Protein AF-A0A6S7J712-F1 (afdb_monomer_lite)

pLDDT: mean 73.3, std 22.44, range [24.69, 96.25]

Foldseek 3Di:
DDDDDDDDDDDDDDPDDDPPPPPPPPDLVNVLVVLLVVLVQCLLLVVVVVNVVSLVVQCVVQVVDPVCLLVVLSSLLSVLVSCVSVVVLVVSLLSLLVSLVVLVCLDDVSLVVHDPSSLVSNLSSLLVQLVSCLVVVVLVSSVLSLVLSCVSCVPPPDLLSQLSSLLSQLVSLLSVCLVPNDPVSLVSSLVSLVSSLVSLVVCCVPPVLSSLVSLLSSLLSNLSNLLSNCLPPNDDPVSLVSNVVSLCCCVPPNVVVRHLLSLLSSLCSQLSVCLSVLNLVSSLVSLVVSLVSCVVSVVVVSNVVSVVVNVCCVPPSNRRDSPRPPVVVVVVVVPPDDDDDDDDDDDDDDDDDDDPPVCVSVVSVVVSSCVSVVPDPDDDPDDPD

Secondary structure (DSSP, 8-state):
------PPPPPPPP-------------HHHHHHHHHHHHHHHHHTT-HHHHHHHHHHHHHHHTT-GGGHHHHHHHHHHHHHHHHHHT-HHHHHHHHHHHHHHHT--SHHHHHHS-HHHHHHHHHHHHHHHHHHHHTT-HHHHHHHHHHHHHHHSS---HHHHHHHHHHHHHHHHHHHHHS--HHHHHHHHHHHHHHHHHHHTTTTT-HHHHHHHHHHHHHHHHHHHHHHHHHH---HHHHHHHHHHHHHHHHTSGGG--HHHHHHHHHHHHHHHHHTT-HHHHHHHHHHHHHHHHHTT-HHHHHHHHHHHHHHHH-TTS---TTTHHHHHHHHGGGS---------------------THHHHHHHHHHHTTTTTS-S-------

Radius of gyration: 27.11 Å; chains: 1; bounding box: 58×60×121 Å

Structure (mmCIF, N/CA/C/O backbone):
data_AF-A0A6S7J712-F1
#
_entry.id   AF-A0A6S7J712-F1
#
loop_
_atom_site.group_PDB
_atom_site.id
_atom_site.type_symbol
_atom_site.label_atom_id
_atom_site.label_alt_id
_atom_site.label_comp_id
_atom_site.label_asym_id
_atom_site.label_entity_id
_atom_site.label_seq_id
_atom_site.pdbx_PDB_ins_code
_atom_site.Cartn_x
_atom_site.Cartn_y
_atom_site.Cartn_z
_atom_site.occupancy
_atom_site.B_iso_or_equiv
_atom_site.auth_seq_id
_atom_site.auth_comp_id
_atom_site.auth_asym_id
_atom_site.auth_atom_id
_atom_site.pdbx_PDB_model_num
ATOM 1 N N . MET A 1 1 ? -11.063 -8.667 87.651 1.00 34.22 1 MET A N 1
ATOM 2 C CA . MET A 1 1 ? -9.614 -8.871 87.443 1.00 34.22 1 MET A CA 1
ATOM 3 C C . MET A 1 1 ? -9.386 -10.100 86.567 1.00 34.22 1 MET A C 1
ATOM 5 O O . MET A 1 1 ? -9.846 -11.173 86.916 1.00 34.22 1 MET A O 1
ATOM 9 N N . VAL A 1 2 ? -8.767 -9.871 85.404 1.00 29.80 2 VAL A N 1
ATOM 10 C CA . VAL A 1 2 ? -7.814 -10.718 84.650 1.00 29.80 2 VAL A CA 1
ATOM 11 C C . VAL A 1 2 ? -8.021 -12.252 84.616 1.00 29.80 2 VAL A C 1
ATOM 13 O O . VAL A 1 2 ? -7.543 -12.990 85.463 1.00 29.80 2 VAL A O 1
ATOM 16 N N . ASN A 1 3 ? -8.731 -12.706 83.577 1.00 28.73 3 ASN A N 1
ATOM 17 C CA . ASN A 1 3 ? -8.283 -13.561 82.457 1.00 28.73 3 ASN A CA 1
ATOM 18 C C . ASN A 1 3 ? -7.037 -14.482 82.632 1.00 28.73 3 ASN A C 1
ATOM 20 O O . ASN A 1 3 ? -5.966 -13.992 82.962 1.00 28.73 3 ASN A O 1
ATOM 24 N N . ILE A 1 4 ? -7.126 -15.762 82.215 1.00 35.88 4 ILE A N 1
ATOM 25 C CA . ILE A 1 4 ? -6.391 -16.347 81.054 1.00 35.88 4 ILE A CA 1
ATOM 26 C C . ILE A 1 4 ? -6.499 -17.895 81.000 1.00 35.88 4 ILE A C 1
ATOM 28 O O . ILE A 1 4 ? -5.977 -18.628 81.829 1.00 35.88 4 ILE A O 1
ATOM 32 N N . ASN A 1 5 ? -7.141 -18.343 79.913 1.00 31.81 5 ASN A N 1
ATOM 33 C CA . ASN A 1 5 ? -6.877 -19.492 79.028 1.00 31.81 5 ASN A CA 1
ATOM 34 C C . ASN A 1 5 ? -6.569 -20.907 79.557 1.00 31.81 5 ASN A C 1
ATOM 36 O O . ASN A 1 5 ? -5.494 -21.185 80.076 1.00 31.81 5 ASN A O 1
ATOM 40 N N . LYS A 1 6 ? -7.356 -21.864 79.035 1.00 36.78 6 LYS A N 1
ATOM 41 C CA . LYS A 1 6 ? -6.877 -22.835 78.019 1.00 36.78 6 LYS A CA 1
ATOM 42 C C . LYS A 1 6 ? -8.057 -23.458 77.250 1.00 36.78 6 LYS A C 1
ATOM 44 O O . LYS A 1 6 ? -8.750 -24.346 77.735 1.00 36.78 6 LYS A O 1
ATOM 49 N N . ARG A 1 7 ? -8.276 -22.984 76.015 1.00 38.19 7 ARG A N 1
ATOM 50 C CA . ARG A 1 7 ? -9.220 -23.552 75.031 1.00 38.19 7 ARG A CA 1
ATOM 51 C C . ARG A 1 7 ? -8.666 -24.863 74.455 1.00 38.19 7 ARG A C 1
ATOM 53 O O . ARG A 1 7 ? -7.558 -24.885 73.921 1.00 38.19 7 ARG A O 1
ATOM 60 N N . LYS A 1 8 ? -9.456 -25.942 74.517 1.00 41.56 8 LYS A N 1
ATOM 61 C CA . LYS A 1 8 ? -9.192 -27.216 73.825 1.00 41.56 8 LYS A CA 1
ATOM 62 C C . LYS A 1 8 ? -9.562 -27.115 72.336 1.00 41.56 8 LYS A C 1
ATOM 64 O O . LYS A 1 8 ? -10.563 -26.515 71.955 1.00 41.56 8 LYS A O 1
ATOM 69 N N . ARG A 1 9 ? -8.689 -27.701 71.515 1.00 34.31 9 ARG A N 1
ATOM 70 C CA . ARG A 1 9 ? -8.597 -27.657 70.047 1.00 34.31 9 ARG A CA 1
ATOM 71 C C . ARG A 1 9 ? -9.879 -28.134 69.337 1.00 34.31 9 ARG A C 1
ATOM 73 O O . ARG A 1 9 ? -10.271 -29.285 69.495 1.00 34.31 9 ARG A O 1
ATOM 80 N N . ARG A 1 10 ? -10.463 -27.292 68.473 1.00 39.19 10 ARG A N 1
ATOM 81 C CA . ARG A 1 10 ? -11.390 -27.712 67.402 1.00 39.19 10 ARG A CA 1
ATOM 82 C C . ARG A 1 10 ? -10.594 -27.988 66.121 1.00 39.19 10 ARG A C 1
ATOM 84 O O . ARG A 1 10 ? -9.686 -27.237 65.775 1.00 39.19 10 ARG A O 1
ATOM 91 N N . ARG A 1 11 ? -10.921 -29.101 65.461 1.00 39.03 11 ARG A N 1
ATOM 92 C CA . ARG A 1 11 ? -10.296 -29.618 64.233 1.00 39.03 11 ARG A CA 1
ATOM 93 C C . ARG A 1 11 ? -10.296 -28.564 63.113 1.00 39.03 11 ARG A C 1
ATOM 95 O O . ARG A 1 11 ? -11.352 -28.051 62.755 1.00 39.03 11 ARG A O 1
ATOM 102 N N . LYS A 1 12 ? -9.113 -28.296 62.544 1.00 34.84 12 LYS A N 1
ATOM 103 C CA . LYS A 1 12 ? -8.935 -27.587 61.268 1.00 34.84 12 LYS A CA 1
ATOM 104 C C . LYS A 1 12 ? -9.632 -28.389 60.162 1.00 34.84 12 LYS A C 1
ATOM 106 O O . LYS A 1 12 ? -9.236 -29.523 59.901 1.00 34.84 12 LYS A O 1
ATOM 111 N N . ARG A 1 13 ? -10.638 -27.806 59.504 1.00 37.31 13 ARG A N 1
ATOM 112 C CA . ARG A 1 13 ? -10.981 -28.194 58.130 1.00 37.31 13 ARG A CA 1
ATOM 113 C C . ARG A 1 13 ? -9.813 -27.741 57.255 1.00 37.31 13 ARG A C 1
ATOM 115 O O . ARG A 1 13 ? -9.400 -26.588 57.350 1.00 37.31 13 ARG A O 1
ATOM 122 N N . LYS A 1 14 ? -9.231 -28.667 56.491 1.00 36.16 14 LYS A N 1
ATOM 123 C CA . LYS A 1 14 ? -8.259 -28.341 55.447 1.00 36.16 14 LYS A CA 1
ATOM 124 C C . LYS A 1 14 ? -8.968 -27.425 54.446 1.00 36.16 14 LYS A C 1
ATOM 126 O O . LYS A 1 14 ? -9.975 -27.836 53.876 1.00 36.16 14 LYS A O 1
ATOM 131 N N . CYS A 1 15 ? -8.470 -26.201 54.277 1.00 30.98 15 CYS A N 1
ATOM 132 C CA . CYS A 1 15 ? -8.665 -25.466 53.036 1.00 30.98 15 CYS A CA 1
ATOM 133 C C . CYS A 1 15 ? -8.028 -26.329 51.949 1.00 30.98 15 CYS A C 1
ATOM 135 O O . CYS A 1 15 ? -6.809 -26.505 51.950 1.00 30.98 15 CYS A O 1
ATOM 137 N N . GLY A 1 16 ? -8.879 -26.963 51.142 1.00 31.94 16 GLY A N 1
ATOM 138 C CA . GLY A 1 16 ? -8.470 -27.582 49.893 1.00 31.94 16 GLY A CA 1
ATOM 139 C C . GLY A 1 16 ? -7.905 -26.506 48.982 1.00 31.94 16 GLY A C 1
ATOM 140 O O . GLY A 1 16 ? -8.314 -25.346 49.054 1.00 31.94 16 GLY A O 1
ATOM 141 N N . GLU A 1 17 ? -6.890 -26.913 48.242 1.00 30.25 17 GLU A N 1
ATOM 142 C CA . GLU A 1 17 ? -6.007 -26.078 47.456 1.00 30.25 17 GLU A CA 1
ATOM 143 C C . GLU A 1 17 ? -6.752 -25.166 46.488 1.00 30.25 17 GLU A C 1
ATOM 145 O O . GLU A 1 17 ? -7.854 -25.449 46.019 1.00 30.25 17 GLU A O 1
ATOM 150 N N . MET A 1 18 ? -6.102 -24.038 46.221 1.00 36.94 18 MET A N 1
ATOM 151 C CA . MET A 1 18 ? -6.426 -23.172 45.110 1.00 36.94 18 MET A CA 1
ATOM 152 C C . MET A 1 18 ? -6.460 -24.004 43.827 1.00 36.94 18 MET A C 1
ATOM 154 O O . MET A 1 18 ? -5.414 -24.310 43.259 1.00 36.94 18 MET A O 1
ATOM 158 N N . ASP A 1 19 ? -7.655 -24.263 43.310 1.00 30.31 19 ASP A N 1
ATOM 159 C CA . ASP A 1 19 ? -7.831 -24.343 41.869 1.00 30.31 19 ASP A CA 1
ATOM 160 C C . ASP A 1 19 ? -7.631 -22.924 41.334 1.00 30.31 19 ASP A C 1
ATOM 162 O O . ASP A 1 19 ? -8.571 -22.170 41.065 1.00 30.31 19 ASP A O 1
ATOM 166 N N . THR A 1 20 ? -6.364 -22.523 41.213 1.00 33.66 20 THR A N 1
ATOM 167 C CA . THR A 1 20 ? -5.970 -21.487 40.271 1.00 33.66 20 THR A CA 1
ATOM 168 C C . THR A 1 20 ? -6.361 -22.004 38.893 1.00 33.66 20 THR A C 1
ATOM 170 O O . THR A 1 20 ? -5.563 -22.636 38.201 1.00 33.66 20 THR A O 1
ATOM 173 N N . LYS A 1 21 ? -7.602 -21.728 38.470 1.00 32.19 21 LYS A N 1
ATOM 174 C CA . LYS A 1 21 ? -7.883 -21.572 37.044 1.00 32.19 21 LYS A CA 1
ATOM 175 C C . LYS A 1 21 ? -6.780 -20.654 36.514 1.00 32.19 21 LYS A C 1
ATOM 177 O O . LYS A 1 21 ? -6.566 -19.602 37.124 1.00 32.19 21 LYS A O 1
ATOM 182 N N . PRO A 1 22 ? -6.050 -21.024 35.453 1.00 33.34 22 PRO A N 1
ATOM 183 C CA . PRO A 1 22 ? -5.031 -20.144 34.920 1.00 33.34 22 PRO A CA 1
ATOM 184 C C . PRO A 1 22 ? -5.721 -18.840 34.518 1.00 33.34 22 PRO A C 1
ATOM 186 O O . PRO A 1 22 ? -6.530 -18.802 33.591 1.00 33.34 22 PRO A O 1
ATOM 189 N N . SER A 1 23 ? -5.427 -17.771 35.255 1.00 41.16 23 SER A N 1
ATOM 190 C CA . SER A 1 23 ? -5.775 -16.407 34.900 1.00 41.16 23 SER A CA 1
ATOM 191 C C . SER A 1 23 ? -4.980 -16.038 33.651 1.00 41.16 23 SER A C 1
ATOM 193 O O . SER A 1 23 ? -3.895 -15.470 33.699 1.00 41.16 23 SER A O 1
ATOM 195 N N . LYS A 1 24 ? -5.516 -16.395 32.487 1.00 43.09 24 LYS A N 1
ATOM 196 C CA . LYS A 1 24 ? -5.064 -15.859 31.205 1.00 43.09 24 LYS A CA 1
ATOM 197 C C . LYS A 1 24 ? -6.227 -15.163 30.524 1.00 43.09 24 LYS A C 1
ATOM 199 O O . LYS A 1 24 ? -6.610 -15.493 29.408 1.00 43.09 24 LYS A O 1
ATOM 204 N N . VAL A 1 25 ? -6.763 -14.138 31.186 1.00 37.91 25 VAL A N 1
ATOM 205 C CA . VAL A 1 25 ? -7.379 -13.040 30.442 1.00 37.91 25 VAL A CA 1
ATOM 206 C C . VAL A 1 25 ? -6.216 -12.328 29.751 1.00 37.91 25 VAL A C 1
ATOM 208 O O . VAL A 1 25 ? -5.606 -11.416 30.296 1.00 37.91 25 VAL A O 1
ATOM 211 N N . SER A 1 26 ? -5.852 -12.809 28.559 1.00 50.38 26 SER A N 1
ATOM 212 C CA . SER A 1 26 ? -5.181 -11.970 27.566 1.00 50.38 26 SER A CA 1
ATOM 213 C C . SER A 1 26 ? -6.006 -10.684 27.476 1.00 50.38 26 SER A C 1
ATOM 215 O O . SER A 1 26 ? -7.226 -10.782 27.296 1.00 50.38 26 SER A O 1
ATOM 217 N N . SER A 1 27 ? -5.400 -9.519 27.726 1.00 72.38 27 SER A N 1
ATOM 218 C CA . SER A 1 27 ? -6.099 -8.235 27.622 1.00 72.38 27 SER A CA 1
ATOM 219 C C . SER A 1 27 ? -6.748 -8.132 26.240 1.00 72.38 27 SER A C 1
ATOM 221 O O . SER A 1 27 ? -6.186 -8.623 25.262 1.00 72.38 27 SER A O 1
ATOM 223 N N . VAL A 1 28 ? -7.937 -7.531 26.146 1.00 74.31 28 VAL A N 1
ATOM 224 C CA . VAL A 1 28 ? -8.699 -7.411 24.885 1.00 74.31 28 VAL A CA 1
ATOM 225 C C . VAL A 1 28 ? -7.812 -6.890 23.742 1.00 74.31 28 VAL A C 1
ATOM 227 O O . VAL A 1 28 ? -7.813 -7.463 22.656 1.00 74.31 28 VAL A O 1
ATOM 230 N N . GLY A 1 29 ? -6.930 -5.924 24.025 1.00 72.75 29 GLY A N 1
ATOM 231 C CA . GLY A 1 29 ? -5.947 -5.414 23.062 1.00 72.75 29 GLY A CA 1
ATOM 232 C C . GLY A 1 29 ? -4.940 -6.450 22.535 1.00 72.75 29 GLY A C 1
ATOM 233 O O . GLY A 1 29 ? -4.629 -6.440 21.348 1.00 72.75 29 GLY A O 1
ATOM 234 N N . LYS A 1 30 ? -4.459 -7.395 23.359 1.00 77.88 30 LYS A N 1
ATOM 235 C CA . LYS A 1 30 ? -3.575 -8.475 22.874 1.00 77.88 30 LYS A CA 1
ATOM 236 C C . LYS A 1 30 ? -4.306 -9.401 21.904 1.00 77.88 30 LYS A C 1
ATOM 238 O O . LYS A 1 30 ? -3.746 -9.749 20.871 1.00 77.88 30 LYS A O 1
ATOM 243 N N . ARG A 1 31 ? -5.566 -9.738 22.201 1.00 82.06 31 ARG A N 1
ATOM 244 C CA . ARG A 1 31 ? -6.399 -10.574 21.319 1.00 82.06 31 ARG A CA 1
ATOM 245 C C . ARG A 1 31 ? -6.680 -9.882 19.989 1.00 82.06 31 ARG A C 1
ATOM 247 O O . ARG A 1 31 ? -6.582 -10.516 18.949 1.00 82.06 31 ARG A O 1
ATOM 254 N N . ILE A 1 32 ? -6.987 -8.586 20.015 1.00 83.31 32 ILE A N 1
ATOM 255 C CA . ILE A 1 32 ? -7.199 -7.779 18.803 1.00 83.31 32 ILE A CA 1
ATOM 256 C C . ILE A 1 32 ? -5.946 -7.782 17.932 1.00 83.31 32 ILE A C 1
ATOM 258 O O . ILE A 1 32 ? -6.050 -8.033 16.737 1.00 83.31 32 ILE A O 1
ATOM 262 N N . ASN A 1 33 ? -4.766 -7.579 18.519 1.00 80.50 33 ASN A N 1
ATOM 263 C CA . ASN A 1 33 ? -3.516 -7.608 17.761 1.00 80.50 33 ASN A CA 1
ATOM 264 C C . ASN A 1 33 ? -3.231 -8.991 17.151 1.00 80.50 33 ASN A C 1
ATOM 266 O O . ASN A 1 33 ? -2.757 -9.075 16.019 1.00 80.50 33 ASN A O 1
ATOM 270 N N . GLU A 1 34 ? -3.532 -10.074 17.872 1.00 85.50 34 GLU A N 1
ATOM 271 C CA . GLU A 1 34 ? -3.408 -11.444 17.357 1.00 85.50 34 GLU A CA 1
ATOM 272 C C . GLU A 1 34 ? -4.373 -11.698 16.184 1.00 85.50 34 GLU A C 1
ATOM 274 O O . GLU A 1 34 ? -3.944 -12.207 15.147 1.00 85.50 34 GLU A O 1
ATOM 279 N N . ILE A 1 35 ? -5.635 -11.269 16.304 1.00 88.31 35 ILE A N 1
ATOM 280 C CA . ILE A 1 35 ? -6.651 -11.374 15.244 1.00 88.31 35 ILE A CA 1
ATOM 281 C C . ILE A 1 35 ? -6.254 -10.543 14.013 1.00 88.31 35 ILE A C 1
ATOM 283 O O . ILE A 1 35 ? -6.253 -11.066 12.900 1.00 88.31 35 ILE A O 1
ATOM 287 N N . ASP A 1 36 ? -5.874 -9.272 14.197 1.00 84.81 36 ASP A N 1
ATOM 288 C CA . ASP A 1 36 ? -5.440 -8.363 13.118 1.00 84.81 36 ASP A CA 1
ATOM 289 C C . ASP A 1 36 ? -4.247 -8.954 12.357 1.00 84.81 36 ASP A C 1
ATOM 291 O O . ASP A 1 36 ? -4.196 -8.911 11.125 1.00 84.81 36 ASP A O 1
ATOM 295 N N . LYS A 1 37 ? -3.299 -9.561 13.084 1.00 83.81 37 LYS A N 1
ATOM 296 C CA . LYS A 1 37 ? -2.121 -10.219 12.511 1.00 83.81 37 LYS A CA 1
ATOM 297 C C . LYS A 1 37 ? -2.489 -11.459 11.699 1.00 83.81 37 LYS A C 1
ATOM 299 O O . LYS A 1 37 ? -1.992 -11.607 10.581 1.00 83.81 37 LYS A O 1
ATOM 304 N N . GLU A 1 38 ? -3.329 -12.341 12.238 1.00 87.19 38 GLU A N 1
ATOM 305 C CA . GLU A 1 38 ? -3.736 -13.571 11.551 1.00 87.19 38 GLU A CA 1
ATOM 306 C C . GLU A 1 38 ? -4.532 -13.260 10.274 1.00 87.19 38 GLU A C 1
ATOM 308 O O . GLU A 1 38 ? -4.184 -13.740 9.193 1.00 87.19 38 GLU A O 1
ATOM 313 N N . LEU A 1 39 ? -5.544 -12.392 10.366 1.00 89.44 39 LEU A N 1
ATOM 314 C CA . LEU A 1 39 ? -6.387 -12.030 9.224 1.00 89.44 39 LEU A CA 1
ATOM 315 C C . LEU A 1 39 ? -5.599 -11.275 8.146 1.00 89.44 39 LEU A C 1
ATOM 317 O O . LEU A 1 39 ? -5.669 -11.627 6.964 1.00 89.44 39 LEU A O 1
ATOM 321 N N . SER A 1 40 ? -4.728 -10.342 8.547 1.00 83.00 40 SER A N 1
ATOM 322 C CA . SER A 1 40 ? -3.829 -9.655 7.613 1.00 83.00 40 SER A CA 1
ATOM 323 C C . SER A 1 40 ? -2.927 -10.619 6.840 1.00 83.00 40 SER A C 1
ATOM 325 O O . SER A 1 40 ? -2.591 -10.338 5.687 1.00 83.00 40 SER A O 1
ATOM 327 N N . LYS A 1 41 ? -2.525 -11.743 7.449 1.00 84.50 41 LYS A N 1
ATOM 328 C CA . LYS A 1 41 ? -1.699 -12.761 6.792 1.00 84.50 41 LYS A CA 1
ATOM 329 C C . LYS A 1 41 ? -2.483 -13.492 5.704 1.00 84.50 41 LYS A C 1
ATOM 331 O O . LYS A 1 41 ? -2.003 -13.544 4.572 1.00 84.50 41 LYS A O 1
ATOM 336 N N . TYR A 1 42 ? -3.686 -13.989 6.010 1.00 86.25 42 TYR A N 1
ATOM 337 C CA . TYR A 1 42 ? -4.534 -14.644 5.005 1.00 86.25 42 TYR A CA 1
ATOM 338 C C . TYR A 1 42 ? -4.835 -13.701 3.837 1.00 86.25 42 TYR A C 1
ATOM 340 O O . TYR A 1 42 ? -4.659 -14.075 2.677 1.00 86.25 42 TYR A O 1
ATOM 348 N N . ARG A 1 43 ? -5.203 -12.446 4.135 1.00 84.75 43 ARG A N 1
ATOM 349 C CA . ARG A 1 43 ? -5.441 -11.412 3.119 1.00 84.75 43 ARG A CA 1
ATOM 350 C C . ARG A 1 43 ? -4.201 -11.169 2.257 1.00 84.75 43 ARG A C 1
ATOM 352 O O . ARG A 1 43 ? -4.283 -11.240 1.035 1.00 84.75 43 ARG A O 1
ATOM 359 N N . GLY A 1 44 ? -3.041 -10.952 2.880 1.00 71.94 44 GLY A N 1
ATOM 360 C CA . GLY A 1 44 ? -1.788 -10.685 2.170 1.00 71.94 44 GLY A CA 1
ATOM 361 C C . GLY A 1 44 ? -1.321 -11.830 1.263 1.00 71.94 44 GLY A C 1
ATOM 362 O O . GLY A 1 44 ? -0.613 -11.577 0.283 1.00 71.94 44 GLY A O 1
ATOM 363 N N . ASN A 1 45 ? -1.725 -13.065 1.568 1.00 80.31 45 ASN A N 1
ATOM 364 C CA . ASN A 1 45 ? -1.481 -14.258 0.755 1.00 80.31 45 ASN A CA 1
ATOM 365 C C . ASN A 1 45 ? -2.605 -14.556 -0.252 1.00 80.31 45 ASN A C 1
ATOM 367 O O . ASN A 1 45 ? -2.499 -15.518 -1.004 1.00 80.31 45 ASN A O 1
ATOM 371 N N . GLY A 1 46 ? -3.682 -13.766 -0.268 1.00 75.62 46 GLY A N 1
ATOM 372 C CA . GLY A 1 46 ? -4.871 -14.017 -1.082 1.00 75.62 46 GLY A CA 1
ATOM 373 C C . GLY A 1 46 ? -5.612 -15.312 -0.730 1.00 75.62 46 GLY A C 1
ATOM 374 O O . GLY A 1 46 ? -6.350 -15.850 -1.553 1.00 75.62 46 GLY A O 1
ATOM 375 N N . GLU A 1 47 ? -5.455 -15.804 0.500 1.00 86.38 47 GLU A N 1
ATOM 376 C CA . GLU A 1 47 ? -6.147 -16.977 1.041 1.00 86.38 47 GLU A CA 1
ATOM 377 C C . GLU A 1 47 ? -7.581 -16.594 1.454 1.00 86.38 47 GLU A C 1
ATOM 379 O O . GLU A 1 47 ? -7.961 -16.630 2.623 1.00 86.38 47 GLU A O 1
ATOM 384 N N . TRP A 1 48 ? -8.396 -16.170 0.482 1.00 86.00 48 TRP A N 1
ATOM 385 C CA . TRP A 1 48 ? -9.699 -15.537 0.729 1.00 86.00 48 TRP A CA 1
ATOM 386 C C . TRP A 1 48 ? -10.714 -16.424 1.439 1.00 86.00 48 TRP A C 1
ATOM 388 O O . TRP A 1 48 ? -11.527 -15.910 2.203 1.00 86.00 48 TRP A O 1
ATOM 398 N N . ILE A 1 49 ? -10.682 -17.729 1.163 1.00 86.69 49 ILE A N 1
ATOM 399 C CA . ILE A 1 49 ? -11.573 -18.705 1.798 1.00 86.69 49 ILE A CA 1
ATOM 400 C C . ILE A 1 49 ? -11.211 -18.805 3.280 1.00 86.69 49 ILE A C 1
ATOM 402 O O . ILE A 1 49 ? -12.047 -18.516 4.125 1.00 86.69 49 ILE A O 1
ATOM 406 N N . ALA A 1 50 ? -9.936 -19.069 3.590 1.00 88.12 50 ALA A N 1
ATOM 407 C CA . ALA A 1 50 ? -9.449 -19.134 4.967 1.00 88.12 50 ALA A CA 1
ATOM 408 C C . ALA A 1 50 ? -9.691 -17.822 5.734 1.00 88.12 50 ALA A C 1
ATOM 410 O O . ALA A 1 50 ? -10.102 -17.850 6.891 1.00 88.12 50 ALA A O 1
ATOM 411 N N . HIS A 1 51 ? -9.501 -16.675 5.075 1.00 92.56 51 HIS A N 1
ATOM 412 C CA . HIS A 1 51 ? -9.809 -15.364 5.639 1.00 92.56 51 HIS A CA 1
ATOM 413 C C . HIS A 1 51 ? -11.297 -15.217 5.997 1.00 92.56 51 HIS A C 1
ATOM 415 O O . HIS A 1 51 ? -11.628 -14.809 7.109 1.00 92.56 51 HIS A O 1
ATOM 421 N N . ASN A 1 52 ? -12.200 -15.544 5.068 1.00 89.38 52 ASN A N 1
ATOM 422 C CA . ASN A 1 52 ? -13.642 -15.435 5.287 1.00 89.38 52 ASN A CA 1
ATOM 423 C C . ASN A 1 52 ? -14.125 -16.412 6.367 1.00 89.38 52 ASN A C 1
ATOM 425 O O . ASN A 1 52 ? -14.834 -15.993 7.278 1.00 89.38 52 ASN A O 1
ATOM 429 N N . ASP A 1 53 ? -13.669 -17.665 6.324 1.00 91.19 53 ASP A N 1
ATOM 430 C CA . ASP A 1 53 ? -13.986 -18.679 7.330 1.00 91.19 53 ASP A CA 1
ATOM 431 C C . ASP A 1 53 ? -13.505 -18.238 8.720 1.00 91.19 53 ASP A C 1
ATOM 433 O O . ASP A 1 53 ? -14.220 -18.371 9.716 1.00 91.19 53 ASP A O 1
ATOM 437 N N . ALA A 1 54 ? -12.296 -17.670 8.811 1.00 92.06 54 ALA A N 1
ATOM 438 C CA . ALA A 1 54 ? -11.773 -17.129 10.060 1.00 92.06 54 ALA A CA 1
ATOM 439 C C . ALA A 1 54 ? -12.645 -15.979 10.582 1.00 92.06 54 ALA A C 1
ATOM 441 O O . ALA A 1 54 ? -13.014 -15.994 11.757 1.00 92.06 54 ALA A O 1
ATOM 442 N N . ILE A 1 55 ? -13.030 -15.034 9.718 1.00 91.56 55 ILE A N 1
ATOM 443 C CA . ILE A 1 55 ? -13.934 -13.935 10.072 1.00 91.56 55 ILE A CA 1
ATOM 444 C C . ILE A 1 55 ? -15.276 -14.468 10.583 1.00 91.56 55 ILE A C 1
ATOM 446 O O . ILE A 1 55 ? -15.708 -14.056 11.655 1.00 91.56 55 ILE A O 1
ATOM 450 N N . GLU A 1 56 ? -15.927 -15.394 9.880 1.00 90.50 56 GLU A N 1
ATOM 451 C CA . GLU A 1 56 ? -17.238 -15.929 10.274 1.00 90.50 56 GLU A CA 1
ATOM 452 C C . GLU A 1 56 ? -17.188 -16.676 11.613 1.00 90.50 56 GLU A C 1
ATOM 454 O O . GLU A 1 56 ? -18.028 -16.457 12.496 1.00 90.50 56 GLU A O 1
ATOM 459 N N . ARG A 1 57 ? -16.160 -17.506 11.819 1.00 91.06 57 ARG A N 1
ATOM 460 C CA . ARG A 1 57 ? -15.922 -18.166 13.110 1.00 91.06 57 ARG A CA 1
ATOM 461 C C . ARG A 1 57 ? -15.708 -17.151 14.230 1.00 91.06 57 ARG A C 1
ATOM 463 O O . ARG A 1 57 ? -16.302 -17.287 15.292 1.00 91.06 57 ARG A O 1
ATOM 470 N N . LEU A 1 58 ? -14.888 -16.123 14.015 1.00 90.00 58 LEU A N 1
ATOM 471 C CA . LEU A 1 58 ? -14.634 -15.110 15.042 1.00 90.00 58 LEU A CA 1
ATOM 472 C C . LEU A 1 58 ? -15.897 -14.279 15.320 1.00 90.00 58 LEU A C 1
ATOM 474 O O . LEU A 1 58 ? -16.247 -14.073 16.480 1.00 90.00 58 LEU A O 1
ATOM 478 N N . PHE A 1 59 ? -16.653 -13.893 14.290 1.00 88.12 59 PHE A N 1
ATOM 479 C CA . PHE A 1 59 ? -17.932 -13.199 14.454 1.00 88.12 59 PHE A CA 1
ATOM 480 C C . PHE A 1 59 ? -18.920 -14.014 15.291 1.00 88.12 59 PHE A C 1
ATOM 482 O O . PHE A 1 59 ? -19.532 -13.476 16.209 1.00 88.12 59 PHE A O 1
ATOM 489 N N . THR A 1 60 ? -19.081 -15.309 15.009 1.00 86.19 60 THR A N 1
ATOM 490 C CA . THR A 1 60 ? -20.010 -16.178 15.756 1.00 86.19 60 THR A CA 1
ATOM 491 C C . THR A 1 60 ? -19.612 -16.360 17.221 1.00 86.19 60 THR A C 1
ATOM 493 O O . THR A 1 60 ? -20.495 -16.456 18.078 1.00 86.19 60 THR A O 1
ATOM 496 N N . VAL A 1 61 ? -18.308 -16.365 17.514 1.00 85.88 61 VAL A N 1
ATOM 497 C CA . VAL A 1 61 ? -17.769 -16.437 18.879 1.00 85.88 61 VAL A CA 1
ATOM 498 C C . VAL A 1 61 ? -18.010 -15.134 19.642 1.00 85.88 61 VAL A C 1
ATOM 500 O O . VAL A 1 61 ? -18.523 -15.175 20.759 1.00 85.88 61 VAL A O 1
ATOM 503 N N . TYR A 1 62 ? -17.684 -13.985 19.046 1.00 84.75 62 TYR A N 1
ATOM 504 C CA . TYR A 1 62 ? -17.639 -12.703 19.758 1.00 84.75 62 TYR A CA 1
ATOM 505 C C . TYR A 1 62 ? -18.942 -11.898 19.721 1.00 84.75 62 TYR A C 1
ATOM 507 O O . TYR A 1 62 ? -19.146 -11.044 20.574 1.00 84.75 62 TYR A O 1
ATOM 515 N N . LYS A 1 63 ? -19.872 -12.191 18.802 1.00 81.31 63 LYS A N 1
ATOM 516 C CA . LYS A 1 63 ? -21.149 -11.457 18.681 1.00 81.31 63 LYS A CA 1
ATOM 517 C C . LYS A 1 63 ? -22.076 -11.610 19.897 1.00 81.31 63 LYS A C 1
ATOM 519 O O . LYS A 1 63 ? -23.038 -10.865 20.027 1.00 81.31 63 LYS A O 1
ATOM 524 N N . ARG A 1 64 ? -21.834 -12.599 20.760 1.00 72.75 64 ARG A N 1
ATOM 525 C CA . ARG A 1 64 ? -22.723 -12.936 21.885 1.00 72.75 64 ARG A CA 1
ATOM 526 C C . ARG A 1 64 ? -22.589 -12.008 23.090 1.00 72.75 64 ARG A C 1
ATOM 528 O O . ARG A 1 64 ? -23.399 -12.120 24.001 1.00 72.75 64 ARG A O 1
ATOM 535 N N . ASP A 1 65 ? -21.571 -11.161 23.110 1.00 73.81 65 ASP A N 1
ATOM 536 C CA . ASP A 1 65 ? -21.175 -10.407 24.291 1.00 73.81 65 ASP A CA 1
ATOM 537 C C . ASP A 1 65 ? -20.815 -8.972 23.884 1.00 73.81 65 ASP A C 1
ATOM 539 O O . ASP A 1 65 ? -19.962 -8.761 23.015 1.00 73.81 65 ASP A O 1
ATOM 543 N N . GLU A 1 66 ? -21.531 -8.007 24.471 1.00 65.62 66 GLU A N 1
ATOM 544 C CA . GLU A 1 66 ? -21.452 -6.572 24.158 1.00 65.62 66 GLU A CA 1
ATOM 545 C C . GLU A 1 66 ? -20.055 -5.996 24.436 1.00 65.62 66 GLU A C 1
ATOM 547 O O . GLU A 1 66 ? -19.623 -5.071 23.745 1.00 65.62 66 GLU A O 1
ATOM 552 N N . ASP A 1 67 ? -19.295 -6.622 25.341 1.00 71.44 67 ASP A N 1
ATOM 553 C CA . ASP A 1 67 ? -17.917 -6.245 25.678 1.00 71.44 67 ASP A CA 1
ATOM 554 C C . ASP A 1 67 ? -16.918 -6.485 24.525 1.00 71.44 67 ASP A C 1
ATOM 556 O O . ASP A 1 67 ? -15.763 -6.061 24.593 1.00 71.44 67 ASP A O 1
ATOM 560 N N . ASN A 1 68 ? -17.335 -7.150 23.438 1.00 84.06 68 ASN A N 1
ATOM 561 C CA . ASN A 1 68 ? -16.489 -7.428 22.272 1.00 84.06 68 ASN A CA 1
ATOM 562 C C . ASN A 1 68 ? -16.737 -6.487 21.084 1.00 84.06 68 ASN A C 1
ATOM 564 O O . ASN A 1 68 ? -16.304 -6.793 19.969 1.00 84.06 68 ASN A O 1
ATOM 568 N N . SER A 1 69 ? -17.407 -5.353 21.298 1.00 85.31 69 SER A N 1
ATOM 569 C CA . SER A 1 69 ? -17.694 -4.354 20.256 1.00 85.31 69 SER A CA 1
ATOM 570 C C . SER A 1 69 ? -16.453 -3.964 19.436 1.00 85.31 69 SER A C 1
ATOM 572 O O . SER A 1 69 ? -16.501 -3.973 18.208 1.00 85.31 69 SER A O 1
ATOM 574 N N . ASP A 1 70 ? -15.309 -3.752 20.086 1.00 86.75 70 ASP A N 1
ATOM 575 C CA . ASP A 1 70 ? -14.031 -3.430 19.437 1.00 86.75 70 ASP A CA 1
ATOM 576 C C . ASP A 1 70 ? -13.501 -4.560 18.531 1.00 86.75 70 ASP A C 1
ATOM 578 O O . ASP A 1 70 ? -12.973 -4.309 17.444 1.00 86.75 70 ASP A O 1
ATOM 582 N N . ILE A 1 71 ? -13.675 -5.822 18.941 1.00 88.94 71 ILE A N 1
ATOM 583 C CA . ILE A 1 71 ? -13.304 -6.986 18.121 1.00 88.94 71 ILE A CA 1
ATOM 584 C C . ILE A 1 71 ? -14.230 -7.072 16.909 1.00 88.94 71 ILE A C 1
ATOM 586 O O . ILE A 1 71 ? -13.769 -7.296 15.793 1.00 88.94 71 ILE A O 1
ATOM 590 N N . ILE A 1 72 ? -15.531 -6.859 17.102 1.00 89.69 72 ILE A N 1
ATOM 591 C CA . ILE A 1 72 ? -16.505 -6.849 16.009 1.00 89.69 72 ILE A CA 1
ATOM 592 C C . ILE A 1 72 ? -16.172 -5.751 14.989 1.00 89.69 72 ILE A C 1
ATOM 594 O O . ILE A 1 72 ? -16.163 -6.020 13.785 1.00 89.69 72 ILE A O 1
ATOM 598 N N . SER A 1 73 ? -15.823 -4.553 15.456 1.00 90.31 73 SER A N 1
ATOM 599 C CA . SER A 1 73 ? -15.362 -3.440 14.620 1.00 90.31 73 SER A CA 1
ATOM 600 C C . SER A 1 73 ? -14.095 -3.789 13.833 1.00 90.31 73 SER A C 1
ATOM 602 O O . SER A 1 73 ? -14.029 -3.541 12.627 1.00 90.31 73 SER A O 1
ATOM 604 N N . LEU A 1 74 ? -13.116 -4.449 14.465 1.00 91.88 74 LEU A N 1
ATOM 605 C CA . LEU A 1 74 ? -11.925 -4.961 13.778 1.00 91.88 74 LEU A CA 1
ATOM 606 C C . LEU A 1 74 ? -12.284 -5.968 12.675 1.00 91.88 74 LEU A C 1
ATOM 608 O O . LEU A 1 74 ? -11.756 -5.877 11.569 1.00 91.88 74 LEU A O 1
ATOM 612 N N . LEU A 1 75 ? -13.186 -6.916 12.940 1.00 92.19 75 LEU A N 1
ATOM 613 C CA . LEU A 1 75 ? -13.588 -7.916 11.946 1.00 92.19 75 LEU A CA 1
ATOM 614 C C . LEU A 1 75 ? -14.325 -7.279 10.754 1.00 92.19 75 LEU A C 1
ATOM 616 O O . LEU A 1 75 ? -14.124 -7.701 9.611 1.00 92.19 75 LEU A O 1
ATOM 620 N N . LYS A 1 76 ? -15.145 -6.244 10.990 1.00 92.25 76 LYS A N 1
ATOM 621 C CA . LYS A 1 76 ? -15.759 -5.438 9.917 1.00 92.25 76 LYS A CA 1
ATOM 622 C C . LYS A 1 76 ? -14.694 -4.723 9.085 1.00 92.25 76 LYS A C 1
ATOM 624 O O . LYS A 1 76 ? -14.748 -4.787 7.856 1.00 92.25 76 LYS A O 1
ATOM 629 N N . TYR A 1 77 ? -13.704 -4.108 9.733 1.00 93.31 77 TYR A N 1
ATOM 630 C CA . TYR A 1 77 ? -12.576 -3.481 9.044 1.00 93.31 77 TYR A CA 1
ATOM 631 C C . TYR A 1 77 ? -11.805 -4.492 8.182 1.00 93.31 77 TYR A C 1
ATOM 633 O O . TYR A 1 77 ? -11.564 -4.237 7.003 1.00 93.31 77 TYR A O 1
ATOM 641 N N . GLU A 1 78 ? -11.464 -5.662 8.727 1.00 93.19 78 GLU A N 1
ATOM 642 C CA . GLU A 1 78 ? -10.720 -6.699 8.002 1.00 93.19 78 GLU A CA 1
ATOM 643 C C . GLU A 1 78 ? -11.504 -7.221 6.789 1.00 93.19 78 GLU A C 1
ATOM 645 O O . GLU A 1 78 ? -10.933 -7.405 5.707 1.00 93.19 78 GLU A O 1
ATOM 650 N N . LYS A 1 79 ? -12.831 -7.362 6.918 1.00 93.00 79 LYS A N 1
ATOM 651 C CA . LYS A 1 79 ? -13.722 -7.667 5.792 1.00 93.00 79 LYS A CA 1
ATOM 652 C C . LYS A 1 79 ? -13.681 -6.569 4.726 1.00 93.00 79 LYS A C 1
ATOM 654 O O . LYS A 1 79 ? -13.542 -6.888 3.547 1.00 93.00 79 LYS A O 1
ATOM 659 N N . ALA A 1 80 ? -13.754 -5.295 5.112 1.00 92.31 80 ALA A N 1
ATOM 660 C CA . ALA A 1 80 ? -13.663 -4.186 4.164 1.00 92.31 80 ALA A CA 1
ATOM 661 C C . ALA A 1 80 ? -12.309 -4.156 3.443 1.00 92.31 80 ALA A C 1
ATOM 663 O O . ALA A 1 80 ? -12.250 -4.070 2.220 1.00 92.31 80 ALA A O 1
ATOM 664 N N . ALA A 1 81 ? -11.210 -4.305 4.178 1.00 90.12 81 ALA A N 1
ATOM 665 C CA . ALA A 1 81 ? -9.874 -4.349 3.600 1.00 90.12 81 ALA A CA 1
ATOM 666 C C . ALA A 1 81 ? -9.710 -5.518 2.609 1.00 90.12 81 ALA A C 1
ATOM 668 O O . ALA A 1 81 ? -9.110 -5.342 1.547 1.00 90.12 81 ALA A O 1
ATOM 669 N N . ALA A 1 82 ? -10.290 -6.687 2.898 1.00 89.25 82 ALA A N 1
ATOM 670 C CA . ALA A 1 82 ? -10.312 -7.806 1.957 1.00 89.25 82 ALA A CA 1
ATOM 671 C C . ALA A 1 82 ? -11.140 -7.507 0.695 1.00 89.25 82 ALA A C 1
ATOM 673 O O . ALA A 1 82 ? -10.698 -7.833 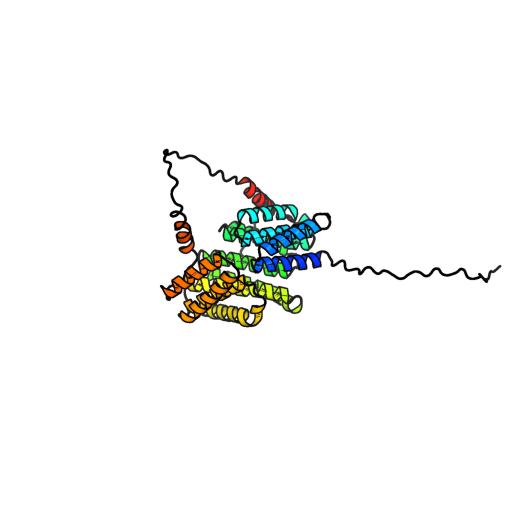-0.406 1.00 89.25 82 ALA A O 1
ATOM 674 N N . LEU A 1 83 ? -12.299 -6.853 0.823 1.00 89.62 83 LEU A N 1
ATOM 675 C CA . LEU A 1 83 ? -13.107 -6.408 -0.322 1.00 89.62 83 LEU A CA 1
ATOM 676 C C . LEU A 1 83 ? -12.338 -5.410 -1.202 1.00 89.62 83 LEU A C 1
ATOM 678 O O . LEU A 1 83 ? -12.311 -5.560 -2.424 1.00 89.62 83 LEU A O 1
ATOM 682 N N . CYS A 1 84 ? -11.634 -4.449 -0.594 1.00 85.94 84 CYS A N 1
ATOM 683 C CA . CYS A 1 84 ? -10.748 -3.530 -1.310 1.00 85.94 84 CYS A CA 1
ATOM 684 C C . CYS A 1 84 ? -9.694 -4.287 -2.133 1.00 85.94 84 CYS A C 1
ATOM 686 O O . CYS A 1 84 ? -9.513 -3.999 -3.315 1.00 85.94 84 CYS A O 1
ATOM 688 N N . GLU A 1 85 ? -9.032 -5.292 -1.551 1.00 82.44 85 GLU A N 1
ATOM 689 C CA . GLU A 1 85 ? -8.024 -6.094 -2.258 1.00 82.44 85 GLU A CA 1
ATOM 690 C C . GLU A 1 85 ? -8.604 -7.010 -3.348 1.00 82.44 85 GLU A C 1
ATOM 692 O O . GLU A 1 85 ? -7.916 -7.316 -4.325 1.00 82.44 85 GLU A O 1
ATOM 697 N N . LYS A 1 86 ? -9.873 -7.413 -3.226 1.00 82.19 86 LYS A N 1
ATOM 698 C CA . LYS A 1 86 ? -10.621 -8.110 -4.285 1.00 82.19 86 LYS A CA 1
ATOM 699 C C . LYS A 1 86 ? -11.105 -7.172 -5.395 1.00 82.19 86 LYS A C 1
ATOM 701 O O . LYS A 1 86 ? -11.515 -7.651 -6.452 1.00 82.19 86 LYS A O 1
ATOM 706 N N . ASN A 1 87 ? -10.947 -5.857 -5.217 1.00 79.25 87 ASN A N 1
ATOM 707 C CA . ASN A 1 87 ? -11.463 -4.797 -6.087 1.00 79.25 87 ASN A CA 1
ATOM 708 C C . ASN A 1 87 ? -12.995 -4.658 -6.053 1.00 79.25 87 ASN A C 1
ATOM 710 O O . ASN A 1 87 ? -13.597 -4.168 -7.004 1.00 79.25 87 ASN A O 1
ATOM 714 N N . GLU A 1 88 ? -13.623 -5.058 -4.950 1.00 87.81 88 GLU A N 1
ATOM 715 C CA . GLU A 1 88 ? -15.037 -4.809 -4.650 1.00 87.81 88 GLU A CA 1
ATOM 716 C C . GLU A 1 88 ? -15.167 -3.438 -3.962 1.00 87.81 88 GLU A C 1
ATOM 718 O O . GLU A 1 88 ? -15.488 -3.319 -2.778 1.00 87.81 88 GLU A O 1
ATOM 723 N N . ILE A 1 89 ? -14.812 -2.383 -4.704 1.00 86.62 89 ILE A N 1
ATOM 724 C CA . ILE A 1 89 ? -14.549 -1.039 -4.163 1.00 86.62 89 ILE A CA 1
ATOM 725 C C . ILE A 1 89 ? -15.791 -0.417 -3.515 1.00 86.62 89 ILE A C 1
ATOM 727 O O . ILE A 1 89 ? -15.682 0.217 -2.468 1.00 86.62 89 ILE A O 1
ATOM 731 N N . GLU A 1 90 ? -16.969 -0.596 -4.111 1.00 88.50 90 GLU A N 1
ATOM 732 C CA . GLU A 1 90 ? -18.218 -0.009 -3.609 1.00 88.50 90 GLU A CA 1
ATOM 733 C C . GLU A 1 90 ? -18.651 -0.647 -2.294 1.00 88.50 90 GLU A C 1
ATOM 735 O O . GLU A 1 90 ? -18.824 0.057 -1.302 1.00 88.50 90 GLU A O 1
ATOM 740 N N . THR A 1 91 ? -18.715 -1.978 -2.249 1.00 91.56 91 THR A N 1
ATOM 741 C CA . THR A 1 91 ? -19.029 -2.735 -1.032 1.00 91.56 91 THR A CA 1
ATOM 742 C C . THR A 1 91 ? -18.027 -2.442 0.084 1.00 91.56 91 THR A C 1
ATOM 744 O O . THR A 1 91 ? -18.414 -2.251 1.236 1.00 91.56 91 THR A O 1
ATOM 747 N N . SER A 1 92 ? -16.733 -2.357 -0.251 1.00 90.38 92 SER A N 1
ATOM 748 C CA . SER A 1 92 ? -15.691 -1.977 0.705 1.00 90.38 92 SER A CA 1
ATOM 749 C C . SER A 1 92 ? -15.911 -0.576 1.273 1.00 90.38 92 SER A C 1
ATOM 751 O O . SER A 1 92 ? -15.684 -0.372 2.464 1.00 90.38 92 SER A O 1
ATOM 753 N N . MET A 1 93 ? -16.302 0.388 0.435 1.00 86.75 93 MET A N 1
ATOM 754 C CA . MET A 1 93 ? -16.531 1.763 0.871 1.00 86.75 93 MET A CA 1
ATOM 755 C C . MET A 1 93 ? -17.748 1.850 1.791 1.00 86.75 93 MET A C 1
ATOM 757 O O . MET A 1 93 ? -17.628 2.425 2.869 1.00 86.75 93 MET A O 1
ATOM 761 N N . LYS A 1 94 ? -18.872 1.215 1.423 1.00 89.62 94 LYS A N 1
ATOM 762 C CA . LYS A 1 94 ? -20.084 1.173 2.260 1.00 89.62 94 LYS A CA 1
ATOM 763 C C . LYS A 1 94 ? -19.769 0.671 3.669 1.00 89.62 94 LYS A C 1
ATOM 765 O O . LYS A 1 94 ? -20.087 1.338 4.649 1.00 89.62 94 LYS A O 1
ATOM 770 N N . LEU A 1 95 ? -19.041 -0.443 3.762 1.00 91.06 95 LEU A N 1
ATOM 771 C CA . LEU A 1 95 ? -18.677 -1.041 5.045 1.00 91.06 95 LEU A CA 1
ATOM 772 C C . LEU A 1 95 ? -17.759 -0.137 5.887 1.00 91.06 95 LEU A C 1
ATOM 774 O O . LEU A 1 95 ? -17.897 -0.093 7.106 1.00 91.06 95 LEU A O 1
ATOM 778 N N . ILE A 1 96 ? -16.838 0.605 5.261 1.00 90.56 96 ILE A N 1
ATOM 779 C CA . ILE A 1 96 ? -15.971 1.560 5.973 1.00 90.56 96 ILE A CA 1
ATOM 780 C C . ILE A 1 96 ? -16.739 2.799 6.425 1.00 90.56 96 ILE A C 1
ATOM 782 O O . ILE A 1 96 ? -16.492 3.297 7.521 1.00 90.56 96 ILE A O 1
ATOM 786 N N . THR A 1 97 ? -17.687 3.281 5.625 1.00 85.38 97 THR A N 1
ATOM 787 C CA . THR A 1 97 ? -18.578 4.380 6.006 1.00 85.38 97 THR A CA 1
ATOM 788 C C . THR A 1 97 ? -19.457 3.998 7.195 1.00 85.38 97 THR A C 1
ATOM 790 O O . THR A 1 97 ? -19.558 4.773 8.144 1.00 85.38 97 THR A O 1
ATOM 793 N N . GLU A 1 98 ? -20.060 2.808 7.177 1.00 87.69 98 GLU A N 1
ATOM 794 C CA . GLU A 1 98 ? -20.835 2.274 8.303 1.00 87.69 98 GLU A CA 1
ATOM 795 C C . GLU A 1 98 ? -19.969 2.131 9.555 1.00 87.69 98 GLU A C 1
ATOM 797 O O . GLU A 1 98 ? -20.327 2.635 10.617 1.00 87.69 98 GLU A O 1
ATOM 802 N N . LEU A 1 99 ? -18.787 1.527 9.421 1.00 88.56 99 LEU A N 1
ATOM 803 C CA . LEU A 1 99 ? -17.869 1.345 10.539 1.00 88.56 99 LEU A CA 1
ATOM 804 C C . LEU A 1 99 ? -17.389 2.682 11.125 1.00 88.56 99 LEU A C 1
ATOM 806 O O . LEU A 1 99 ? -17.298 2.827 12.341 1.00 88.56 99 LEU A O 1
ATOM 810 N N . GLY A 1 100 ? -17.119 3.679 10.279 1.00 83.44 100 GLY A N 1
ATOM 811 C CA . GLY A 1 100 ? -16.763 5.026 10.721 1.00 83.44 100 GLY A CA 1
ATOM 812 C C . GLY A 1 100 ? -17.864 5.683 11.560 1.00 83.44 100 GLY A C 1
ATOM 813 O O . GLY A 1 100 ? -17.555 6.320 12.566 1.00 83.44 100 GLY A O 1
ATOM 814 N N . LYS A 1 101 ? -19.137 5.477 11.191 1.00 82.56 101 LYS A N 1
ATOM 815 C CA . LYS A 1 101 ? -20.301 5.944 11.967 1.00 82.56 101 LYS A CA 1
ATOM 816 C C . LYS A 1 101 ? -20.436 5.207 13.298 1.00 82.56 101 LYS A C 1
ATOM 818 O O . LYS A 1 101 ? -20.704 5.838 14.311 1.00 82.56 101 LYS A O 1
ATOM 823 N N . GLU A 1 102 ? -20.235 3.890 13.301 1.00 83.94 102 GLU A N 1
ATOM 824 C CA . GLU A 1 102 ? -20.333 3.059 14.510 1.00 83.94 102 GLU A CA 1
ATOM 825 C C . GLU A 1 102 ? -19.249 3.380 15.542 1.00 83.94 102 GLU A C 1
ATOM 827 O O . GLU A 1 102 ? -19.534 3.421 16.736 1.00 83.94 102 GLU A O 1
ATOM 832 N N . ILE A 1 103 ? -18.013 3.620 15.091 1.00 80.31 103 ILE A N 1
ATOM 833 C CA . ILE A 1 103 ? -16.901 3.992 15.973 1.00 80.31 103 ILE A CA 1
ATOM 834 C C . ILE A 1 103 ? -17.159 5.383 16.592 1.00 80.31 103 ILE A C 1
ATOM 836 O O . ILE A 1 103 ? -16.759 5.620 17.727 1.00 80.31 103 ILE A O 1
ATOM 840 N N . ASN A 1 104 ? -17.908 6.259 15.905 1.00 70.81 104 ASN A N 1
ATOM 841 C CA . ASN A 1 104 ? -18.394 7.554 16.403 1.00 70.81 104 ASN A CA 1
ATOM 842 C C . ASN A 1 104 ? -17.288 8.492 16.940 1.00 70.81 104 ASN A C 1
ATOM 844 O O . ASN A 1 104 ? -17.504 9.272 17.865 1.00 70.81 104 ASN A O 1
ATOM 848 N N . VAL A 1 105 ? -16.086 8.435 16.357 1.00 62.00 105 VAL A N 1
ATOM 849 C CA . VAL A 1 105 ? -14.928 9.261 16.763 1.00 62.00 105 VAL A CA 1
ATOM 850 C C . VAL A 1 105 ? -14.736 10.442 15.804 1.00 62.00 105 VAL A C 1
ATOM 852 O O . VAL A 1 105 ? -13.636 10.738 15.341 1.00 62.00 105 VAL A O 1
ATOM 855 N N . THR A 1 106 ? -15.843 11.087 15.441 1.00 57.47 106 THR A N 1
ATOM 856 C CA . THR A 1 106 ? -15.881 12.112 14.392 1.00 57.47 106 THR A CA 1
ATOM 857 C C . THR A 1 106 ? -15.367 13.477 14.867 1.00 57.47 106 THR A C 1
ATOM 859 O O . THR A 1 106 ? -14.744 14.180 14.080 1.00 57.47 106 THR A O 1
ATOM 862 N N . GLU A 1 107 ? -15.517 13.836 16.148 1.00 59.66 107 GLU A N 1
ATOM 863 C CA . GLU A 1 107 ? -15.218 15.185 16.670 1.00 59.66 107 GLU A CA 1
ATOM 864 C C . GLU A 1 107 ? -14.364 15.175 17.950 1.00 59.66 107 GLU A C 1
ATOM 866 O O . GLU A 1 107 ? -14.284 14.162 18.647 1.00 59.66 107 GLU A O 1
ATOM 871 N N . LYS A 1 108 ? -13.737 16.316 18.289 1.00 54.28 108 LYS A N 1
ATOM 872 C CA . LYS A 1 108 ? -12.819 16.445 19.436 1.00 54.28 108 LYS A CA 1
ATOM 873 C C . LYS A 1 108 ? -13.400 16.076 20.818 1.00 54.28 108 LYS A C 1
ATOM 875 O O . LYS A 1 108 ? -12.619 15.520 21.582 1.00 54.28 108 LYS A O 1
ATOM 880 N N . PRO A 1 109 ? -14.699 16.211 21.170 1.00 59.88 109 PRO A N 1
ATOM 881 C CA . PRO A 1 109 ? -15.155 15.604 22.422 1.00 59.88 109 PRO A CA 1
ATOM 882 C C . PRO A 1 109 ? -15.173 14.066 22.346 1.00 59.88 109 PRO A C 1
ATOM 884 O O . PRO A 1 109 ? -14.820 13.402 23.316 1.00 59.88 109 PRO A O 1
ATOM 887 N N . ASN A 1 110 ? -15.501 13.475 21.194 1.00 75.75 110 ASN A N 1
ATOM 888 C CA . ASN A 1 110 ? -15.569 12.017 21.042 1.00 75.75 110 ASN A CA 1
ATOM 889 C C . ASN A 1 110 ? -14.185 11.376 20.866 1.00 75.75 110 ASN A C 1
ATOM 891 O O . ASN A 1 110 ? -13.966 10.266 21.342 1.00 75.75 110 ASN A O 1
ATOM 895 N N . TRP A 1 111 ? -13.234 12.069 20.229 1.00 82.44 111 TRP A N 1
ATOM 896 C CA . TRP A 1 111 ? -11.841 11.622 20.130 1.00 82.44 111 TRP A CA 1
ATOM 897 C C . TRP A 1 111 ? -11.184 11.514 21.499 1.00 82.44 111 TRP A C 1
ATOM 899 O O . TRP A 1 111 ? -10.559 10.497 21.792 1.00 82.44 111 TRP A O 1
ATOM 909 N N . ASP A 1 112 ? -11.365 12.494 22.376 1.00 82.62 112 ASP A N 1
ATOM 910 C CA . ASP A 1 112 ? -10.745 12.447 23.701 1.00 82.62 112 ASP A CA 1
ATOM 911 C C . ASP A 1 112 ? -11.350 11.348 24.588 1.00 82.62 112 ASP A C 1
ATOM 913 O O . ASP A 1 112 ? -10.628 10.714 25.360 1.00 82.62 112 ASP A O 1
ATOM 917 N N . LEU A 1 113 ? -12.642 11.052 24.409 1.00 84.19 113 LEU A N 1
ATOM 918 C CA . LEU A 1 113 ? -13.355 9.978 25.108 1.00 84.19 113 LEU A CA 1
ATOM 919 C C . LEU A 1 113 ? -13.100 8.579 24.523 1.00 84.19 113 LEU A C 1
ATOM 921 O O . LEU A 1 113 ? -13.324 7.581 25.212 1.00 84.19 113 LEU A O 1
ATOM 925 N N . ALA A 1 114 ? -12.634 8.486 23.276 1.00 85.25 114 ALA A N 1
ATOM 926 C CA . ALA A 1 114 ? -12.393 7.213 22.611 1.00 85.25 114 ALA A CA 1
ATOM 927 C C . ALA A 1 114 ? -11.190 6.466 23.199 1.00 85.25 114 ALA A C 1
ATOM 929 O O . ALA A 1 114 ? -10.131 7.040 23.494 1.00 85.25 114 ALA A O 1
ATOM 930 N N . ASN A 1 115 ? -11.339 5.146 23.304 1.00 88.06 115 ASN A N 1
ATOM 931 C CA . ASN A 1 115 ? -10.254 4.267 23.716 1.00 88.06 115 ASN A CA 1
ATOM 932 C C . ASN A 1 115 ? -9.195 4.122 22.596 1.00 88.06 115 ASN A C 1
ATOM 934 O O . ASN A 1 115 ? -9.430 4.467 21.435 1.00 88.06 115 ASN A O 1
ATOM 938 N N . ASP A 1 116 ? -8.012 3.601 22.932 1.00 87.06 116 ASP A N 1
ATOM 939 C CA . ASP A 1 116 ? -6.906 3.461 21.970 1.00 87.06 116 ASP A CA 1
ATOM 940 C C . ASP A 1 116 ? -7.260 2.599 20.750 1.00 87.06 116 ASP A C 1
ATOM 942 O O . ASP A 1 116 ? -6.838 2.892 19.633 1.00 87.06 116 ASP A O 1
ATOM 946 N N . ILE A 1 117 ? -8.052 1.543 20.939 1.00 87.31 117 ILE A N 1
ATOM 947 C CA . ILE A 1 117 ? -8.447 0.640 19.855 1.00 87.31 117 ILE A CA 1
ATOM 948 C C . ILE A 1 117 ? -9.374 1.360 18.876 1.00 87.31 117 ILE A C 1
ATOM 950 O O . ILE A 1 117 ? -9.166 1.277 17.667 1.00 87.31 117 ILE A O 1
ATOM 954 N N . GLN A 1 118 ? -10.360 2.097 19.385 1.00 87.88 118 GLN A N 1
ATOM 955 C CA . GLN A 1 118 ? -11.285 2.894 18.582 1.00 87.88 118 GLN A CA 1
ATOM 956 C C . GLN A 1 118 ? -10.530 3.949 17.769 1.00 87.88 118 GLN A C 1
ATOM 958 O O . GLN A 1 118 ? -10.746 4.059 16.562 1.00 87.88 118 GLN A O 1
ATOM 963 N N . LYS A 1 119 ? -9.570 4.648 18.392 1.00 90.19 119 LYS A N 1
ATOM 964 C CA . LYS A 1 119 ? -8.675 5.602 17.714 1.00 90.19 119 LYS A CA 1
ATOM 965 C C . LYS A 1 119 ? -7.888 4.939 16.582 1.00 90.19 119 LYS A C 1
ATOM 967 O O . LYS A 1 119 ? -7.881 5.435 15.455 1.00 90.19 119 LYS A O 1
ATOM 972 N N . ILE A 1 120 ? -7.273 3.785 16.854 1.00 89.94 120 ILE A N 1
ATOM 973 C CA . ILE A 1 120 ? -6.519 3.008 15.858 1.00 89.94 120 ILE A CA 1
ATOM 974 C C . ILE A 1 120 ? -7.420 2.574 14.697 1.00 89.94 120 ILE A C 1
ATOM 976 O O . ILE A 1 120 ? -7.055 2.769 13.536 1.00 89.94 120 ILE A O 1
ATOM 980 N N . LEU A 1 121 ? -8.583 1.988 14.986 1.00 89.94 121 LEU A N 1
ATOM 981 C CA . LEU A 1 121 ? -9.516 1.503 13.969 1.00 89.94 121 LEU A CA 1
ATOM 982 C C . LEU A 1 121 ? -10.059 2.645 13.112 1.00 89.94 121 LEU A C 1
ATOM 984 O O . LEU A 1 121 ? -10.123 2.506 11.891 1.00 89.94 121 LEU A O 1
ATOM 988 N N . PHE A 1 122 ? -10.381 3.786 13.718 1.00 91.38 122 PHE A N 1
ATOM 989 C CA . PHE A 1 122 ? -10.855 4.953 12.987 1.00 91.38 122 PHE A CA 1
ATOM 990 C C . PHE A 1 122 ? -9.785 5.500 12.032 1.00 91.38 122 PHE A C 1
ATOM 992 O O . PHE A 1 122 ? -10.054 5.694 10.845 1.00 91.38 122 PHE A O 1
ATOM 999 N N . CYS A 1 123 ? -8.535 5.644 12.488 1.00 91.50 123 CYS A N 1
ATOM 1000 C CA . CYS A 1 123 ? -7.428 6.029 11.608 1.00 91.50 123 CYS A CA 1
ATOM 1001 C C . CYS A 1 123 ? -7.196 5.008 10.483 1.00 91.50 123 CYS A C 1
ATOM 1003 O O . CYS A 1 123 ? -7.038 5.400 9.326 1.00 91.50 123 CYS A O 1
ATOM 1005 N N . LYS A 1 124 ? -7.241 3.701 10.782 1.00 91.62 124 LYS A N 1
ATOM 1006 C CA . LYS A 1 124 ? -7.164 2.640 9.762 1.00 91.62 124 LYS A CA 1
ATOM 1007 C C . LYS A 1 124 ? -8.282 2.778 8.715 1.00 91.62 124 LYS A C 1
ATOM 1009 O O . LYS A 1 124 ? -8.017 2.619 7.522 1.00 91.62 124 LYS A O 1
ATOM 1014 N N . CYS A 1 125 ? -9.502 3.128 9.131 1.00 92.19 125 CYS A N 1
ATOM 1015 C CA . CYS A 1 125 ? -10.620 3.403 8.225 1.00 92.19 125 CYS A CA 1
ATOM 1016 C C . CYS A 1 125 ? -10.344 4.608 7.317 1.00 92.19 125 CYS A C 1
ATOM 1018 O O . CYS A 1 125 ? -10.551 4.509 6.109 1.00 92.19 125 CYS A O 1
ATOM 1020 N N . LEU A 1 126 ? -9.812 5.709 7.859 1.00 91.38 126 LEU A N 1
ATOM 1021 C CA . LEU A 1 126 ? -9.429 6.890 7.072 1.00 91.38 126 LEU A CA 1
ATOM 1022 C C . LEU A 1 126 ? -8.335 6.567 6.041 1.00 91.38 126 LEU A C 1
ATOM 1024 O O . LEU A 1 126 ? -8.424 6.999 4.889 1.00 91.38 126 LEU A O 1
ATOM 1028 N N . PHE A 1 127 ? -7.333 5.765 6.416 1.00 93.88 127 PHE A N 1
ATOM 1029 C CA . PHE A 1 127 ? -6.280 5.325 5.495 1.00 93.88 127 PHE A CA 1
ATOM 1030 C C . PHE A 1 127 ? -6.840 4.449 4.368 1.00 93.88 127 PHE A C 1
ATOM 1032 O O . PHE A 1 127 ? -6.501 4.645 3.197 1.00 93.88 127 PHE A O 1
ATOM 1039 N N . LEU A 1 128 ? -7.729 3.505 4.693 1.00 92.31 128 LEU A N 1
ATOM 1040 C CA . LEU A 1 128 ? -8.362 2.647 3.693 1.00 92.31 128 LEU A CA 1
ATOM 1041 C C . LEU A 1 128 ? -9.304 3.438 2.775 1.00 92.31 128 LEU A C 1
ATOM 1043 O O . LEU A 1 128 ? -9.270 3.235 1.562 1.00 92.31 128 LEU A O 1
ATOM 1047 N N . ALA A 1 129 ? -10.080 4.378 3.318 1.00 90.62 129 ALA A N 1
ATOM 1048 C CA . ALA A 1 129 ? -10.919 5.282 2.534 1.00 90.62 129 ALA A CA 1
ATOM 1049 C C . ALA A 1 129 ? -10.077 6.104 1.548 1.00 90.62 129 ALA A C 1
ATOM 1051 O O . ALA A 1 129 ? -10.378 6.133 0.355 1.00 90.62 129 ALA A O 1
ATOM 1052 N N . SER A 1 130 ? -8.965 6.690 2.008 1.00 91.19 130 SER A N 1
ATOM 1053 C CA . SER A 1 130 ? -8.035 7.422 1.142 1.00 91.19 130 SER A CA 1
ATOM 1054 C C . SER A 1 130 ? -7.505 6.553 -0.006 1.00 91.19 130 SER A C 1
ATOM 1056 O O . SER A 1 130 ? -7.515 6.968 -1.169 1.00 91.19 130 SER A O 1
ATOM 1058 N N . LYS A 1 131 ? -7.129 5.301 0.287 1.00 90.44 131 LYS A N 1
ATOM 1059 C CA . LYS A 1 131 ? -6.701 4.332 -0.730 1.00 90.44 131 LYS A CA 1
ATOM 1060 C C . LYS A 1 131 ? -7.806 4.035 -1.749 1.00 90.44 131 LYS A C 1
ATOM 1062 O O . LYS A 1 131 ? -7.533 4.041 -2.949 1.00 90.44 131 LYS A O 1
ATOM 1067 N N . LEU A 1 132 ? -9.035 3.789 -1.297 1.00 88.38 132 LEU A N 1
ATOM 1068 C CA . LEU A 1 132 ? -10.187 3.537 -2.170 1.00 88.38 132 LEU A CA 1
ATOM 1069 C C . LEU A 1 132 ? -10.481 4.744 -3.077 1.00 88.38 132 LEU A C 1
ATOM 1071 O O . LEU A 1 132 ? -10.738 4.568 -4.267 1.00 88.38 132 LEU A O 1
ATOM 1075 N N . TYR A 1 133 ? -10.373 5.967 -2.551 1.00 88.81 133 TYR A N 1
ATOM 1076 C CA . TYR A 1 133 ? -10.509 7.191 -3.342 1.00 88.81 133 TYR A CA 1
ATOM 1077 C C . TYR A 1 133 ? -9.398 7.357 -4.380 1.00 88.81 133 TYR A C 1
ATOM 1079 O O . TYR A 1 133 ? -9.676 7.796 -5.493 1.00 88.81 133 TYR A O 1
ATOM 1087 N N . CYS A 1 134 ? -8.160 6.967 -4.064 1.00 86.44 134 CYS A N 1
ATOM 1088 C CA . CYS A 1 134 ? -7.082 6.944 -5.054 1.00 86.44 134 CYS A CA 1
ATOM 1089 C C . CYS A 1 134 ? -7.377 5.943 -6.184 1.00 86.44 134 CYS A C 1
ATOM 1091 O O . CYS A 1 134 ? -7.194 6.278 -7.350 1.00 86.44 134 CYS A O 1
ATOM 1093 N N . ILE A 1 135 ? -7.902 4.751 -5.864 1.00 84.62 135 ILE A N 1
ATOM 1094 C CA . ILE A 1 135 ? -8.312 3.752 -6.871 1.00 84.62 135 ILE A CA 1
ATOM 1095 C C . ILE A 1 135 ? -9.417 4.312 -7.780 1.00 84.62 135 ILE A C 1
ATOM 1097 O O . ILE A 1 135 ? -9.360 4.140 -8.994 1.00 84.62 135 ILE A O 1
ATOM 1101 N N . LYS A 1 136 ? -10.390 5.036 -7.210 1.00 85.19 136 LYS A N 1
ATOM 1102 C CA . LYS A 1 136 ? -11.453 5.727 -7.962 1.00 85.19 136 LYS A CA 1
ATOM 1103 C C . LYS A 1 136 ? -11.004 7.032 -8.639 1.00 85.19 136 LYS A C 1
ATOM 1105 O O . LYS A 1 136 ? -11.830 7.692 -9.260 1.00 85.19 136 LYS A O 1
ATOM 1110 N N . ARG A 1 137 ? -9.727 7.423 -8.526 1.00 86.69 137 ARG A N 1
ATOM 1111 C CA . ARG A 1 137 ? -9.166 8.692 -9.034 1.00 86.69 137 ARG A CA 1
ATOM 1112 C C . ARG A 1 137 ? -9.858 9.958 -8.503 1.00 86.69 137 ARG A C 1
ATOM 1114 O O . ARG A 1 137 ? -9.778 11.023 -9.105 1.00 86.69 137 ARG A O 1
ATOM 1121 N N . THR A 1 138 ? -10.492 9.889 -7.335 1.00 87.69 138 THR A N 1
ATOM 1122 C CA . THR A 1 138 ? -11.089 11.048 -6.654 1.00 87.69 138 THR A CA 1
ATOM 1123 C C . THR A 1 138 ? -10.099 11.633 -5.644 1.00 87.69 138 THR A C 1
ATOM 1125 O O . THR A 1 138 ? -10.307 11.567 -4.429 1.00 87.69 138 THR A O 1
ATOM 1128 N N . PHE A 1 139 ? -8.983 12.173 -6.140 1.00 87.38 139 PHE A N 1
ATOM 1129 C CA . PHE A 1 139 ? -7.824 12.554 -5.322 1.00 87.38 139 PHE A CA 1
ATOM 1130 C C . PHE A 1 139 ? -8.122 13.607 -4.247 1.00 87.38 139 PHE A C 1
ATOM 1132 O O . PHE A 1 139 ? -7.627 13.479 -3.131 1.00 87.38 139 PHE A O 1
ATOM 1139 N N . GLY A 1 140 ? -9.004 14.575 -4.519 1.00 86.88 140 GLY A N 1
ATOM 1140 C CA . GLY A 1 140 ? -9.420 15.558 -3.510 1.00 86.88 140 GLY A CA 1
ATOM 1141 C C . GLY A 1 140 ? -10.084 14.915 -2.284 1.00 86.88 140 GLY A C 1
ATOM 1142 O O . GLY A 1 140 ? -9.823 15.317 -1.153 1.00 86.88 140 GLY A O 1
ATOM 1143 N N . LYS A 1 141 ? -10.882 13.851 -2.472 1.00 86.69 141 LYS A N 1
ATOM 1144 C CA . LYS A 1 141 ? -11.481 13.092 -1.356 1.00 86.69 141 LYS A CA 1
ATOM 1145 C C . LYS A 1 141 ? -10.426 12.292 -0.591 1.00 86.69 141 LYS A C 1
ATOM 1147 O O . LYS A 1 141 ? -10.456 12.259 0.637 1.00 86.69 141 LYS A O 1
ATOM 1152 N N . ALA A 1 142 ? -9.460 11.711 -1.305 1.00 86.81 142 ALA A N 1
ATOM 1153 C CA . ALA A 1 142 ? -8.339 11.011 -0.686 1.00 86.81 142 ALA A CA 1
ATOM 1154 C C . ALA A 1 142 ? -7.518 11.936 0.226 1.00 86.81 142 ALA A C 1
ATOM 1156 O O . ALA A 1 142 ? -7.191 11.548 1.349 1.00 86.81 142 ALA A O 1
ATOM 1157 N N . GLN A 1 143 ? -7.238 13.160 -0.235 1.00 90.69 143 GLN A N 1
ATOM 1158 C CA . GLN A 1 143 ? -6.519 14.178 0.527 1.00 90.69 143 GLN A CA 1
ATOM 1159 C C . GLN A 1 143 ? -7.305 14.620 1.767 1.00 90.69 143 GLN A C 1
ATOM 1161 O O . GLN A 1 143 ? -6.731 14.690 2.852 1.00 90.69 143 GLN A O 1
ATOM 1166 N N . LYS A 1 144 ? -8.624 14.837 1.646 1.00 88.88 144 LYS A N 1
ATOM 1167 C CA . LYS A 1 144 ? -9.489 15.174 2.791 1.00 88.88 144 LYS A CA 1
ATOM 1168 C C . LYS A 1 144 ? -9.429 14.114 3.893 1.00 88.88 144 LYS A C 1
ATOM 1170 O O . LYS A 1 144 ? -9.223 14.459 5.052 1.00 88.88 144 LYS A O 1
ATOM 1175 N N . SER A 1 145 ? -9.529 12.824 3.554 1.00 88.06 145 SER A N 1
ATOM 1176 C CA . SER A 1 145 ? -9.417 11.746 4.552 1.00 88.06 145 SER A CA 1
ATOM 1177 C C . SER A 1 145 ? -8.068 11.752 5.287 1.00 88.06 145 SER A C 1
ATOM 1179 O O . SER A 1 145 ? -8.022 11.502 6.491 1.00 88.06 145 SER A O 1
ATOM 1181 N N . LEU A 1 146 ? -6.974 12.066 4.586 1.00 89.88 146 LEU A N 1
ATOM 1182 C CA . LEU A 1 146 ? -5.637 12.148 5.184 1.00 89.88 146 LEU A CA 1
ATOM 1183 C C . LEU A 1 146 ? -5.462 13.397 6.053 1.00 89.88 146 LEU A C 1
ATOM 1185 O O . LEU A 1 146 ? -4.836 13.307 7.106 1.00 89.88 146 LEU A O 1
ATOM 1189 N N . ALA A 1 147 ? -6.052 14.529 5.664 1.00 87.94 147 ALA A N 1
ATOM 1190 C CA . ALA A 1 147 ? -6.054 15.748 6.468 1.00 87.94 147 ALA A CA 1
ATOM 1191 C C . ALA A 1 147 ? -6.761 15.530 7.816 1.00 87.94 147 ALA A C 1
ATOM 1193 O O . ALA A 1 147 ? -6.214 15.876 8.864 1.00 87.94 147 ALA A O 1
ATOM 1194 N N . VAL A 1 148 ? -7.921 14.862 7.806 1.00 87.62 148 VAL A N 1
ATOM 1195 C CA . VAL A 1 148 ? -8.639 14.488 9.037 1.00 87.62 148 VAL A CA 1
ATOM 1196 C C . VAL A 1 148 ? -7.776 13.584 9.917 1.00 87.62 148 VAL A C 1
ATOM 1198 O O . VAL A 1 148 ? -7.606 13.867 11.102 1.00 87.62 148 VAL A O 1
ATOM 1201 N N . ALA A 1 149 ? -7.172 12.538 9.345 1.00 89.62 149 ALA A N 1
ATOM 1202 C CA . ALA A 1 149 ? -6.289 11.647 10.097 1.00 89.62 149 ALA A CA 1
ATOM 1203 C C . ALA A 1 149 ? -5.088 12.397 10.697 1.00 89.62 149 ALA A C 1
ATOM 1205 O O . ALA A 1 149 ? -4.738 12.170 11.851 1.00 89.62 149 ALA A O 1
ATOM 1206 N N . SER A 1 150 ? -4.487 13.322 9.944 1.00 89.94 150 SER A N 1
ATOM 1207 C CA . SER A 1 150 ? -3.381 14.156 10.418 1.00 89.94 150 SER A CA 1
ATOM 1208 C C . SER A 1 150 ? -3.777 15.014 11.615 1.00 89.94 150 SER A C 1
ATOM 1210 O O . SER A 1 150 ? -3.034 15.072 12.592 1.00 89.94 150 SER A O 1
ATOM 1212 N N . ARG A 1 151 ? -4.955 15.647 11.563 1.00 88.69 151 ARG A N 1
ATOM 1213 C CA . ARG A 1 151 ? -5.468 16.485 12.652 1.00 88.69 151 ARG A CA 1
ATOM 1214 C C . ARG A 1 151 ? -5.742 15.676 13.919 1.00 88.69 151 ARG A C 1
ATOM 1216 O O . ARG A 1 151 ? -5.408 16.126 15.004 1.00 88.69 151 ARG A O 1
ATOM 1223 N N . LEU A 1 152 ? -6.316 14.479 13.794 1.00 86.44 152 LEU A N 1
ATOM 1224 C CA . LEU A 1 152 ? -6.592 13.610 14.949 1.00 86.44 152 LEU A CA 1
ATOM 1225 C C . LEU A 1 152 ? -5.307 13.049 15.578 1.00 86.44 152 LEU A C 1
ATOM 1227 O O . LEU A 1 152 ? -5.234 12.833 16.787 1.00 86.44 152 LEU A O 1
ATOM 1231 N N . LEU A 1 153 ? -4.274 12.829 14.762 1.00 88.69 153 LEU A N 1
ATOM 1232 C CA . LEU A 1 153 ? -2.995 12.275 15.201 1.00 88.69 153 LEU A CA 1
ATOM 1233 C C . LEU A 1 153 ? -1.984 13.323 15.689 1.00 88.69 153 LEU A C 1
ATOM 1235 O O . LEU A 1 153 ? -0.906 12.923 16.141 1.00 88.69 153 LEU A O 1
ATOM 1239 N N . SER A 1 154 ? -2.289 14.627 15.626 1.00 85.38 154 SER A N 1
ATOM 1240 C CA . SER A 1 154 ? -1.363 15.677 16.086 1.00 85.38 154 SER A CA 1
ATOM 1241 C C . SER A 1 154 ? -0.994 15.473 17.556 1.00 85.38 154 SER A C 1
ATOM 1243 O O . SER A 1 154 ? 0.189 15.429 17.905 1.00 85.38 154 SER A O 1
ATOM 1245 N N . ASP A 1 155 ? -2.013 15.206 18.374 1.00 81.31 155 ASP A N 1
ATOM 1246 C CA . ASP A 1 155 ? -1.906 15.146 19.832 1.00 81.31 155 ASP A CA 1
ATOM 1247 C C . ASP A 1 155 ? -1.865 13.690 20.341 1.00 81.31 155 ASP A C 1
ATOM 1249 O O . ASP A 1 155 ? -1.579 13.427 21.510 1.00 81.31 155 ASP A O 1
ATOM 1253 N N . TYR A 1 156 ? -2.093 12.712 19.452 1.00 85.56 156 TYR A N 1
ATOM 1254 C CA . TYR A 1 156 ? -2.067 11.287 19.782 1.00 85.56 156 TYR A CA 1
ATOM 1255 C C . TYR A 1 156 ? -0.693 10.665 19.509 1.00 85.56 156 TYR A C 1
ATOM 1257 O O . TYR A 1 156 ? -0.291 10.442 18.366 1.00 85.56 156 TYR A O 1
ATOM 1265 N N . ASN A 1 157 ? 0.047 10.345 20.572 1.00 83.81 157 ASN A N 1
ATOM 1266 C CA . ASN A 1 157 ? 1.417 9.825 20.495 1.00 83.81 157 ASN A CA 1
ATOM 1267 C C . ASN A 1 157 ? 1.499 8.323 20.181 1.00 83.81 157 ASN A C 1
ATOM 1269 O O . ASN A 1 157 ? 2.120 7.552 20.907 1.00 83.81 157 ASN A O 1
ATOM 1273 N N . ASN A 1 158 ? 0.920 7.918 19.050 1.00 90.12 158 ASN A N 1
ATOM 1274 C CA . ASN A 1 158 ? 1.080 6.576 18.501 1.00 90.12 158 ASN A CA 1
ATOM 1275 C C . ASN A 1 158 ? 2.039 6.596 17.298 1.00 90.12 158 ASN A C 1
ATOM 1277 O O . ASN A 1 158 ? 1.692 7.051 16.206 1.00 90.12 158 ASN A O 1
ATOM 1281 N N . VAL A 1 159 ? 3.261 6.102 17.511 1.00 88.94 1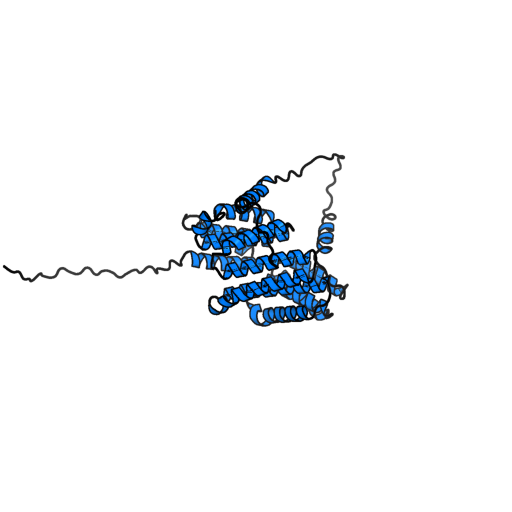59 VAL A N 1
ATOM 1282 C CA . VAL A 1 159 ? 4.340 6.103 16.508 1.00 88.94 159 VAL A CA 1
ATOM 1283 C C . VAL A 1 159 ? 3.968 5.291 15.264 1.00 88.94 159 VAL A C 1
ATOM 1285 O O . VAL A 1 159 ? 4.250 5.721 14.145 1.00 88.94 159 VAL A O 1
ATOM 1288 N N . GLU A 1 160 ? 3.297 4.147 15.434 1.00 89.44 160 GLU A N 1
ATOM 1289 C CA . GLU A 1 160 ? 2.870 3.305 14.313 1.00 89.44 160 GLU A CA 1
ATOM 1290 C C . GLU A 1 160 ? 1.872 4.045 13.413 1.00 89.44 160 GLU A C 1
ATOM 1292 O O . GLU A 1 160 ? 2.064 4.088 12.196 1.00 89.44 160 GLU A O 1
ATOM 1297 N N . LEU A 1 161 ? 0.840 4.670 13.988 1.00 91.00 161 LEU A N 1
ATOM 1298 C CA . LEU A 1 161 ? -0.152 5.421 13.212 1.00 91.00 161 LEU A CA 1
ATOM 1299 C C . LEU A 1 161 ? 0.453 6.652 12.534 1.00 91.00 161 LEU A C 1
ATOM 1301 O O . LEU A 1 161 ? 0.130 6.920 11.378 1.00 91.00 161 LEU A O 1
ATOM 1305 N N . LYS A 1 162 ? 1.365 7.367 13.206 1.00 92.44 162 LYS A N 1
ATOM 1306 C CA . LYS A 1 162 ? 2.090 8.499 12.607 1.00 92.44 162 LYS A CA 1
ATOM 1307 C C . LYS A 1 162 ? 2.909 8.050 11.391 1.00 92.44 162 LYS A C 1
ATOM 1309 O O . LYS A 1 162 ? 2.813 8.656 10.326 1.00 92.44 162 LYS A O 1
ATOM 1314 N N . ALA A 1 163 ? 3.640 6.938 11.494 1.00 92.31 163 ALA A N 1
ATOM 1315 C CA . ALA A 1 163 ? 4.359 6.371 10.352 1.00 92.31 163 ALA A CA 1
ATOM 1316 C C . ALA A 1 163 ? 3.407 5.922 9.223 1.00 92.31 163 ALA A C 1
ATOM 1318 O O . ALA A 1 163 ? 3.676 6.161 8.043 1.00 92.31 163 ALA A O 1
ATOM 1319 N N . GLN A 1 164 ? 2.266 5.311 9.562 1.00 92.38 164 GLN A N 1
ATOM 1320 C CA . GLN A 1 164 ? 1.255 4.890 8.584 1.00 92.38 164 GLN A CA 1
ATOM 1321 C C . GLN A 1 164 ? 0.560 6.064 7.878 1.00 92.38 164 GLN A C 1
ATOM 1323 O O . GLN A 1 164 ? 0.246 5.946 6.691 1.00 92.38 164 GLN A O 1
ATOM 1328 N N . LEU A 1 165 ? 0.365 7.199 8.553 1.00 94.31 165 LEU A N 1
ATOM 1329 C CA . LEU A 1 165 ? -0.143 8.427 7.942 1.00 94.31 165 LEU A CA 1
ATOM 1330 C C . LEU A 1 165 ? 0.796 8.906 6.830 1.00 94.31 165 LEU A C 1
ATOM 1332 O O . LEU A 1 165 ? 0.355 9.143 5.706 1.00 94.31 165 LEU A O 1
ATOM 1336 N N . HIS A 1 166 ? 2.100 8.989 7.108 1.00 94.56 166 HIS A N 1
ATOM 1337 C CA . HIS A 1 166 ? 3.088 9.379 6.099 1.00 94.56 166 HIS A CA 1
ATOM 1338 C C . HIS A 1 166 ? 3.179 8.372 4.950 1.00 94.56 166 HIS A C 1
ATOM 1340 O O . HIS A 1 166 ? 3.244 8.780 3.794 1.00 94.56 166 HIS A O 1
ATOM 1346 N N . LEU A 1 167 ? 3.083 7.069 5.230 1.00 92.81 167 LEU A N 1
ATOM 1347 C CA . LEU A 1 167 ? 2.969 6.052 4.181 1.00 92.81 167 LEU A CA 1
ATOM 1348 C C . LEU A 1 167 ? 1.714 6.221 3.314 1.00 92.81 167 LEU A C 1
ATOM 1350 O O . LEU A 1 167 ? 1.762 5.981 2.109 1.00 92.81 167 LEU A O 1
ATOM 1354 N N . SER A 1 168 ? 0.595 6.629 3.910 1.00 92.94 168 SER A N 1
ATOM 1355 C CA . SER A 1 168 ? -0.655 6.859 3.179 1.00 92.94 168 SER A CA 1
ATOM 1356 C C . SER A 1 168 ? -0.573 8.122 2.314 1.00 92.94 168 SER A C 1
ATOM 1358 O O . SER A 1 168 ? -1.013 8.098 1.167 1.00 92.94 168 SER A O 1
ATOM 1360 N N . ASN A 1 169 ? 0.083 9.181 2.803 1.00 94.06 169 ASN A N 1
ATOM 1361 C CA . ASN A 1 169 ? 0.432 10.359 2.000 1.00 94.06 169 ASN A CA 1
ATOM 1362 C C . ASN A 1 169 ? 1.377 10.000 0.841 1.00 94.06 169 ASN A C 1
ATOM 1364 O O . ASN A 1 169 ? 1.131 10.403 -0.293 1.00 94.06 169 ASN A O 1
ATOM 1368 N N . ALA A 1 170 ? 2.407 9.184 1.087 1.00 92.19 170 ALA A N 1
ATOM 1369 C CA . ALA A 1 170 ? 3.302 8.699 0.037 1.00 92.19 170 ALA A CA 1
ATOM 1370 C C . ALA A 1 170 ? 2.545 7.901 -1.035 1.00 92.19 170 ALA A C 1
ATOM 1372 O O . ALA A 1 170 ? 2.769 8.089 -2.226 1.00 92.19 170 ALA A O 1
ATOM 1373 N N . TYR A 1 171 ? 1.612 7.035 -0.627 1.00 91.50 171 TYR A N 1
ATOM 1374 C CA . TYR A 1 171 ? 0.768 6.290 -1.560 1.00 91.50 171 TYR A CA 1
ATOM 1375 C C . TYR A 1 171 ? -0.138 7.212 -2.389 1.00 91.50 171 TYR A C 1
ATOM 1377 O O . TYR A 1 171 ? -0.269 7.015 -3.594 1.00 91.50 171 TYR A O 1
ATOM 1385 N N . HIS A 1 172 ? -0.731 8.235 -1.772 1.00 91.44 172 HIS A N 1
ATOM 1386 C CA . HIS A 1 172 ? -1.524 9.236 -2.484 1.00 91.44 172 HIS A CA 1
ATOM 1387 C C . HIS A 1 172 ? -0.700 9.955 -3.564 1.00 91.44 172 HIS A C 1
ATOM 1389 O O . HIS A 1 172 ? -1.127 10.019 -4.717 1.00 91.44 172 HIS A O 1
ATOM 1395 N N . GLN A 1 173 ? 0.509 10.410 -3.217 1.00 91.19 173 GLN A N 1
ATOM 1396 C CA . GLN A 1 173 ? 1.436 11.036 -4.166 1.00 91.19 173 GLN A CA 1
ATOM 1397 C C . GLN A 1 173 ? 1.873 10.065 -5.269 1.00 91.19 173 GLN A C 1
ATOM 1399 O O . GLN A 1 173 ? 1.928 10.445 -6.434 1.00 91.19 173 GLN A O 1
ATOM 1404 N N . LEU A 1 174 ? 2.095 8.787 -4.940 1.00 87.19 174 LEU A N 1
ATOM 1405 C CA . LEU A 1 174 ? 2.388 7.751 -5.931 1.00 87.19 174 LEU A CA 1
ATOM 1406 C C . LEU A 1 174 ? 1.243 7.605 -6.945 1.00 87.19 174 LEU A C 1
ATOM 1408 O O . LEU A 1 174 ? 1.501 7.470 -8.137 1.00 87.19 174 LEU A O 1
ATOM 1412 N N . CYS A 1 175 ? -0.017 7.646 -6.507 1.00 84.69 175 CY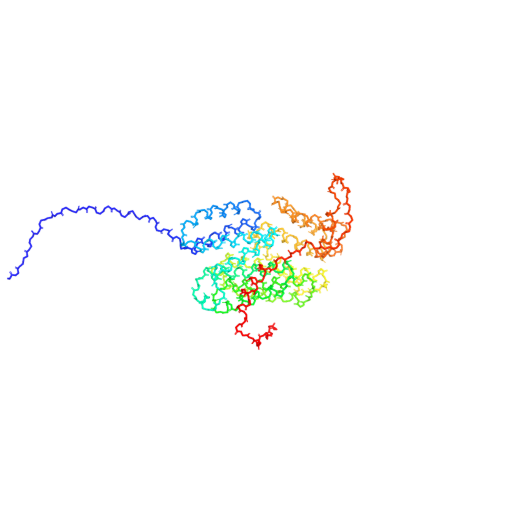S A N 1
ATOM 1413 C CA . CYS A 1 175 ? -1.156 7.560 -7.423 1.00 84.69 175 CYS A CA 1
ATOM 1414 C C . CYS A 1 175 ? -1.294 8.797 -8.327 1.00 84.69 175 CYS A C 1
ATOM 1416 O O . CYS A 1 175 ? -1.680 8.656 -9.489 1.00 84.69 175 CYS A O 1
ATOM 1418 N N . LEU A 1 176 ? -0.950 9.990 -7.830 1.00 81.81 176 LEU A N 1
ATOM 1419 C CA . LEU A 1 176 ? -0.836 11.188 -8.670 1.00 81.81 176 LEU A CA 1
ATOM 1420 C C . LEU A 1 176 ? 0.289 11.019 -9.701 1.00 81.81 176 LEU A C 1
ATOM 1422 O O . LEU A 1 176 ? 0.068 11.249 -10.888 1.00 81.81 176 LEU A O 1
ATOM 1426 N N . ASN A 1 177 ? 1.444 10.510 -9.262 1.00 76.75 177 ASN A N 1
ATOM 1427 C CA . ASN A 1 177 ? 2.611 10.253 -10.105 1.00 76.75 177 ASN A CA 1
ATOM 1428 C C . ASN A 1 177 ? 2.323 9.257 -11.241 1.00 76.75 177 ASN A C 1
ATOM 1430 O O . ASN A 1 177 ? 2.843 9.406 -12.335 1.00 76.75 177 ASN A O 1
ATOM 1434 N N . GLN A 1 178 ? 1.463 8.259 -11.014 1.00 73.06 178 GLN A N 1
ATOM 1435 C CA . GLN A 1 178 ? 1.027 7.321 -12.063 1.00 73.06 178 GLN A CA 1
ATOM 1436 C C . GLN A 1 178 ? 0.158 7.965 -13.150 1.00 73.06 178 GLN A C 1
ATOM 1438 O O . GLN A 1 178 ? 0.027 7.404 -14.235 1.00 73.06 178 GLN A O 1
ATOM 1443 N N . SER A 1 179 ? -0.499 9.085 -12.840 1.00 69.00 179 SER A N 1
ATOM 1444 C CA . SER A 1 179 ? -1.375 9.792 -13.782 1.00 69.00 179 SER A CA 1
ATOM 1445 C C . SER A 1 179 ? -0.607 10.872 -14.545 1.00 69.00 179 SER A C 1
ATOM 1447 O O . SER A 1 179 ? -0.842 11.071 -15.733 1.00 69.00 179 SER A O 1
ATOM 1449 N N . HIS A 1 180 ? 0.326 11.542 -13.865 1.00 70.56 180 HIS A N 1
ATOM 1450 C CA . HIS A 1 180 ? 1.233 12.534 -14.426 1.00 70.56 180 HIS A CA 1
ATOM 1451 C C . HIS A 1 180 ? 2.590 12.367 -13.758 1.00 70.56 180 HIS A C 1
ATOM 1453 O O . HIS A 1 180 ? 2.767 12.792 -12.619 1.00 70.56 180 HIS A O 1
ATOM 1459 N N . CYS A 1 181 ? 3.535 11.724 -14.435 1.00 77.25 181 CYS A N 1
ATOM 1460 C CA . CYS A 1 181 ? 4.810 11.443 -13.805 1.00 77.25 181 CYS A CA 1
ATOM 1461 C C . CYS A 1 181 ? 5.744 12.646 -13.898 1.00 77.25 181 CYS A C 1
ATOM 1463 O O . CYS A 1 181 ? 6.042 13.127 -14.989 1.00 77.25 181 CYS A O 1
ATOM 1465 N N . THR A 1 182 ? 6.173 13.156 -12.743 1.00 84.94 182 THR A N 1
ATOM 1466 C CA . THR A 1 182 ? 7.085 14.299 -12.650 1.00 84.94 182 THR A CA 1
ATOM 1467 C C . THR A 1 182 ? 8.136 14.058 -11.576 1.00 84.94 182 THR A C 1
ATOM 1469 O O . THR A 1 182 ? 7.917 13.321 -10.611 1.00 84.94 182 THR A O 1
ATOM 1472 N N . LEU A 1 183 ? 9.282 14.729 -11.715 1.00 86.69 183 LEU A N 1
ATOM 1473 C CA . LEU A 1 183 ? 10.348 14.692 -10.713 1.00 86.69 183 LEU A CA 1
ATOM 1474 C C . LEU A 1 183 ? 9.849 15.168 -9.339 1.00 86.69 183 LEU A C 1
ATOM 1476 O O . LEU A 1 183 ? 10.186 14.584 -8.313 1.00 86.69 183 LEU A O 1
ATOM 1480 N N . GLU A 1 184 ? 9.008 16.204 -9.322 1.00 90.19 184 GLU A N 1
ATOM 1481 C CA . GLU A 1 184 ? 8.417 16.756 -8.102 1.00 90.19 184 GLU A CA 1
ATOM 1482 C C . GLU A 1 184 ? 7.553 15.722 -7.366 1.00 90.19 184 GLU A C 1
ATOM 1484 O O . GLU A 1 184 ? 7.718 15.521 -6.164 1.00 90.19 184 GLU A O 1
ATOM 1489 N N . LEU A 1 185 ? 6.681 15.004 -8.081 1.00 87.81 185 LEU A N 1
ATOM 1490 C CA . LEU A 1 185 ? 5.818 13.988 -7.476 1.00 87.81 185 LEU A CA 1
ATOM 1491 C C . LEU A 1 185 ? 6.618 12.785 -6.968 1.00 87.81 185 LEU A C 1
ATOM 1493 O O . LEU A 1 185 ? 6.343 12.288 -5.874 1.00 87.81 185 LEU A O 1
ATOM 1497 N N . ALA A 1 186 ? 7.640 12.346 -7.706 1.00 87.88 186 ALA A N 1
ATOM 1498 C CA . ALA A 1 186 ? 8.550 11.305 -7.237 1.00 87.88 186 ALA A CA 1
ATOM 1499 C C . ALA A 1 186 ? 9.299 11.735 -5.958 1.00 87.88 186 ALA A C 1
ATOM 1501 O O . ALA A 1 186 ? 9.346 10.975 -4.986 1.00 87.88 186 ALA A O 1
ATOM 1502 N N . ASN A 1 187 ? 9.784 12.980 -5.903 1.00 91.81 187 ASN A N 1
ATOM 1503 C CA . ASN A 1 187 ? 10.413 13.552 -4.711 1.00 91.81 187 ASN A CA 1
ATOM 1504 C C . ASN A 1 187 ? 9.446 13.661 -3.527 1.00 91.81 187 ASN A C 1
ATOM 1506 O O . ASN A 1 187 ? 9.833 13.360 -2.398 1.00 91.81 187 ASN A O 1
ATOM 1510 N N . HIS A 1 188 ? 8.177 14.014 -3.753 1.00 93.69 188 HIS A N 1
ATOM 1511 C CA . HIS A 1 188 ? 7.167 13.999 -2.694 1.00 93.69 188 HIS A CA 1
ATOM 1512 C C . HIS A 1 188 ? 6.964 12.596 -2.116 1.00 93.69 188 HIS A C 1
ATOM 1514 O O . HIS A 1 188 ? 6.898 12.445 -0.892 1.00 93.69 188 HIS A O 1
ATOM 1520 N N . VAL A 1 189 ? 6.903 11.557 -2.960 1.00 90.81 189 VAL A N 1
ATOM 1521 C CA . VAL A 1 189 ? 6.817 10.169 -2.476 1.00 90.81 189 VAL A CA 1
ATOM 1522 C C . VAL A 1 189 ? 8.020 9.840 -1.594 1.00 90.81 189 VAL A C 1
ATOM 1524 O O . VAL A 1 189 ? 7.829 9.366 -0.472 1.00 90.81 189 VAL A O 1
ATOM 1527 N N . ILE A 1 190 ? 9.237 10.135 -2.065 1.00 92.38 190 ILE A N 1
ATOM 1528 C CA . ILE A 1 190 ? 10.475 9.890 -1.315 1.00 92.38 190 ILE A CA 1
ATOM 1529 C C . ILE A 1 190 ? 10.438 10.634 0.026 1.00 92.38 190 ILE A C 1
ATOM 1531 O O . ILE A 1 190 ? 10.524 9.992 1.074 1.00 92.38 190 ILE A O 1
ATOM 1535 N N . GLY A 1 191 ? 10.159 11.937 0.028 1.00 94.81 191 GLY A N 1
ATOM 1536 C CA . GLY A 1 191 ? 10.110 12.747 1.247 1.00 94.81 191 GLY A CA 1
ATOM 1537 C C . GLY A 1 191 ? 9.095 12.250 2.284 1.00 94.81 191 GLY A C 1
ATOM 1538 O O . GLY A 1 191 ? 9.388 12.219 3.482 1.00 94.81 191 GLY A O 1
ATOM 1539 N N . TYR A 1 192 ? 7.908 11.794 1.866 1.00 95.06 192 TYR A N 1
ATOM 1540 C CA . TYR A 1 192 ? 6.949 11.188 2.799 1.00 95.06 192 TYR A CA 1
ATOM 1541 C C . TYR A 1 192 ? 7.423 9.837 3.333 1.00 95.06 192 TYR A C 1
ATOM 1543 O O . TYR A 1 192 ? 7.239 9.543 4.517 1.00 95.06 192 TYR A O 1
ATOM 1551 N N . THR A 1 193 ? 8.044 9.014 2.492 1.00 93.81 193 THR A N 1
ATOM 1552 C CA . THR A 1 193 ? 8.608 7.740 2.943 1.00 93.81 193 THR A CA 1
ATOM 1553 C C . THR A 1 193 ? 9.801 7.920 3.889 1.00 93.81 193 THR A C 1
ATOM 1555 O O . THR A 1 193 ? 9.907 7.160 4.848 1.00 93.81 193 THR A O 1
ATOM 1558 N N . ASP A 1 194 ? 10.625 8.957 3.708 1.00 94.62 194 ASP A N 1
ATOM 1559 C CA . ASP A 1 194 ? 11.722 9.323 4.619 1.00 94.62 194 ASP A CA 1
ATOM 1560 C C . ASP A 1 194 ? 11.194 9.750 5.986 1.00 94.62 194 ASP A C 1
ATOM 1562 O O . ASP A 1 194 ? 11.684 9.292 7.016 1.00 94.62 194 ASP A O 1
ATOM 1566 N N . LYS A 1 195 ? 10.133 10.564 6.018 1.00 94.06 195 LYS A N 1
ATOM 1567 C CA . LYS A 1 195 ? 9.460 10.925 7.275 1.00 94.06 195 LYS A CA 1
ATOM 1568 C C . LYS A 1 195 ? 8.904 9.688 7.986 1.00 94.06 195 LYS A C 1
ATOM 1570 O O . LYS A 1 195 ? 9.089 9.538 9.193 1.00 94.06 195 LYS A O 1
ATOM 1575 N N . ALA A 1 196 ? 8.259 8.778 7.249 1.00 91.88 196 ALA A N 1
ATOM 1576 C CA . ALA A 1 196 ? 7.763 7.520 7.811 1.00 91.88 196 ALA A CA 1
ATOM 1577 C C . ALA A 1 196 ? 8.902 6.663 8.387 1.00 91.88 196 ALA A C 1
ATOM 1579 O O . ALA A 1 196 ? 8.758 6.096 9.472 1.00 91.88 196 ALA A O 1
ATOM 1580 N N . GLU A 1 197 ? 10.033 6.596 7.683 1.00 92.81 197 GLU A N 1
ATOM 1581 C CA . GLU A 1 197 ? 11.245 5.915 8.129 1.00 92.81 197 GLU A CA 1
ATOM 1582 C C . GLU A 1 197 ? 11.764 6.504 9.437 1.00 92.81 197 GLU A C 1
ATOM 1584 O O . GLU A 1 197 ? 11.858 5.778 10.422 1.00 92.81 197 GLU A O 1
ATOM 1589 N N . GLN A 1 198 ? 12.019 7.814 9.472 1.00 91.88 198 GLN A N 1
ATOM 1590 C CA . GLN A 1 198 ? 12.531 8.517 10.649 1.00 91.88 198 GLN A CA 1
ATOM 1591 C C . GLN A 1 198 ? 11.655 8.263 11.877 1.00 91.88 198 GLN A C 1
ATOM 1593 O O . GLN A 1 198 ? 12.162 7.852 12.918 1.00 91.88 198 GLN A O 1
ATOM 1598 N N . ILE A 1 199 ? 10.335 8.409 11.740 1.00 88.94 199 ILE A N 1
ATOM 1599 C CA . ILE A 1 199 ? 9.386 8.163 12.832 1.00 88.94 199 ILE A CA 1
ATOM 1600 C C . ILE A 1 199 ? 9.448 6.706 13.297 1.00 88.94 199 ILE A C 1
ATOM 1602 O O . ILE A 1 199 ? 9.546 6.441 14.497 1.00 88.94 199 ILE A O 1
ATOM 1606 N N . CYS A 1 200 ? 9.417 5.750 12.364 1.00 87.44 200 CYS A N 1
ATOM 1607 C CA . CYS A 1 200 ? 9.368 4.335 12.718 1.00 87.44 200 CYS A CA 1
ATOM 1608 C C . CYS A 1 200 ? 10.717 3.759 13.166 1.00 87.44 200 CYS A C 1
ATOM 1610 O O . CYS A 1 200 ? 10.710 2.702 13.786 1.00 87.44 200 CYS A O 1
ATOM 1612 N N . THR A 1 201 ? 11.858 4.419 12.926 1.00 86.12 201 THR A N 1
ATOM 1613 C CA . THR A 1 201 ? 13.164 3.946 13.431 1.00 86.12 201 THR A CA 1
ATOM 1614 C C 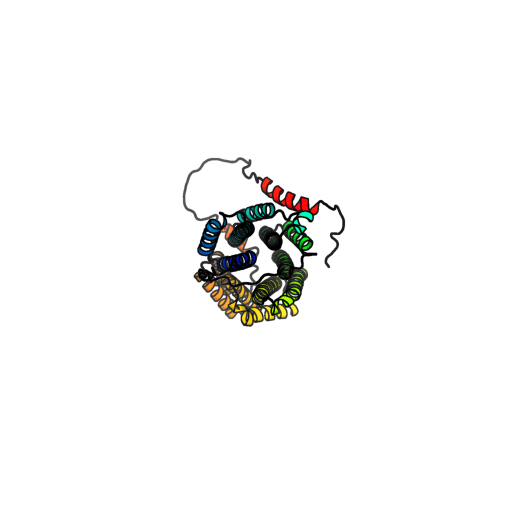. THR A 1 201 ? 13.173 3.765 14.948 1.00 86.12 201 THR A C 1
ATOM 1616 O O . THR A 1 201 ? 13.788 2.827 15.448 1.00 86.12 201 THR A O 1
ATOM 1619 N N . THR A 1 202 ? 12.398 4.575 15.673 1.00 80.00 202 THR A N 1
ATOM 1620 C CA . THR A 1 202 ? 12.204 4.442 17.126 1.00 80.00 202 THR A CA 1
ATOM 1621 C C . THR A 1 202 ? 11.519 3.130 17.535 1.00 80.00 202 THR A C 1
ATOM 1623 O O . THR A 1 202 ? 11.687 2.673 18.664 1.00 80.00 202 THR A O 1
ATOM 1626 N N . LEU A 1 203 ? 10.790 2.479 16.617 1.00 76.50 203 LEU A N 1
ATOM 1627 C CA . LEU A 1 203 ? 10.149 1.179 16.834 1.00 76.50 203 LEU A CA 1
ATOM 1628 C C . LEU A 1 203 ? 11.111 0.003 16.665 1.00 76.50 203 LEU A C 1
ATOM 1630 O O . LEU A 1 203 ? 10.764 -1.099 17.086 1.00 76.50 203 LEU A O 1
ATOM 1634 N N . LYS A 1 204 ? 12.288 0.200 16.057 1.00 79.12 204 LYS A N 1
ATOM 1635 C CA . LYS A 1 204 ? 13.215 -0.891 15.718 1.00 79.12 204 LYS A CA 1
ATOM 1636 C C . LYS A 1 204 ? 13.583 -1.732 16.942 1.00 79.12 204 LYS A C 1
ATOM 1638 O O . LYS A 1 204 ? 13.522 -2.956 16.878 1.00 79.12 204 LYS A O 1
ATOM 1643 N N . ASP A 1 205 ? 13.858 -1.065 18.058 1.00 74.94 205 ASP A N 1
ATOM 1644 C CA . ASP A 1 205 ? 14.280 -1.714 19.302 1.00 74.94 205 ASP A CA 1
ATOM 1645 C C . ASP A 1 205 ? 13.096 -2.127 20.197 1.00 74.94 205 ASP A C 1
ATOM 1647 O O . ASP A 1 205 ? 13.269 -2.878 21.154 1.00 74.94 205 ASP A O 1
ATOM 1651 N N . GLN A 1 206 ? 11.881 -1.652 19.896 1.00 75.62 206 GLN A N 1
ATOM 1652 C CA . GLN A 1 206 ? 10.688 -1.874 20.722 1.00 75.62 206 GLN A CA 1
ATOM 1653 C C . GLN A 1 206 ? 9.774 -2.965 20.154 1.00 75.62 206 GLN A C 1
ATOM 1655 O O . GLN A 1 206 ? 9.273 -3.810 20.895 1.00 75.62 206 GLN A O 1
ATOM 1660 N N . ILE A 1 207 ? 9.525 -2.935 18.841 1.00 81.25 207 ILE A N 1
ATOM 1661 C CA . ILE A 1 207 ? 8.603 -3.827 18.131 1.00 81.25 207 ILE A CA 1
ATOM 1662 C C . ILE A 1 207 ? 9.161 -4.094 16.724 1.00 81.25 207 ILE A C 1
ATOM 1664 O O . ILE A 1 207 ? 8.643 -3.597 15.719 1.00 81.25 207 ILE A O 1
ATOM 1668 N N . GLN A 1 208 ? 10.227 -4.900 16.656 1.00 83.38 208 GLN A N 1
ATOM 1669 C CA . GLN A 1 208 ? 10.957 -5.206 15.418 1.00 83.38 208 GLN A CA 1
ATOM 1670 C C . GLN A 1 208 ? 10.030 -5.640 14.270 1.00 83.38 208 GLN A C 1
ATOM 1672 O O . GLN A 1 208 ? 10.157 -5.145 13.155 1.00 83.38 208 GLN A O 1
ATOM 1677 N N . GLU A 1 209 ? 9.047 -6.505 14.534 1.00 82.94 209 GLU A N 1
ATOM 1678 C CA . GLU A 1 209 ? 8.117 -6.988 13.504 1.00 82.94 209 GLU A CA 1
ATOM 1679 C C . GLU A 1 209 ? 7.294 -5.851 12.863 1.00 82.94 209 GLU A C 1
ATOM 1681 O O . GLU A 1 209 ? 7.103 -5.823 11.641 1.00 82.94 209 GLU A O 1
ATOM 1686 N N . THR A 1 210 ? 6.826 -4.892 13.668 1.00 83.00 210 THR A N 1
ATOM 1687 C CA . THR A 1 210 ? 6.074 -3.724 13.184 1.00 83.00 210 THR A CA 1
ATOM 1688 C C . THR A 1 210 ? 6.979 -2.787 12.397 1.00 83.00 210 THR A C 1
ATOM 1690 O O . THR A 1 210 ? 6.590 -2.334 11.317 1.00 83.00 210 THR A O 1
ATOM 1693 N N . TRP A 1 211 ? 8.198 -2.546 12.888 1.00 88.19 211 TRP A N 1
ATOM 1694 C CA . TRP A 1 211 ? 9.203 -1.772 12.162 1.00 88.19 211 TRP A CA 1
ATOM 1695 C C . TRP A 1 211 ? 9.485 -2.385 10.787 1.00 88.19 211 TRP A C 1
ATOM 1697 O O . TRP A 1 211 ? 9.337 -1.704 9.774 1.00 88.19 211 TRP A O 1
ATOM 1707 N N . GLU A 1 212 ? 9.779 -3.684 10.717 1.00 89.12 212 GLU A N 1
ATOM 1708 C CA . GLU A 1 212 ? 10.052 -4.360 9.449 1.00 89.12 212 GLU A CA 1
ATOM 1709 C C . GLU A 1 212 ? 8.845 -4.317 8.497 1.00 89.12 212 GLU A C 1
ATOM 1711 O O . GLU A 1 212 ? 9.002 -4.153 7.286 1.00 89.12 212 GLU A O 1
ATOM 1716 N N . LYS A 1 213 ? 7.615 -4.435 9.019 1.00 84.69 213 LYS A N 1
ATOM 1717 C CA . LYS A 1 213 ? 6.381 -4.328 8.219 1.00 84.69 213 LYS A CA 1
ATOM 1718 C C . LYS A 1 213 ? 6.240 -2.944 7.586 1.00 84.69 213 LYS A C 1
ATOM 1720 O O . LYS A 1 213 ? 5.864 -2.850 6.416 1.00 84.69 213 LYS A O 1
ATOM 1725 N N . ILE A 1 214 ? 6.523 -1.886 8.342 1.00 86.69 214 ILE A N 1
ATOM 1726 C CA . ILE A 1 214 ? 6.521 -0.506 7.843 1.00 86.69 214 ILE A CA 1
ATOM 1727 C C . ILE A 1 214 ? 7.660 -0.325 6.834 1.00 86.69 214 ILE A C 1
ATOM 1729 O O . ILE A 1 214 ? 7.414 0.163 5.731 1.00 86.69 214 ILE A O 1
ATOM 1733 N N . ARG A 1 215 ? 8.866 -0.810 7.149 1.00 90.50 215 ARG A N 1
ATOM 1734 C CA . ARG A 1 215 ? 10.043 -0.727 6.279 1.00 90.50 215 ARG A CA 1
ATOM 1735 C C . ARG A 1 215 ? 9.807 -1.383 4.921 1.00 90.50 215 ARG A C 1
ATOM 1737 O O . ARG A 1 215 ? 10.039 -0.757 3.893 1.00 90.50 215 ARG A O 1
ATOM 1744 N N . ARG A 1 216 ? 9.219 -2.583 4.889 1.00 87.75 216 ARG A N 1
ATOM 1745 C CA . ARG A 1 216 ? 8.823 -3.251 3.635 1.00 87.75 216 ARG A CA 1
ATOM 1746 C C . ARG A 1 216 ? 7.906 -2.376 2.773 1.00 87.75 216 ARG A C 1
ATOM 1748 O O . ARG A 1 216 ? 8.080 -2.316 1.559 1.00 87.75 216 ARG A O 1
ATOM 1755 N N . LYS A 1 217 ? 6.933 -1.684 3.378 1.00 88.56 217 LYS A N 1
ATOM 1756 C CA . LYS A 1 217 ? 6.022 -0.781 2.649 1.00 88.56 217 LYS A CA 1
ATOM 1757 C C . LYS A 1 217 ? 6.740 0.458 2.112 1.00 88.56 217 LYS A C 1
ATOM 1759 O O . LYS A 1 217 ? 6.490 0.821 0.967 1.00 88.56 217 LYS A O 1
ATOM 1764 N N . ILE A 1 218 ? 7.612 1.067 2.920 1.00 89.62 218 ILE A N 1
ATOM 1765 C CA . ILE A 1 218 ? 8.460 2.208 2.535 1.00 89.62 218 ILE A CA 1
ATOM 1766 C C . ILE A 1 218 ? 9.219 1.870 1.252 1.00 89.62 218 ILE A C 1
ATOM 1768 O O . ILE A 1 218 ? 9.048 2.544 0.238 1.00 89.62 218 ILE A O 1
ATOM 1772 N N . LEU A 1 219 ? 9.985 0.777 1.280 1.00 88.19 219 LEU A N 1
ATOM 1773 C CA . LEU A 1 219 ? 10.849 0.383 0.171 1.00 88.19 219 LEU A CA 1
ATOM 1774 C C . LEU A 1 219 ? 10.039 0.058 -1.092 1.00 88.19 219 LEU A C 1
ATOM 1776 O O . LEU A 1 219 ? 10.362 0.540 -2.172 1.00 88.19 219 LEU A O 1
ATOM 1780 N N . LEU A 1 220 ? 8.922 -0.671 -0.962 1.00 85.06 220 LEU A N 1
ATOM 1781 C CA . LEU A 1 220 ? 8.055 -0.988 -2.104 1.00 85.06 220 LEU A CA 1
ATOM 1782 C C . LEU A 1 220 ? 7.426 0.258 -2.749 1.00 85.06 220 LEU A C 1
ATOM 1784 O O . LEU A 1 220 ? 7.291 0.297 -3.971 1.00 85.06 220 LEU A O 1
ATOM 1788 N N . ILE A 1 221 ? 7.006 1.252 -1.959 1.00 87.50 221 ILE A N 1
ATOM 1789 C CA . ILE A 1 221 ? 6.424 2.500 -2.482 1.00 87.50 221 ILE A CA 1
ATOM 1790 C C . ILE A 1 221 ? 7.498 3.345 -3.174 1.00 87.50 221 ILE A C 1
ATOM 1792 O O . ILE A 1 221 ? 7.256 3.806 -4.289 1.00 87.50 221 ILE A O 1
ATOM 1796 N N . ARG A 1 222 ? 8.685 3.488 -2.566 1.00 87.31 222 ARG A N 1
ATOM 1797 C CA . ARG A 1 222 ? 9.828 4.194 -3.172 1.00 87.31 222 ARG A CA 1
ATOM 1798 C C . ARG A 1 222 ? 10.211 3.585 -4.513 1.00 87.31 222 ARG A C 1
ATOM 1800 O O . ARG A 1 222 ? 10.211 4.285 -5.521 1.00 87.31 222 ARG A O 1
ATOM 1807 N N . SER A 1 223 ? 10.457 2.273 -4.545 1.00 85.62 223 SER A N 1
ATOM 1808 C CA . SER A 1 223 ? 10.844 1.579 -5.776 1.00 85.62 223 SER A CA 1
ATOM 1809 C C . SER A 1 223 ? 9.793 1.734 -6.875 1.00 85.62 223 SER A C 1
ATOM 1811 O O . SER A 1 223 ? 10.149 1.951 -8.028 1.00 85.62 223 SER A O 1
ATOM 1813 N N . LYS A 1 224 ? 8.498 1.680 -6.530 1.00 86.00 224 LYS A N 1
ATOM 1814 C CA . LYS A 1 224 ? 7.402 1.915 -7.484 1.00 86.00 224 LYS A CA 1
ATOM 1815 C C . LYS A 1 224 ? 7.409 3.327 -8.059 1.00 86.00 224 LYS A C 1
ATOM 1817 O O . LYS A 1 224 ? 7.256 3.471 -9.265 1.00 86.00 224 LYS A O 1
ATOM 1822 N N . ALA A 1 225 ? 7.565 4.348 -7.217 1.00 85.31 225 ALA A N 1
ATOM 1823 C CA . ALA A 1 225 ? 7.569 5.739 -7.668 1.00 85.31 225 ALA A CA 1
ATOM 1824 C C . ALA A 1 225 ? 8.747 6.030 -8.597 1.00 85.31 225 ALA A C 1
ATOM 1826 O O . ALA A 1 225 ? 8.560 6.631 -9.651 1.00 85.31 225 ALA A O 1
ATOM 1827 N N . VAL A 1 226 ? 9.934 5.551 -8.225 1.00 85.88 226 VAL A N 1
ATOM 1828 C CA . VAL A 1 226 ? 11.152 5.748 -9.009 1.00 85.88 226 VAL A CA 1
ATOM 1829 C C . VAL A 1 226 ? 11.093 4.996 -10.340 1.00 85.88 226 VAL A C 1
ATOM 1831 O O . VAL A 1 226 ? 11.412 5.568 -11.375 1.00 85.88 226 VAL A O 1
ATOM 1834 N N . ILE A 1 227 ? 10.635 3.739 -10.348 1.00 82.38 227 ILE A N 1
ATOM 1835 C CA . ILE A 1 227 ? 10.449 2.996 -11.603 1.00 82.38 227 ILE A CA 1
ATOM 1836 C C . ILE A 1 227 ? 9.447 3.714 -12.510 1.00 82.38 227 ILE A C 1
ATOM 1838 O O . ILE A 1 227 ? 9.729 3.863 -13.691 1.00 82.38 227 ILE A O 1
ATOM 1842 N N . GLN A 1 228 ? 8.322 4.201 -11.974 1.00 82.00 228 GLN A N 1
ATOM 1843 C CA . GLN A 1 228 ? 7.361 4.966 -12.775 1.00 82.00 228 GLN A CA 1
ATOM 1844 C C . GLN A 1 228 ? 8.005 6.219 -13.389 1.00 82.00 228 GLN A C 1
ATOM 1846 O O . GLN A 1 228 ? 7.798 6.489 -14.566 1.00 82.00 228 GLN A O 1
ATOM 1851 N N . PHE A 1 229 ? 8.838 6.931 -12.624 1.00 83.81 229 PHE A N 1
ATOM 1852 C CA . PHE A 1 229 ? 9.591 8.081 -13.124 1.00 83.81 229 PHE A CA 1
ATOM 1853 C C . PHE A 1 229 ? 10.505 7.732 -14.295 1.00 83.81 229 PHE A C 1
ATOM 1855 O O . PHE A 1 229 ? 10.449 8.405 -15.322 1.00 83.81 229 PHE A O 1
ATOM 1862 N N . TYR A 1 230 ? 11.284 6.658 -14.187 1.00 81.00 230 TYR A N 1
ATOM 1863 C CA . TYR A 1 230 ? 12.164 6.236 -15.276 1.00 81.00 230 TYR A CA 1
ATOM 1864 C C . TYR A 1 230 ? 11.421 5.853 -16.548 1.00 81.00 230 TYR A C 1
ATOM 1866 O O . TYR A 1 230 ? 11.892 6.159 -17.641 1.00 81.00 230 TYR A O 1
ATOM 1874 N N . LEU A 1 231 ? 10.276 5.181 -16.410 1.00 73.75 231 LEU A N 1
ATOM 1875 C CA . LEU A 1 231 ? 9.475 4.765 -17.559 1.00 73.75 231 LEU A CA 1
ATOM 1876 C C . LEU A 1 231 ? 8.894 5.971 -18.322 1.00 73.75 231 LEU A C 1
ATOM 1878 O O . LEU A 1 231 ? 8.693 5.863 -19.528 1.00 73.75 231 LEU A O 1
ATOM 1882 N N . ASP A 1 232 ? 8.669 7.105 -17.646 1.00 72.00 232 ASP A N 1
ATOM 1883 C CA . ASP A 1 232 ? 7.936 8.247 -18.209 1.00 72.00 232 ASP A CA 1
ATOM 1884 C C . ASP A 1 232 ? 8.796 9.480 -18.526 1.00 72.00 232 ASP A C 1
ATOM 1886 O O . ASP A 1 232 ? 8.534 10.178 -19.503 1.00 72.00 232 ASP A O 1
ATOM 1890 N N . SER A 1 233 ? 9.775 9.803 -17.678 1.00 69.62 233 SER A N 1
ATOM 1891 C CA . SER A 1 233 ? 10.460 11.109 -17.667 1.00 69.62 233 SER A CA 1
ATOM 1892 C C . SER A 1 233 ? 11.970 11.037 -17.911 1.00 69.62 233 SER A C 1
ATOM 1894 O O . SER A 1 233 ? 12.600 12.080 -18.086 1.00 69.62 233 SER A O 1
ATOM 1896 N N . GLY A 1 234 ? 12.550 9.836 -17.969 1.00 68.12 234 GLY A N 1
ATOM 1897 C CA . GLY A 1 234 ? 13.972 9.630 -18.253 1.00 68.12 234 GLY A CA 1
ATOM 1898 C C . GLY A 1 234 ? 14.851 9.479 -17.008 1.00 68.12 234 GLY A C 1
ATOM 1899 O O . GLY A 1 234 ? 14.375 9.149 -15.925 1.00 68.12 234 GLY A O 1
ATOM 1900 N N . ASP A 1 235 ? 16.162 9.644 -17.196 1.00 74.19 235 ASP A N 1
ATOM 1901 C CA . ASP A 1 235 ? 17.185 9.222 -16.233 1.00 74.19 235 ASP A CA 1
ATOM 1902 C C . ASP A 1 235 ? 17.460 10.253 -15.115 1.00 74.19 235 ASP A C 1
ATOM 1904 O O . ASP A 1 235 ? 17.344 11.464 -15.305 1.00 74.19 235 ASP A O 1
ATOM 1908 N N . ASN A 1 236 ? 17.840 9.762 -13.935 1.00 82.50 236 ASN A N 1
ATOM 1909 C CA . ASN A 1 236 ? 18.223 10.535 -12.757 1.00 82.50 236 ASN A CA 1
ATOM 1910 C C . ASN A 1 236 ? 19.127 9.668 -11.859 1.00 82.50 236 ASN A C 1
ATOM 1912 O O . ASN A 1 236 ? 18.690 8.648 -11.331 1.00 82.50 236 ASN A O 1
ATOM 1916 N N . GLU A 1 237 ? 20.384 10.066 -11.658 1.00 83.19 237 GLU A N 1
ATOM 1917 C CA . GLU A 1 237 ? 21.371 9.253 -10.924 1.00 83.19 237 GLU A CA 1
ATOM 1918 C C . GLU A 1 237 ? 21.032 9.061 -9.432 1.00 83.19 237 GLU A C 1
ATOM 1920 O O . GLU A 1 237 ? 21.281 7.994 -8.855 1.00 83.19 237 GLU A O 1
ATOM 1925 N N . GLU A 1 238 ? 20.424 10.063 -8.790 1.00 85.50 238 GLU A N 1
ATOM 1926 C CA . GLU A 1 238 ? 20.023 9.976 -7.379 1.00 85.50 238 GLU A CA 1
ATOM 1927 C C . GLU A 1 238 ? 18.941 8.908 -7.198 1.00 85.50 238 GLU A C 1
ATOM 1929 O O . GLU A 1 238 ? 19.008 8.064 -6.299 1.00 85.50 238 GLU A O 1
ATOM 1934 N N . PHE A 1 239 ? 17.977 8.878 -8.116 1.00 87.69 239 PHE A N 1
ATOM 1935 C CA . PHE A 1 239 ? 16.918 7.878 -8.135 1.00 87.69 239 PHE A CA 1
ATOM 1936 C C . PHE A 1 239 ? 17.454 6.468 -8.396 1.00 87.69 239 PHE A C 1
ATOM 1938 O O . PHE A 1 239 ? 16.918 5.509 -7.835 1.00 87.69 239 PHE A O 1
ATOM 1945 N N . ALA A 1 240 ? 18.554 6.324 -9.136 1.00 84.12 240 ALA A N 1
ATOM 1946 C CA . ALA A 1 240 ? 19.139 5.016 -9.430 1.00 84.12 240 ALA A CA 1
ATOM 1947 C C . ALA A 1 240 ? 19.698 4.413 -8.141 1.00 84.12 240 ALA A C 1
ATOM 1949 O O . ALA A 1 240 ? 19.476 3.240 -7.829 1.00 84.12 240 ALA A O 1
ATOM 1950 N N . THR A 1 241 ? 20.342 5.263 -7.339 1.00 87.62 241 THR A N 1
ATOM 1951 C CA . THR A 1 241 ? 20.872 4.913 -6.020 1.00 87.62 241 THR A CA 1
ATOM 1952 C C . THR A 1 241 ? 19.749 4.548 -5.045 1.00 87.62 241 THR A C 1
ATOM 1954 O O . THR A 1 241 ? 19.818 3.510 -4.375 1.00 87.62 241 THR A O 1
ATOM 1957 N N . VAL A 1 242 ? 18.675 5.346 -4.990 1.00 87.19 242 VAL A N 1
ATOM 1958 C CA . VAL A 1 242 ? 17.497 5.069 -4.143 1.00 87.19 242 VAL A CA 1
ATOM 1959 C C . VAL A 1 242 ? 16.824 3.755 -4.542 1.00 87.19 242 VAL A C 1
ATOM 1961 O O . VAL A 1 242 ? 16.468 2.949 -3.679 1.00 87.19 242 VAL A O 1
ATOM 1964 N N . LEU A 1 243 ? 16.661 3.509 -5.843 1.00 87.31 243 LEU A N 1
ATOM 1965 C CA . LEU A 1 243 ? 16.036 2.295 -6.353 1.00 87.31 243 LEU A CA 1
ATOM 1966 C C . LEU A 1 243 ? 16.885 1.059 -6.052 1.00 87.31 243 LEU A C 1
ATOM 1968 O O . LEU A 1 243 ? 16.354 0.088 -5.511 1.00 87.31 243 LEU A O 1
ATOM 1972 N N . SER A 1 244 ? 18.185 1.106 -6.356 1.00 87.81 244 SER A N 1
ATOM 1973 C CA . SER A 1 244 ? 19.105 -0.013 -6.132 1.00 87.81 244 SER A CA 1
ATOM 1974 C C . SER A 1 244 ? 19.170 -0.394 -4.655 1.00 87.81 244 SER A C 1
ATOM 1976 O O . SER A 1 244 ? 18.941 -1.553 -4.314 1.00 87.81 244 SER A O 1
ATOM 1978 N N . SER A 1 245 ? 19.393 0.583 -3.769 1.00 90.81 245 SER A N 1
ATOM 1979 C CA . SER A 1 245 ? 19.449 0.348 -2.318 1.00 90.81 245 SER A CA 1
ATOM 1980 C C . SER A 1 245 ? 18.134 -0.210 -1.767 1.00 90.81 245 SER A C 1
ATOM 1982 O O . SER A 1 245 ? 18.142 -1.151 -0.974 1.00 90.81 245 SER A O 1
ATOM 1984 N N . SER A 1 246 ? 16.992 0.308 -2.234 1.00 88.56 246 SER A N 1
ATOM 1985 C CA . SER A 1 246 ? 15.677 -0.163 -1.787 1.00 88.56 246 SER A CA 1
ATOM 1986 C C . SER A 1 246 ? 15.394 -1.606 -2.205 1.00 88.56 246 SER A C 1
ATOM 1988 O O . SER A 1 246 ? 14.845 -2.383 -1.420 1.00 88.56 246 SER A O 1
ATOM 1990 N N . LEU A 1 247 ? 15.754 -1.977 -3.439 1.00 89.31 247 LEU A N 1
ATOM 1991 C CA . LEU A 1 247 ? 15.577 -3.340 -3.939 1.00 89.31 247 LEU A CA 1
ATOM 1992 C C . LEU A 1 247 ? 16.531 -4.323 -3.249 1.00 89.31 247 LEU A C 1
ATOM 1994 O O . LEU A 1 247 ? 16.102 -5.419 -2.884 1.00 89.31 247 LEU A O 1
ATOM 1998 N N . GLU A 1 248 ? 17.786 -3.927 -3.034 1.00 92.12 248 GLU A N 1
ATOM 1999 C CA . GLU A 1 248 ? 18.793 -4.745 -2.354 1.00 92.12 248 GLU A CA 1
ATOM 2000 C C . GLU A 1 248 ? 18.411 -5.021 -0.896 1.00 92.12 248 GLU A C 1
ATOM 2002 O O . GLU A 1 248 ? 18.472 -6.168 -0.451 1.00 92.12 248 GLU A O 1
ATOM 2007 N N . GLU A 1 249 ? 17.956 -4.013 -0.149 1.00 91.00 249 GLU A N 1
ATOM 2008 C CA . GLU A 1 249 ? 17.517 -4.203 1.237 1.00 91.00 249 GLU A CA 1
ATOM 2009 C C . GLU A 1 249 ? 16.284 -5.122 1.322 1.00 91.00 249 GLU A C 1
ATOM 2011 O O . GLU A 1 249 ? 16.227 -6.023 2.167 1.00 91.00 249 GLU A O 1
ATOM 2016 N N . LEU A 1 250 ? 15.308 -4.948 0.420 1.00 87.12 250 LEU A N 1
ATOM 2017 C CA . LEU A 1 250 ? 14.132 -5.821 0.354 1.00 87.12 250 LEU A CA 1
ATOM 2018 C C . LEU A 1 250 ? 14.504 -7.287 0.103 1.00 87.12 250 LEU A C 1
ATOM 2020 O O . LEU A 1 250 ? 13.908 -8.172 0.718 1.00 87.12 250 LEU A O 1
ATOM 2024 N N . GLU A 1 251 ? 15.464 -7.545 -0.784 1.00 90.94 251 GLU A N 1
ATOM 2025 C CA . GLU A 1 251 ? 15.900 -8.898 -1.145 1.00 90.94 251 GLU A CA 1
ATOM 2026 C C . GLU A 1 251 ? 16.791 -9.541 -0.079 1.00 90.94 251 GLU A C 1
ATOM 2028 O O . GLU A 1 251 ? 16.634 -10.720 0.228 1.00 90.94 251 GLU A O 1
ATOM 2033 N N . SER A 1 252 ? 17.716 -8.777 0.499 1.00 90.88 252 SER A N 1
ATOM 2034 C CA . SER A 1 252 ? 18.733 -9.311 1.409 1.00 90.88 252 SER A CA 1
ATOM 2035 C C . SER A 1 252 ? 18.256 -9.421 2.857 1.00 90.88 252 SER A C 1
ATOM 2037 O O . SER A 1 252 ? 18.605 -10.380 3.542 1.00 90.88 252 SER A O 1
ATOM 2039 N N . GLN A 1 253 ? 17.455 -8.462 3.335 1.00 86.69 253 GLN A N 1
ATOM 2040 C CA . GLN A 1 253 ? 17.132 -8.338 4.762 1.00 86.69 253 GLN A CA 1
ATOM 2041 C C . GLN A 1 253 ? 15.661 -8.613 5.068 1.00 86.69 253 GLN A C 1
ATOM 2043 O O . GLN A 1 253 ? 15.339 -9.172 6.114 1.00 86.69 253 GLN A O 1
ATOM 2048 N N . LEU A 1 254 ? 14.749 -8.239 4.166 1.00 85.88 254 LEU A N 1
ATOM 2049 C CA . LEU A 1 254 ? 13.310 -8.231 4.462 1.00 85.88 254 LEU A CA 1
ATOM 2050 C C . LEU A 1 254 ? 12.502 -9.269 3.676 1.00 85.88 254 LEU A C 1
ATOM 2052 O O . LEU A 1 254 ? 11.282 -9.363 3.852 1.00 85.88 254 LEU A O 1
ATOM 2056 N N . TRP A 1 255 ? 13.176 -10.086 2.866 1.00 87.88 255 TRP A N 1
ATOM 2057 C CA . TRP A 1 255 ? 12.567 -11.048 1.949 1.00 87.88 255 TRP A CA 1
ATOM 2058 C C . TRP A 1 255 ? 11.631 -12.045 2.632 1.00 87.88 255 TRP A C 1
ATOM 2060 O O . TRP A 1 255 ? 10.520 -12.308 2.159 1.00 87.88 255 TRP A O 1
ATOM 2070 N N . HIS A 1 256 ? 12.057 -12.590 3.775 1.00 84.25 256 HIS A N 1
ATOM 2071 C CA . HIS A 1 256 ? 11.290 -13.594 4.513 1.00 84.25 256 HIS A CA 1
ATOM 2072 C C . HIS A 1 256 ? 9.960 -13.056 5.057 1.00 84.25 256 HIS A C 1
ATOM 2074 O O . HIS A 1 256 ? 9.031 -13.835 5.259 1.00 84.25 256 HIS A O 1
ATOM 2080 N N . GLY A 1 257 ? 9.844 -11.738 5.245 1.00 77.06 257 GLY A N 1
ATOM 2081 C CA . GLY A 1 257 ? 8.632 -11.091 5.743 1.00 77.06 257 GLY A CA 1
ATOM 2082 C C . GLY A 1 257 ? 7.664 -10.607 4.660 1.00 77.06 257 GLY A C 1
ATOM 2083 O O . GLY A 1 257 ? 6.632 -10.029 5.003 1.00 77.06 257 GLY A O 1
ATOM 2084 N N . LEU A 1 258 ? 7.976 -10.795 3.372 1.00 78.56 258 LEU A N 1
ATOM 2085 C CA . LEU A 1 258 ? 7.077 -10.437 2.272 1.00 78.56 258 LEU A CA 1
ATOM 2086 C C . LEU A 1 258 ? 6.012 -11.517 2.054 1.00 78.56 258 LEU A C 1
ATOM 2088 O O . LEU A 1 258 ? 6.329 -12.706 1.952 1.00 78.56 258 LEU A O 1
ATOM 2092 N N . SER A 1 259 ? 4.753 -11.096 1.906 1.00 81.00 259 SER A N 1
ATOM 2093 C CA . SER A 1 259 ? 3.685 -11.990 1.450 1.00 81.00 259 SER A CA 1
ATOM 2094 C C . SER A 1 259 ? 3.927 -12.448 0.009 1.00 81.00 259 SER A C 1
ATOM 2096 O O . SER A 1 259 ? 4.652 -11.798 -0.748 1.00 81.00 259 SER A O 1
ATOM 2098 N N . LEU A 1 260 ? 3.291 -13.545 -0.408 1.00 82.56 260 LEU A N 1
ATOM 2099 C CA . LEU A 1 260 ? 3.452 -14.066 -1.774 1.00 82.56 260 LEU A CA 1
ATOM 2100 C C . LEU A 1 260 ? 3.071 -13.020 -2.830 1.00 82.56 260 LEU A C 1
ATOM 2102 O O . LEU A 1 260 ? 3.806 -12.811 -3.791 1.00 82.56 260 LEU A O 1
ATOM 2106 N N . ARG A 1 261 ? 1.996 -12.262 -2.596 1.00 80.94 261 ARG A N 1
ATOM 2107 C CA . ARG A 1 261 ? 1.590 -11.155 -3.472 1.00 80.94 261 ARG A CA 1
ATOM 2108 C C . ARG A 1 261 ? 2.614 -10.014 -3.493 1.00 80.94 261 ARG A C 1
ATOM 2110 O O . ARG A 1 261 ? 2.871 -9.436 -4.547 1.00 80.94 261 ARG A O 1
ATOM 2117 N N . GLN A 1 262 ? 3.235 -9.695 -2.356 1.00 80.06 262 GLN A N 1
ATOM 2118 C CA . GLN A 1 262 ? 4.316 -8.706 -2.317 1.00 80.06 262 GLN A CA 1
ATOM 2119 C C . GLN A 1 262 ? 5.559 -9.187 -3.072 1.00 80.06 262 GLN A C 1
ATOM 2121 O O . GLN A 1 262 ? 6.205 -8.373 -3.725 1.00 80.06 262 GLN A O 1
ATOM 2126 N N . LYS A 1 263 ? 5.864 -10.490 -3.041 1.00 84.06 263 LYS A N 1
ATOM 2127 C CA . LYS A 1 263 ? 6.962 -11.086 -3.817 1.00 84.06 263 LYS A CA 1
ATOM 2128 C C . LYS A 1 263 ? 6.711 -11.020 -5.322 1.00 84.06 263 LYS A C 1
ATOM 2130 O O . LYS A 1 263 ? 7.628 -10.675 -6.058 1.00 84.06 263 LYS A O 1
ATOM 2135 N N . VAL A 1 264 ? 5.473 -11.253 -5.772 1.00 81.44 264 VAL A N 1
ATOM 2136 C CA . VAL A 1 264 ? 5.077 -11.016 -7.175 1.00 81.44 264 VAL A CA 1
ATOM 2137 C C . VAL A 1 264 ? 5.350 -9.561 -7.561 1.00 81.44 264 VAL A C 1
ATOM 2139 O O . VAL A 1 264 ? 6.046 -9.299 -8.539 1.00 81.44 264 VAL A O 1
ATOM 2142 N N . GLY A 1 265 ? 4.871 -8.608 -6.753 1.00 81.31 265 GLY A N 1
ATOM 2143 C CA . GLY A 1 265 ? 5.112 -7.183 -6.991 1.00 81.31 265 GLY A CA 1
ATOM 2144 C C . GLY A 1 265 ? 6.598 -6.811 -6.988 1.00 81.31 265 GLY A C 1
ATOM 2145 O O . GLY A 1 265 ? 7.031 -6.028 -7.823 1.00 81.31 265 GLY A O 1
ATOM 2146 N N . PHE A 1 266 ? 7.392 -7.390 -6.089 1.00 84.25 266 PHE A N 1
ATOM 2147 C CA . PHE A 1 266 ? 8.837 -7.175 -6.030 1.00 84.25 266 PHE A CA 1
ATOM 2148 C C . PHE A 1 266 ? 9.555 -7.681 -7.287 1.00 84.25 266 PHE A C 1
ATOM 2150 O O . PHE A 1 266 ? 10.366 -6.963 -7.866 1.00 84.25 266 PHE A O 1
ATOM 2157 N N . HIS A 1 267 ? 9.232 -8.889 -7.753 1.00 85.94 267 HIS A N 1
ATOM 2158 C CA . HIS A 1 267 ? 9.815 -9.425 -8.981 1.00 85.94 267 HIS A CA 1
ATOM 2159 C C . HIS A 1 267 ? 9.395 -8.637 -10.225 1.00 85.94 267 HIS A C 1
ATOM 2161 O O . HIS A 1 267 ? 10.223 -8.439 -11.111 1.00 85.94 267 HIS A O 1
ATOM 2167 N N . MET A 1 268 ? 8.170 -8.105 -10.263 1.00 85.31 268 MET A N 1
ATOM 2168 C CA . MET A 1 268 ? 7.760 -7.152 -11.299 1.00 85.31 268 MET A CA 1
ATOM 2169 C C . MET A 1 268 ? 8.625 -5.881 -11.267 1.00 85.31 268 MET A C 1
ATOM 2171 O O . MET A 1 268 ? 9.103 -5.444 -12.309 1.00 85.31 268 MET A O 1
ATOM 2175 N N . LEU A 1 269 ? 8.907 -5.324 -10.082 1.00 81.81 269 LEU A N 1
ATOM 2176 C CA . LEU A 1 269 ? 9.797 -4.162 -9.955 1.00 81.81 269 LEU A CA 1
ATOM 2177 C C . LEU A 1 269 ? 11.218 -4.471 -10.437 1.00 81.81 269 LEU A C 1
ATOM 2179 O O . LEU A 1 269 ? 11.786 -3.678 -11.181 1.00 81.81 269 LEU A O 1
ATOM 2183 N N . LYS A 1 270 ? 11.783 -5.632 -10.076 1.00 86.62 270 LYS A N 1
ATOM 2184 C CA . LYS A 1 270 ? 13.100 -6.054 -10.585 1.00 86.62 270 LYS A CA 1
ATOM 2185 C C . LYS A 1 270 ? 13.090 -6.256 -12.097 1.00 86.62 270 LYS A C 1
ATOM 2187 O O . LYS A 1 270 ? 14.054 -5.883 -12.757 1.00 86.62 270 LYS A O 1
ATOM 2192 N N . SER A 1 271 ? 12.012 -6.814 -12.646 1.00 87.38 271 SER A N 1
ATOM 2193 C CA . SER A 1 271 ? 11.851 -6.962 -14.092 1.00 87.38 271 SER A CA 1
ATOM 2194 C C . SER A 1 271 ? 11.920 -5.604 -14.795 1.00 87.38 271 SER A C 1
ATOM 2196 O O . SER A 1 271 ? 12.755 -5.426 -15.679 1.00 87.38 271 SER A O 1
ATOM 2198 N N . ASN A 1 272 ? 11.142 -4.623 -14.327 1.00 83.94 272 ASN A N 1
ATOM 2199 C CA . ASN A 1 272 ? 11.148 -3.265 -14.875 1.00 83.94 272 ASN A CA 1
ATOM 2200 C C . ASN A 1 272 ? 12.506 -2.579 -14.694 1.00 83.94 272 ASN A C 1
ATOM 2202 O O . ASN A 1 272 ? 13.003 -1.956 -15.624 1.00 83.94 272 ASN A O 1
ATOM 2206 N N . TYR A 1 273 ? 13.144 -2.738 -13.531 1.00 85.44 273 TYR A N 1
ATOM 2207 C CA . TYR A 1 273 ? 14.494 -2.229 -13.287 1.00 85.44 273 TYR A CA 1
ATOM 2208 C C . TYR A 1 273 ? 15.486 -2.746 -14.338 1.00 85.44 273 TYR A C 1
ATOM 2210 O O . TYR A 1 273 ? 16.169 -1.951 -14.978 1.00 85.44 273 TYR A O 1
ATOM 2218 N N . PHE A 1 274 ? 15.539 -4.058 -14.577 1.00 86.81 274 PHE A N 1
ATOM 2219 C CA . PHE A 1 274 ? 16.445 -4.614 -15.583 1.00 86.81 274 PHE A CA 1
ATOM 2220 C C . PHE A 1 274 ? 16.054 -4.242 -17.011 1.00 86.81 274 PHE A C 1
ATOM 2222 O O . PHE A 1 274 ? 16.949 -4.077 -17.836 1.00 86.81 274 PHE A O 1
ATOM 2229 N N . GLN A 1 275 ? 14.762 -4.072 -17.296 1.00 83.25 275 GLN A N 1
ATOM 2230 C CA . GLN A 1 275 ? 14.298 -3.569 -18.587 1.00 83.25 275 GLN A CA 1
ATOM 2231 C C . GLN A 1 275 ? 14.822 -2.151 -18.849 1.00 83.25 275 GLN A C 1
ATOM 2233 O O . GLN A 1 275 ? 15.417 -1.922 -19.897 1.00 83.25 275 GLN A O 1
ATOM 2238 N N . ILE A 1 276 ? 14.679 -1.236 -17.882 1.00 80.06 276 ILE A N 1
ATOM 2239 C CA . ILE A 1 276 ? 15.190 0.145 -17.965 1.00 80.06 276 ILE A CA 1
ATOM 2240 C C . ILE A 1 276 ? 16.702 0.155 -18.244 1.00 80.06 276 ILE A C 1
ATOM 2242 O O . ILE A 1 276 ? 17.190 0.977 -19.009 1.00 80.06 276 ILE A O 1
ATOM 2246 N N . HIS A 1 277 ? 17.442 -0.802 -17.679 1.00 79.94 277 HIS A N 1
ATOM 2247 C CA . HIS A 1 277 ? 18.891 -0.932 -17.863 1.00 79.94 277 HIS A CA 1
ATOM 2248 C C . HIS A 1 277 ? 19.283 -1.802 -19.077 1.00 79.94 277 HIS A C 1
ATOM 2250 O O . HIS A 1 277 ? 20.424 -2.258 -19.167 1.00 79.94 277 HIS A O 1
ATOM 2256 N N . GLY A 1 278 ? 18.349 -2.098 -19.989 1.00 81.44 278 GLY A N 1
ATOM 2257 C CA . GLY A 1 278 ? 18.605 -2.845 -21.226 1.00 81.44 278 GLY A CA 1
ATOM 2258 C C . GLY A 1 278 ? 18.925 -4.336 -21.044 1.00 81.44 278 GLY A C 1
ATOM 2259 O O . GLY A 1 278 ? 19.347 -5.004 -21.987 1.00 81.44 278 GLY A O 1
ATOM 2260 N N . ASN A 1 279 ? 18.729 -4.903 -19.850 1.00 87.56 279 ASN A N 1
ATOM 2261 C CA . ASN A 1 279 ? 18.992 -6.314 -19.564 1.00 87.56 279 ASN A CA 1
ATOM 2262 C C . ASN A 1 279 ? 17.717 -7.163 -19.675 1.00 87.56 279 ASN A C 1
ATOM 2264 O O . ASN A 1 279 ? 17.145 -7.625 -18.684 1.00 87.56 279 ASN A O 1
ATOM 2268 N N . VAL A 1 280 ? 17.292 -7.394 -20.916 1.00 88.31 280 VAL A N 1
ATOM 2269 C CA . VAL A 1 280 ? 16.051 -8.112 -21.253 1.00 88.31 280 VAL A CA 1
ATOM 2270 C C . VAL A 1 280 ? 16.027 -9.537 -20.695 1.00 88.31 280 VAL A C 1
ATOM 2272 O O . VAL A 1 280 ? 14.986 -9.995 -20.230 1.00 88.31 280 VAL A O 1
ATOM 2275 N N . ALA A 1 281 ? 17.164 -10.241 -20.699 1.00 89.50 281 ALA A N 1
ATOM 2276 C CA . ALA A 1 281 ? 17.247 -11.608 -20.185 1.00 89.50 281 ALA A CA 1
ATOM 2277 C C . ALA A 1 281 ? 16.886 -11.662 -18.692 1.00 89.50 281 ALA A C 1
ATOM 2279 O O . ALA A 1 281 ? 15.966 -12.380 -18.305 1.00 89.50 281 ALA A O 1
ATOM 2280 N N . LYS A 1 282 ? 17.518 -10.814 -17.867 1.00 92.44 282 LYS A N 1
ATOM 2281 C CA . LYS A 1 282 ? 17.180 -10.718 -16.438 1.00 92.44 282 LYS A CA 1
ATOM 2282 C C . LYS A 1 282 ? 15.765 -10.191 -16.208 1.00 92.44 282 LYS A C 1
ATOM 2284 O O . LYS A 1 282 ? 15.098 -10.624 -15.268 1.00 92.44 282 LYS A O 1
ATOM 2289 N N . ALA A 1 283 ? 15.296 -9.271 -17.053 1.00 89.38 283 ALA A N 1
ATOM 2290 C CA . ALA A 1 283 ? 13.927 -8.774 -16.976 1.00 89.38 283 ALA A CA 1
ATOM 2291 C C . ALA A 1 283 ? 12.907 -9.909 -17.174 1.00 89.38 283 ALA A C 1
ATOM 2293 O O . ALA A 1 283 ? 11.953 -10.023 -16.398 1.00 89.38 283 ALA A O 1
ATOM 2294 N N . LEU A 1 284 ? 13.136 -10.780 -18.162 1.00 92.38 284 LEU A N 1
ATOM 2295 C CA . LEU A 1 284 ? 12.305 -11.951 -18.439 1.00 92.38 284 LEU A CA 1
ATOM 2296 C C . LEU A 1 284 ? 12.366 -12.989 -17.318 1.00 92.38 284 LEU A C 1
ATOM 2298 O O . LEU A 1 284 ? 11.311 -13.486 -16.928 1.00 92.38 284 LEU A O 1
ATOM 2302 N N . ASP A 1 285 ? 13.551 -13.284 -16.781 1.00 95.94 285 ASP A N 1
ATOM 2303 C CA . ASP A 1 285 ? 13.709 -14.236 -15.675 1.00 95.94 285 ASP A CA 1
ATOM 2304 C C . ASP A 1 285 ? 12.866 -13.810 -14.468 1.00 95.94 285 ASP A C 1
ATOM 2306 O O . ASP A 1 285 ? 12.067 -14.584 -13.938 1.00 95.94 285 ASP A O 1
ATOM 2310 N N . HIS A 1 286 ? 12.960 -12.538 -14.069 1.00 92.38 286 HIS A N 1
ATOM 2311 C CA . HIS A 1 286 ? 12.169 -12.024 -12.953 1.00 92.38 286 HIS A CA 1
ATOM 2312 C C . HIS A 1 286 ? 10.665 -11.987 -13.247 1.00 92.38 286 HIS A C 1
ATOM 2314 O O . HIS A 1 286 ? 9.871 -12.317 -12.364 1.00 92.38 286 HIS A O 1
ATOM 2320 N N . ALA A 1 287 ? 10.255 -11.649 -14.473 1.00 91.44 287 ALA A N 1
ATOM 2321 C CA . ALA A 1 287 ? 8.845 -11.687 -14.855 1.00 91.44 287 ALA A CA 1
ATOM 2322 C C . ALA A 1 287 ? 8.274 -13.119 -14.823 1.00 91.44 287 ALA A C 1
ATOM 2324 O O . ALA A 1 287 ? 7.141 -13.324 -14.388 1.00 91.44 287 ALA A O 1
ATOM 2325 N N . GLN A 1 288 ? 9.061 -14.122 -15.223 1.00 95.75 288 GLN A N 1
ATOM 2326 C CA . GLN A 1 288 ? 8.667 -15.533 -15.160 1.00 95.75 288 GLN A CA 1
ATOM 2327 C C . GLN A 1 288 ? 8.528 -16.028 -13.719 1.00 95.75 288 GLN A C 1
ATOM 2329 O O . GLN A 1 288 ? 7.547 -16.700 -13.406 1.00 95.75 288 GLN A O 1
ATOM 2334 N N . VAL A 1 289 ? 9.444 -15.645 -12.822 1.00 96.00 289 VAL A N 1
ATOM 2335 C CA . VAL A 1 289 ? 9.317 -15.960 -11.388 1.00 96.00 289 VAL A CA 1
ATOM 2336 C C . VAL A 1 289 ? 8.054 -15.318 -10.800 1.00 96.00 289 VAL A C 1
ATOM 2338 O O . VAL A 1 289 ? 7.306 -15.975 -10.076 1.00 96.00 289 VAL A O 1
ATOM 2341 N N . ALA A 1 290 ? 7.765 -14.056 -11.143 1.00 89.62 290 ALA A N 1
ATOM 2342 C CA . ALA A 1 290 ? 6.536 -13.384 -10.717 1.00 89.62 290 ALA A CA 1
ATOM 2343 C C . ALA A 1 290 ? 5.278 -14.124 -11.206 1.00 89.62 290 ALA A C 1
ATOM 2345 O O . ALA A 1 290 ? 4.344 -14.337 -10.429 1.00 89.62 290 ALA A O 1
ATOM 2346 N N . LEU A 1 291 ? 5.270 -14.549 -12.475 1.00 93.31 291 LEU A N 1
ATOM 2347 C CA . LEU A 1 291 ? 4.182 -15.324 -13.069 1.00 93.31 291 LEU A CA 1
ATOM 2348 C C . LEU A 1 291 ? 3.989 -16.669 -12.361 1.00 93.31 291 LEU A C 1
ATOM 2350 O O . LEU A 1 291 ? 2.854 -17.015 -12.039 1.00 93.31 291 LEU A O 1
ATOM 2354 N N . GLN A 1 292 ? 5.072 -17.400 -12.090 1.00 96.25 292 GLN A N 1
ATOM 2355 C CA . GLN A 1 292 ? 5.016 -18.696 -11.415 1.00 96.25 292 GLN A CA 1
ATOM 2356 C C . GLN A 1 292 ? 4.343 -18.571 -10.042 1.00 96.25 292 GLN A C 1
ATOM 2358 O O . GLN A 1 292 ? 3.363 -19.266 -9.771 1.00 96.25 292 GLN A O 1
ATOM 2363 N N . ILE A 1 293 ? 4.808 -17.635 -9.207 1.00 88.31 293 ILE A N 1
ATOM 2364 C CA . ILE A 1 293 ? 4.223 -17.402 -7.878 1.00 88.31 293 ILE A CA 1
ATOM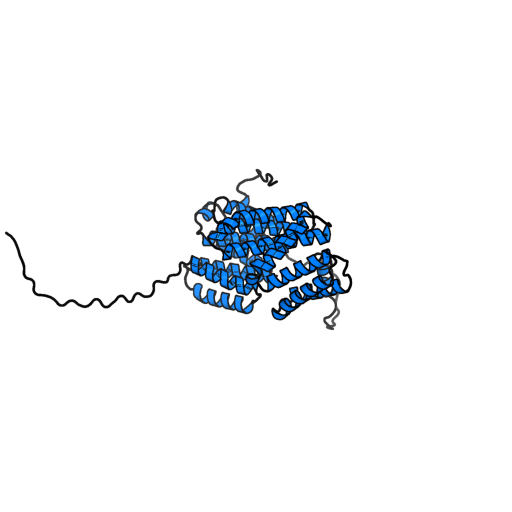 2365 C C . ILE A 1 293 ? 2.739 -17.029 -8.011 1.00 88.31 293 ILE A C 1
ATOM 2367 O O . ILE A 1 293 ? 1.898 -17.543 -7.273 1.00 88.31 293 ILE A O 1
ATOM 2371 N N . ALA A 1 294 ? 2.393 -16.155 -8.964 1.00 83.88 294 ALA A N 1
ATOM 2372 C CA . ALA A 1 294 ? 1.012 -15.733 -9.185 1.00 83.88 294 ALA A CA 1
ATOM 2373 C C . ALA A 1 294 ? 0.097 -16.896 -9.615 1.00 83.88 294 ALA A C 1
ATOM 2375 O O . ALA A 1 294 ? -1.045 -16.967 -9.158 1.00 83.88 294 ALA A O 1
ATOM 2376 N N . GLN A 1 295 ? 0.584 -17.820 -10.448 1.00 89.75 295 GLN A N 1
ATOM 2377 C CA . GLN A 1 295 ? -0.158 -19.010 -10.878 1.00 89.75 295 GLN A CA 1
ATOM 2378 C C . GLN A 1 295 ? -0.371 -19.996 -9.727 1.00 89.75 295 GLN A C 1
ATOM 2380 O O . GLN A 1 295 ? -1.503 -20.422 -9.494 1.00 89.75 295 GLN A O 1
ATOM 2385 N N . GLU A 1 296 ? 0.688 -20.308 -8.975 1.00 90.62 296 GLU A N 1
ATOM 2386 C CA . GLU A 1 296 ? 0.626 -21.193 -7.805 1.00 90.62 296 GLU A CA 1
ATOM 2387 C C . GLU A 1 296 ? -0.377 -20.671 -6.763 1.00 90.62 296 GLU A C 1
ATOM 2389 O O . GLU A 1 296 ? -1.154 -21.441 -6.194 1.00 90.62 296 GLU A O 1
ATOM 2394 N N . CYS A 1 297 ? -0.425 -19.349 -6.575 1.00 80.06 297 CYS A N 1
ATOM 2395 C CA . CYS A 1 297 ? -1.321 -18.692 -5.622 1.00 80.06 297 CYS A CA 1
ATOM 2396 C C . CYS A 1 297 ? -2.701 -18.325 -6.195 1.00 80.06 297 CYS A C 1
ATOM 2398 O O . CYS A 1 297 ? -3.529 -17.766 -5.475 1.00 80.06 297 CYS A O 1
ATOM 2400 N N . LYS A 1 298 ? -2.973 -18.613 -7.476 1.00 84.88 298 LYS A N 1
ATOM 2401 C CA . LYS A 1 298 ? -4.226 -18.256 -8.177 1.00 84.88 298 LYS A CA 1
ATOM 2402 C C . LYS A 1 298 ? -4.551 -16.754 -8.142 1.00 84.88 298 LYS A C 1
ATOM 2404 O O . LYS A 1 298 ? -5.708 -16.338 -8.050 1.00 84.88 298 LYS A O 1
ATOM 2409 N N . PHE A 1 299 ? -3.526 -15.916 -8.246 1.00 80.69 299 PHE A N 1
ATOM 2410 C CA . PHE A 1 299 ? -3.650 -14.465 -8.363 1.00 80.69 299 PHE A CA 1
ATOM 2411 C C . PHE A 1 299 ? -3.976 -14.073 -9.810 1.00 80.69 299 PHE A C 1
ATOM 2413 O O . PHE A 1 299 ? -3.130 -13.577 -10.547 1.00 80.69 299 PHE A O 1
ATOM 2420 N N . ASN A 1 300 ? -5.212 -14.341 -10.243 1.00 78.56 300 ASN A N 1
ATOM 2421 C CA . ASN A 1 300 ? -5.610 -14.265 -11.657 1.00 78.56 300 ASN A CA 1
ATOM 2422 C C . ASN A 1 300 ? -5.288 -12.921 -12.335 1.00 78.56 300 ASN A C 1
ATOM 2424 O O . ASN A 1 300 ? -4.904 -12.904 -13.501 1.00 78.56 300 ASN A O 1
ATOM 2428 N N . LYS A 1 301 ? -5.418 -11.794 -11.623 1.00 75.69 301 LYS A N 1
ATOM 2429 C CA . LYS A 1 301 ? -5.109 -10.468 -12.185 1.00 75.69 301 LYS A CA 1
ATOM 2430 C C . LYS A 1 301 ? -3.614 -10.310 -12.423 1.00 75.69 301 LYS A C 1
ATOM 2432 O O . LYS A 1 301 ? -3.199 -9.892 -13.496 1.00 75.69 301 LYS A O 1
ATOM 2437 N N . GLU A 1 302 ? -2.813 -10.685 -11.438 1.00 81.19 302 GLU A N 1
ATOM 2438 C CA . GLU A 1 302 ? -1.362 -10.659 -11.506 1.00 81.19 302 GLU A CA 1
ATOM 2439 C C . GLU A 1 302 ? -0.838 -11.616 -12.588 1.00 81.19 302 GLU A C 1
ATOM 2441 O O . GLU A 1 302 ? 0.080 -11.257 -13.316 1.00 81.19 302 GLU A O 1
ATOM 2446 N N . VAL A 1 303 ? -1.473 -12.778 -12.781 1.00 79.50 303 VAL A N 1
ATOM 2447 C CA . VAL A 1 303 ? -1.174 -13.694 -13.896 1.00 79.50 303 VAL A CA 1
ATOM 2448 C C . VAL A 1 303 ? -1.400 -13.018 -15.250 1.00 79.50 303 VAL A C 1
ATOM 2450 O O . VAL A 1 303 ? -0.534 -13.093 -16.120 1.00 79.50 303 VAL A O 1
ATOM 2453 N N . LEU A 1 304 ? -2.542 -12.350 -15.443 1.00 81.50 304 LEU A N 1
ATOM 2454 C CA . LEU A 1 304 ? -2.838 -11.637 -16.691 1.00 81.50 304 LEU A CA 1
ATOM 2455 C C . LEU A 1 304 ? -1.825 -10.514 -16.950 1.00 81.50 304 LEU A C 1
ATOM 2457 O O . LEU A 1 304 ? -1.270 -10.442 -18.046 1.00 81.50 304 LEU A O 1
ATOM 2461 N N . LEU A 1 305 ? -1.533 -9.703 -15.928 1.00 80.38 305 LEU A N 1
ATOM 2462 C CA . LEU A 1 305 ? -0.545 -8.626 -16.013 1.00 80.38 305 LEU A CA 1
ATOM 2463 C C . LEU A 1 305 ? 0.846 -9.163 -16.371 1.00 80.38 305 LEU A C 1
ATOM 2465 O O . LEU A 1 305 ? 1.494 -8.638 -17.272 1.00 80.38 305 LEU A O 1
ATOM 2469 N N . MET A 1 306 ? 1.298 -10.239 -15.719 1.00 84.19 306 MET A N 1
ATOM 2470 C CA . MET A 1 306 ? 2.626 -10.806 -15.977 1.00 84.19 306 MET A CA 1
ATOM 2471 C C . MET A 1 306 ? 2.723 -11.460 -17.353 1.00 84.19 306 MET A C 1
ATOM 2473 O O . MET A 1 306 ? 3.742 -11.312 -18.024 1.00 84.19 306 MET A O 1
ATOM 2477 N N . ASN A 1 307 ? 1.669 -12.133 -17.818 1.00 85.31 307 ASN A N 1
ATOM 2478 C CA . ASN A 1 307 ? 1.635 -12.680 -19.173 1.00 85.31 307 ASN A CA 1
ATOM 2479 C C . ASN A 1 307 ? 1.749 -11.580 -20.232 1.00 85.31 307 ASN A C 1
ATOM 2481 O O . ASN A 1 307 ? 2.489 -11.735 -21.206 1.00 85.31 307 ASN A O 1
ATOM 2485 N N . GLU A 1 308 ? 1.042 -10.463 -20.049 1.00 83.69 308 GLU A N 1
ATOM 2486 C CA . GLU A 1 308 ? 1.155 -9.337 -20.968 1.00 83.69 308 GLU A CA 1
ATOM 2487 C C . GLU A 1 308 ? 2.541 -8.691 -20.916 1.00 83.69 308 GLU A C 1
ATOM 2489 O O . GLU A 1 308 ? 3.126 -8.443 -21.972 1.00 83.69 308 GLU A O 1
ATOM 2494 N N . HIS A 1 309 ? 3.086 -8.479 -19.717 1.00 83.56 309 HIS A N 1
ATOM 2495 C CA . HIS A 1 309 ? 4.430 -7.934 -19.527 1.00 83.56 309 HIS A CA 1
ATOM 2496 C C . HIS A 1 309 ? 5.498 -8.795 -20.211 1.00 83.56 309 HIS A C 1
ATOM 2498 O O . HIS A 1 309 ? 6.270 -8.301 -21.029 1.00 83.56 309 HIS A O 1
ATOM 2504 N N . ILE A 1 310 ? 5.481 -10.115 -19.988 1.00 89.25 310 ILE A N 1
ATOM 2505 C CA . ILE A 1 310 ? 6.397 -11.065 -20.644 1.00 89.25 310 ILE A CA 1
ATOM 2506 C C . ILE A 1 310 ? 6.237 -11.019 -22.165 1.00 89.25 310 ILE A C 1
ATOM 2508 O O . ILE A 1 310 ? 7.229 -11.059 -22.894 1.00 89.25 310 ILE A O 1
ATOM 2512 N N . ARG A 1 311 ? 4.997 -10.947 -22.667 1.00 87.00 311 ARG A N 1
ATOM 2513 C CA . ARG A 1 311 ? 4.740 -10.831 -24.108 1.00 87.00 311 ARG A CA 1
ATOM 2514 C C . ARG A 1 311 ? 5.368 -9.558 -24.670 1.00 87.00 311 ARG A C 1
ATOM 2516 O O . ARG A 1 311 ? 5.989 -9.627 -25.724 1.00 87.00 311 ARG A O 1
ATOM 2523 N N . LYS A 1 312 ? 5.231 -8.423 -23.979 1.00 82.12 312 LYS A N 1
ATOM 2524 C CA . LYS A 1 312 ? 5.840 -7.151 -24.389 1.00 82.12 312 LYS A CA 1
ATOM 2525 C C . LYS A 1 312 ? 7.360 -7.226 -24.355 1.00 82.12 312 LYS A C 1
ATOM 2527 O O . LYS A 1 312 ? 7.960 -6.962 -25.382 1.00 82.12 312 LYS A O 1
ATOM 2532 N N . LEU A 1 313 ? 7.966 -7.716 -23.275 1.00 82.75 313 LEU A N 1
ATOM 2533 C CA . LEU A 1 313 ? 9.422 -7.895 -23.183 1.00 82.75 313 LEU A CA 1
ATOM 2534 C C . LEU A 1 313 ? 10.003 -8.752 -24.321 1.00 82.75 313 LEU A C 1
ATOM 2536 O O . LEU A 1 313 ? 11.122 -8.513 -24.763 1.00 82.75 313 LEU A O 1
ATOM 2540 N N . LYS A 1 314 ? 9.253 -9.750 -24.809 1.00 83.94 314 LYS A N 1
ATOM 2541 C CA . LYS A 1 314 ? 9.677 -10.599 -25.936 1.00 83.94 314 LYS A CA 1
ATOM 2542 C C . LYS A 1 314 ? 9.551 -9.926 -27.305 1.00 83.94 314 LYS A C 1
ATOM 2544 O O . LYS A 1 314 ? 10.286 -10.300 -28.212 1.00 83.94 314 LYS A O 1
ATOM 2549 N N . VAL A 1 315 ? 8.590 -9.018 -27.478 1.00 79.50 315 VAL A N 1
ATOM 2550 C CA . VAL A 1 315 ? 8.253 -8.421 -28.786 1.00 79.50 315 VAL A CA 1
ATOM 2551 C C . VAL A 1 315 ? 8.847 -7.018 -28.942 1.00 79.50 315 VAL A C 1
ATOM 2553 O O . VAL A 1 315 ? 9.326 -6.681 -30.018 1.00 79.50 315 VAL A O 1
ATOM 2556 N N . PHE A 1 316 ? 8.845 -6.230 -27.870 1.00 72.00 316 PHE A N 1
ATOM 2557 C CA . PHE A 1 316 ? 9.322 -4.849 -27.790 1.00 72.00 316 PHE A CA 1
ATOM 2558 C C . PHE A 1 316 ? 10.238 -4.693 -26.561 1.00 72.00 316 PHE A C 1
ATOM 2560 O O . PHE A 1 316 ? 9.844 -4.094 -25.561 1.00 72.00 316 PHE A O 1
ATOM 2567 N N . PRO A 1 317 ? 11.445 -5.285 -26.586 1.00 61.34 317 PRO A N 1
ATOM 2568 C CA . PRO A 1 317 ? 12.355 -5.271 -25.439 1.00 61.34 317 PRO A CA 1
ATOM 2569 C C . PRO A 1 317 ? 12.832 -3.867 -25.041 1.00 61.34 317 PRO A C 1
ATOM 2571 O O . PRO A 1 317 ? 13.164 -3.652 -23.878 1.00 61.34 317 PRO A O 1
ATOM 2574 N N . GLU A 1 318 ? 12.861 -2.936 -25.996 1.00 55.97 318 GLU A N 1
ATOM 2575 C CA . GLU A 1 318 ? 13.371 -1.570 -25.823 1.00 55.97 318 GLU A CA 1
ATOM 2576 C C . GLU A 1 318 ? 12.283 -0.550 -25.441 1.00 55.97 318 GLU A C 1
ATOM 2578 O O . GLU A 1 318 ? 12.623 0.560 -25.045 1.00 55.97 318 GLU A O 1
ATOM 2583 N N . ASP A 1 319 ? 10.995 -0.918 -25.493 1.00 52.91 319 ASP A N 1
ATOM 2584 C CA . ASP A 1 319 ? 9.897 -0.013 -25.135 1.00 52.91 319 ASP A CA 1
ATOM 2585 C C . ASP A 1 319 ? 9.542 -0.157 -23.640 1.00 52.91 319 ASP A C 1
ATOM 2587 O O . ASP A 1 319 ? 8.971 -1.185 -23.244 1.00 52.91 319 ASP A O 1
ATOM 2591 N N . PRO A 1 320 ? 9.840 0.842 -22.781 1.00 49.16 320 PRO A N 1
ATOM 2592 C CA . PRO A 1 320 ? 9.384 0.843 -21.397 1.00 49.16 320 PRO A CA 1
ATOM 2593 C C . PRO A 1 320 ? 7.853 0.797 -21.360 1.00 49.16 320 PRO A C 1
ATOM 2595 O O . PRO A 1 320 ? 7.156 1.619 -21.957 1.00 49.16 320 PRO A O 1
ATOM 2598 N N . VAL A 1 321 ? 7.302 -0.208 -20.679 1.00 49.03 321 VAL A N 1
ATOM 2599 C CA . VAL A 1 321 ? 5.855 -0.414 -20.655 1.00 49.03 321 VAL A CA 1
ATOM 2600 C C . VAL A 1 321 ? 5.223 0.524 -19.631 1.00 49.03 321 VAL A C 1
ATOM 2602 O O . VAL A 1 321 ? 5.294 0.281 -18.429 1.00 49.03 321 VAL A O 1
ATOM 2605 N N . ASN A 1 322 ? 4.542 1.566 -20.104 1.00 47.97 322 ASN A N 1
ATOM 2606 C CA . ASN A 1 322 ? 3.649 2.350 -19.259 1.00 47.97 322 ASN A CA 1
ATOM 2607 C C . ASN A 1 322 ? 2.305 1.605 -19.110 1.00 47.97 322 ASN A C 1
ATOM 2609 O O . ASN A 1 322 ? 1.443 1.632 -19.995 1.00 47.97 322 ASN A O 1
ATOM 2613 N N . ASP A 1 323 ? 2.146 0.857 -18.017 1.00 47.69 323 ASP A N 1
ATOM 2614 C CA . ASP A 1 323 ? 0.998 -0.037 -17.785 1.00 47.69 323 ASP A CA 1
ATOM 2615 C C . ASP A 1 323 ? -0.307 0.684 -17.373 1.00 47.69 323 ASP A C 1
ATOM 2617 O O . ASP A 1 323 ? -1.313 0.031 -17.087 1.00 47.69 323 ASP A O 1
ATOM 2621 N N . SER A 1 324 ? -0.359 2.019 -17.355 1.00 46.69 324 SER A N 1
ATOM 2622 C CA . SER A 1 324 ? -1.490 2.747 -16.759 1.00 46.69 324 SER A CA 1
ATOM 2623 C C . SER A 1 324 ? -2.651 3.086 -17.714 1.00 46.69 324 SER A C 1
ATOM 2625 O O . SER A 1 324 ? -3.774 3.261 -17.234 1.00 46.69 324 SER A O 1
ATOM 2627 N N . GLU A 1 325 ? -2.456 3.129 -19.042 1.00 39.47 325 GLU A N 1
ATOM 2628 C CA . GLU A 1 325 ? -3.505 3.637 -19.955 1.00 39.47 325 GLU A CA 1
ATOM 2629 C C . GLU A 1 325 ? -3.877 2.743 -21.150 1.00 39.47 325 GLU A C 1
ATOM 2631 O O . GLU A 1 325 ? -5.065 2.608 -21.464 1.00 39.47 325 GLU A O 1
ATOM 2636 N N . SER A 1 326 ? -2.920 2.091 -21.821 1.00 39.06 326 SER A N 1
ATOM 2637 C CA . SER A 1 326 ? -3.249 1.291 -23.020 1.00 39.06 326 SER A CA 1
ATOM 2638 C C . SER A 1 326 ? -3.839 -0.086 -22.684 1.00 39.06 326 SER A C 1
ATOM 2640 O O . SER A 1 326 ? -4.639 -0.626 -23.451 1.00 39.06 326 SER A O 1
ATOM 2642 N N . LEU A 1 327 ? -3.499 -0.616 -21.507 1.00 38.91 327 LEU A N 1
ATOM 2643 C CA . LEU A 1 327 ? -3.892 -1.939 -21.018 1.00 38.91 327 LEU A CA 1
ATOM 2644 C C . LEU A 1 327 ? -5.350 -1.964 -20.556 1.00 38.91 327 LEU A C 1
ATOM 2646 O O . LEU A 1 327 ? -6.104 -2.854 -20.929 1.00 38.91 327 LEU A O 1
ATOM 2650 N N . VAL A 1 328 ? -5.791 -0.924 -19.841 1.00 40.75 328 VAL A N 1
ATOM 2651 C CA . VAL A 1 328 ? -7.197 -0.768 -19.434 1.00 40.75 328 VAL A CA 1
ATOM 2652 C C . VAL A 1 328 ? -8.089 -0.546 -20.660 1.00 40.75 328 VAL A C 1
ATOM 2654 O O . VAL A 1 328 ? -9.146 -1.162 -20.759 1.00 40.75 328 VAL A O 1
ATOM 2657 N N . LYS A 1 329 ? -7.641 0.237 -21.653 1.00 38.25 329 LYS A N 1
ATOM 2658 C CA . LYS A 1 329 ? -8.388 0.429 -22.910 1.00 38.25 329 LYS A CA 1
ATOM 2659 C C . LYS A 1 329 ? -8.469 -0.846 -23.765 1.00 38.25 329 LYS A C 1
ATOM 2661 O O . LYS A 1 329 ? -9.523 -1.098 -24.341 1.00 38.25 329 LYS A O 1
ATOM 2666 N N . LYS A 1 330 ? -7.413 -1.672 -23.822 1.00 36.84 330 LYS A N 1
ATOM 2667 C CA . LYS A 1 330 ? -7.414 -2.940 -24.586 1.00 36.84 330 LYS A CA 1
ATOM 2668 C C . LYS A 1 330 ? -8.109 -4.100 -23.870 1.00 36.84 330 LYS A C 1
ATOM 2670 O O . LYS A 1 330 ? -8.739 -4.915 -24.532 1.00 36.84 330 LYS A O 1
ATOM 2675 N N . VAL A 1 331 ? -8.048 -4.173 -22.541 1.00 36.41 331 VAL A N 1
ATOM 2676 C CA . VAL A 1 331 ? -8.775 -5.196 -21.768 1.00 36.41 331 VAL A CA 1
ATOM 2677 C C . VAL A 1 331 ? -10.280 -4.901 -21.754 1.00 36.41 331 VAL A C 1
ATOM 2679 O O . VAL A 1 331 ? -11.075 -5.832 -21.853 1.00 36.41 331 VAL A O 1
ATOM 2682 N N . LEU A 1 332 ? -10.686 -3.625 -21.751 1.00 32.94 332 LEU A N 1
ATOM 2683 C CA . LEU A 1 332 ? -12.096 -3.240 -21.897 1.00 32.94 332 LEU A CA 1
ATOM 2684 C C . LEU A 1 332 ? -12.626 -3.404 -23.334 1.00 32.94 332 LEU A C 1
ATOM 2686 O O . LEU A 1 332 ? -13.817 -3.643 -23.508 1.00 32.94 332 LEU A O 1
ATOM 2690 N N . SER A 1 333 ? -11.776 -3.349 -24.368 1.00 34.44 333 SER A N 1
ATOM 2691 C CA . SER A 1 333 ? -12.220 -3.595 -25.751 1.00 34.44 333 SER A CA 1
ATOM 2692 C C . SER A 1 333 ? -12.369 -5.082 -26.100 1.00 34.44 333 SER A C 1
ATOM 2694 O O . SER A 1 333 ? -12.999 -5.405 -27.103 1.00 34.44 333 SER A O 1
ATOM 2696 N N . ILE A 1 334 ? -11.838 -5.996 -25.279 1.00 33.25 334 ILE A N 1
ATOM 2697 C CA . ILE A 1 334 ? -11.950 -7.454 -25.481 1.00 33.25 334 ILE A CA 1
ATOM 2698 C C . ILE A 1 334 ? -13.258 -8.029 -24.887 1.00 33.25 334 ILE A C 1
ATOM 2700 O O . ILE A 1 334 ? -13.615 -9.166 -25.174 1.00 33.25 334 ILE A O 1
ATOM 2704 N N . GLN A 1 335 ? -14.060 -7.238 -24.162 1.00 34.16 335 GLN A N 1
ATOM 2705 C CA . GLN A 1 335 ? -15.355 -7.680 -23.615 1.00 34.16 335 GLN A CA 1
ATOM 2706 C C . GLN A 1 335 ? -16.578 -7.495 -24.535 1.00 34.16 335 GLN A C 1
ATOM 2708 O O . GLN A 1 335 ? -17.698 -7.708 -24.084 1.00 34.16 335 GLN A O 1
ATOM 2713 N N . THR A 1 336 ? -16.419 -7.146 -25.818 1.00 35.03 336 THR A N 1
ATOM 2714 C CA . THR A 1 336 ? -17.584 -6.983 -26.726 1.00 35.03 336 THR A CA 1
ATOM 2715 C C . THR A 1 336 ? -17.677 -7.974 -27.878 1.00 35.03 336 THR A C 1
ATOM 2717 O O . THR A 1 336 ? -18.632 -7.910 -28.643 1.00 35.03 336 THR A O 1
ATOM 2720 N N . THR A 1 337 ? -16.773 -8.944 -28.005 1.00 36.88 337 THR A N 1
ATOM 2721 C CA . THR A 1 337 ? -16.935 -9.996 -29.021 1.00 36.88 337 THR A CA 1
ATOM 2722 C C . THR A 1 337 ? -16.418 -11.332 -28.517 1.00 36.88 337 THR A C 1
ATOM 2724 O O . THR A 1 337 ? -15.281 -11.705 -28.772 1.00 36.88 337 THR A O 1
ATOM 2727 N N . THR A 1 338 ? -17.256 -12.040 -27.762 1.00 34.38 338 THR A N 1
ATOM 2728 C CA . THR A 1 338 ? -17.545 -13.481 -27.910 1.00 34.38 338 THR A CA 1
ATOM 2729 C C . THR A 1 338 ? -18.338 -13.958 -26.697 1.00 34.38 338 THR A C 1
ATOM 2731 O O . THR A 1 338 ? -17.795 -14.548 -25.777 1.00 34.38 338 THR A O 1
ATOM 2734 N N . ASP A 1 339 ? -19.648 -13.735 -26.732 1.00 31.22 339 ASP A N 1
ATOM 2735 C CA . ASP A 1 339 ? -20.580 -14.788 -26.342 1.00 31.22 339 ASP A CA 1
ATOM 2736 C C . ASP A 1 339 ? -21.551 -14.964 -27.507 1.00 31.22 339 ASP A C 1
ATOM 2738 O O . ASP A 1 339 ? -22.033 -13.997 -28.101 1.00 31.22 339 ASP A O 1
ATOM 2742 N N . GLY A 1 340 ? -21.695 -16.216 -27.929 1.00 28.75 340 GLY A N 1
ATOM 2743 C CA . GLY A 1 340 ? -22.439 -16.597 -29.116 1.00 28.75 340 GLY A CA 1
ATOM 2744 C C . GLY A 1 340 ? -23.936 -16.329 -28.992 1.00 28.75 340 GLY A C 1
ATOM 2745 O O . GLY A 1 340 ? -24.504 -16.375 -27.908 1.00 28.75 340 GLY A O 1
ATOM 2746 N N . ASN A 1 341 ? -24.545 -16.094 -30.154 1.00 30.75 341 ASN A N 1
ATOM 2747 C CA . ASN A 1 341 ? -25.941 -16.358 -30.495 1.00 30.75 341 ASN A CA 1
ATOM 2748 C C . ASN A 1 341 ? -26.9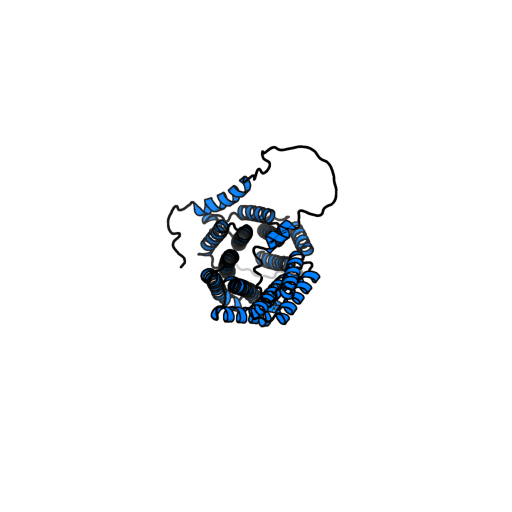40 -16.473 -29.332 1.00 30.75 341 ASN A C 1
ATOM 2750 O O . ASN A 1 341 ? -27.209 -17.562 -28.826 1.00 30.75 341 ASN A O 1
ATOM 2754 N N . ALA A 1 342 ? -27.649 -15.376 -29.094 1.00 28.03 342 ALA A N 1
ATOM 2755 C CA . ALA A 1 342 ? -29.098 -15.432 -28.989 1.00 28.03 342 ALA A CA 1
ATOM 2756 C C . ALA A 1 342 ? -29.673 -14.305 -29.856 1.00 28.03 342 ALA A C 1
ATOM 2758 O O . ALA A 1 342 ? -29.596 -13.126 -29.519 1.00 28.03 342 ALA A O 1
ATOM 2759 N N . GLU A 1 343 ? -30.192 -14.684 -31.021 1.00 29.73 343 GLU A N 1
ATOM 2760 C CA . GLU A 1 343 ? -31.063 -13.843 -31.830 1.00 29.73 343 GLU A CA 1
ATOM 2761 C C . GLU A 1 343 ? -32.322 -13.483 -31.027 1.00 29.73 343 GLU A C 1
ATOM 2763 O O . GLU A 1 343 ? -33.032 -14.371 -30.564 1.00 29.73 343 GLU A O 1
ATOM 2768 N N . SER A 1 344 ? -32.653 -12.195 -30.947 1.00 28.39 344 SER A N 1
ATOM 2769 C CA . SER A 1 344 ? -33.996 -11.722 -31.304 1.00 28.39 344 SER A CA 1
ATOM 2770 C C . SER A 1 344 ? -33.976 -10.205 -31.488 1.00 28.39 344 SER A C 1
ATOM 2772 O O . SER A 1 344 ? -33.773 -9.448 -30.540 1.00 28.39 344 SER A O 1
ATOM 2774 N N . ASN A 1 345 ? -34.200 -9.782 -32.728 1.00 30.41 345 ASN A N 1
ATOM 2775 C CA . ASN A 1 345 ? -34.506 -8.410 -33.111 1.00 30.41 345 ASN A CA 1
ATOM 2776 C C . ASN A 1 345 ? -35.760 -7.900 -32.385 1.00 30.41 345 ASN A C 1
ATOM 2778 O O . ASN A 1 345 ? -36.780 -8.584 -32.426 1.00 30.41 345 ASN A O 1
ATOM 2782 N N . ALA A 1 346 ? -35.721 -6.669 -31.867 1.00 24.91 346 ALA A N 1
ATOM 2783 C CA . ALA A 1 346 ? -36.794 -5.683 -32.038 1.00 24.91 346 ALA A CA 1
ATOM 2784 C C . ALA A 1 346 ? -36.409 -4.310 -31.456 1.00 24.91 346 ALA A C 1
ATOM 2786 O O . ALA A 1 346 ? -36.051 -4.217 -30.288 1.00 24.91 346 ALA A O 1
ATOM 2787 N N . ALA A 1 347 ? -36.611 -3.281 -32.288 1.00 24.69 347 ALA A N 1
ATOM 2788 C CA . ALA A 1 347 ? -36.934 -1.886 -31.959 1.00 24.69 347 ALA A CA 1
ATOM 2789 C C . ALA A 1 347 ? -35.840 -1.051 -31.261 1.00 24.69 347 ALA A C 1
ATOM 2791 O O . ALA A 1 347 ? -35.480 -1.256 -30.112 1.00 24.69 347 ALA A O 1
ATOM 2792 N N . GLU A 1 348 ? -35.171 -0.172 -32.007 1.00 25.39 348 GLU A N 1
ATOM 2793 C CA . GLU A 1 348 ? -35.581 1.230 -32.220 1.00 25.39 348 GLU A CA 1
ATOM 2794 C C . GLU A 1 348 ? -35.444 2.106 -30.968 1.00 25.39 348 GLU A C 1
ATOM 2796 O O . GLU A 1 348 ? -36.145 1.947 -29.978 1.00 25.39 348 GLU A O 1
ATOM 2801 N N . MET A 1 349 ? -34.515 3.059 -31.094 1.00 30.50 349 MET A N 1
ATOM 2802 C CA . MET A 1 349 ? -34.487 4.388 -30.484 1.00 30.50 349 MET A CA 1
ATOM 2803 C C . MET A 1 349 ? -35.518 4.671 -29.380 1.00 30.50 349 MET A C 1
ATOM 2805 O O . MET A 1 349 ? -36.707 4.803 -29.645 1.00 30.50 349 MET A O 1
ATOM 2809 N N . THR A 1 350 ? -35.032 5.003 -28.185 1.00 25.81 350 THR A N 1
ATOM 2810 C CA . THR A 1 350 ? -35.310 6.327 -27.607 1.00 25.81 350 THR A CA 1
ATOM 2811 C C . THR A 1 350 ? -34.319 6.651 -26.492 1.00 25.81 350 THR A C 1
ATOM 2813 O O . THR A 1 350 ? -34.132 5.896 -25.541 1.00 25.81 350 THR A O 1
ATOM 2816 N N . ASP A 1 351 ? -33.697 7.821 -26.617 1.00 32.12 351 ASP A N 1
ATOM 2817 C CA . ASP A 1 351 ? -33.112 8.563 -25.510 1.00 32.12 351 ASP A CA 1
ATOM 2818 C C . ASP A 1 351 ? -34.147 8.705 -24.384 1.00 32.12 351 ASP A C 1
ATOM 2820 O O . ASP A 1 351 ? -35.138 9.417 -24.561 1.00 32.12 351 ASP A O 1
ATOM 2824 N N . ARG A 1 352 ? -33.927 8.031 -23.244 1.00 25.08 352 ARG A N 1
ATOM 2825 C CA . ARG A 1 352 ? -34.296 8.455 -21.873 1.00 25.08 352 ARG A CA 1
ATOM 2826 C C . ARG A 1 352 ? -34.021 7.346 -20.843 1.00 25.08 352 ARG A C 1
ATOM 2828 O O . ARG A 1 352 ? -34.762 6.381 -20.746 1.00 25.08 352 ARG A O 1
ATOM 2835 N N . GLY A 1 353 ? -32.968 7.568 -20.050 1.00 28.16 353 GLY A N 1
ATOM 2836 C CA . GLY A 1 353 ? -32.817 7.235 -18.624 1.00 28.16 353 GLY A CA 1
ATOM 2837 C C . GLY A 1 353 ? -33.100 5.815 -18.120 1.00 28.16 353 GLY A C 1
ATOM 2838 O O . GLY A 1 353 ? -34.252 5.493 -17.892 1.00 28.16 353 GLY A O 1
ATOM 2839 N N . ILE A 1 354 ? -32.040 5.085 -17.737 1.00 26.11 354 ILE A N 1
ATOM 2840 C CA . ILE A 1 354 ? -31.913 4.372 -16.444 1.00 26.11 354 ILE A CA 1
ATOM 2841 C C . ILE A 1 354 ? -30.411 4.341 -16.070 1.00 26.11 354 ILE A C 1
ATOM 2843 O O . ILE A 1 354 ? -29.709 3.370 -16.309 1.00 26.11 354 ILE A O 1
ATOM 2847 N N . PHE A 1 355 ? -29.902 5.431 -15.501 1.00 25.48 355 PHE A N 1
ATOM 2848 C CA . PHE A 1 355 ? -28.824 5.409 -14.504 1.00 25.48 355 PHE A CA 1
ATOM 2849 C C . PHE A 1 355 ? -29.197 6.487 -13.492 1.00 25.48 355 PHE A C 1
ATOM 2851 O O . PHE A 1 355 ? -28.715 7.613 -13.525 1.00 25.48 355 PHE A O 1
ATOM 2858 N N . SER A 1 356 ? -30.170 6.155 -12.646 1.00 26.77 356 SER A N 1
ATOM 2859 C CA . SER A 1 356 ? -30.328 6.832 -11.367 1.00 26.77 356 SER A CA 1
ATOM 2860 C C . SER A 1 356 ? -29.142 6.379 -10.518 1.00 26.77 356 SER A C 1
ATOM 2862 O O . SER A 1 356 ? -29.136 5.282 -9.964 1.00 26.77 356 SER A O 1
ATOM 2864 N N . THR A 1 357 ? -28.081 7.184 -10.520 1.00 31.88 357 THR A N 1
ATOM 2865 C CA . THR A 1 357 ? -27.081 7.184 -9.457 1.00 31.88 357 THR A CA 1
ATOM 2866 C C . THR A 1 357 ? -27.768 7.787 -8.248 1.00 31.88 357 THR A C 1
ATOM 2868 O O . THR A 1 357 ? -27.925 9.000 -8.139 1.00 31.88 357 THR A O 1
ATOM 2871 N N . ASP A 1 358 ? -28.295 6.925 -7.388 1.00 29.30 358 ASP A N 1
ATOM 2872 C CA . ASP A 1 358 ? -28.761 7.355 -6.080 1.00 29.30 358 ASP A CA 1
ATOM 2873 C C . ASP A 1 358 ? -27.518 7.750 -5.259 1.00 29.30 358 ASP A C 1
ATOM 2875 O O . ASP A 1 358 ? -26.848 6.922 -4.639 1.00 29.30 358 ASP A O 1
ATOM 2879 N N . ASP A 1 359 ? -27.147 9.030 -5.362 1.00 33.38 359 ASP A N 1
ATOM 2880 C CA . ASP A 1 359 ? -25.994 9.660 -4.708 1.00 33.38 359 ASP A CA 1
ATOM 2881 C C . ASP A 1 359 ? -26.211 9.883 -3.192 1.00 33.38 359 ASP A C 1
ATOM 2883 O O . ASP A 1 359 ? -25.341 10.395 -2.484 1.00 33.38 359 ASP A O 1
ATOM 2887 N N . SER A 1 360 ? -27.351 9.443 -2.654 1.00 35.88 360 SER A N 1
ATOM 2888 C CA . SER A 1 360 ? -27.777 9.669 -1.267 1.00 35.88 360 SER A CA 1
ATOM 2889 C C . SER A 1 360 ? -26.902 8.972 -0.210 1.00 35.88 360 SER A C 1
ATOM 2891 O O . SER A 1 360 ? -26.711 9.493 0.891 1.00 35.88 360 SER A O 1
ATOM 2893 N N . GLU A 1 361 ? -26.285 7.829 -0.528 1.00 36.31 361 GLU A N 1
ATOM 2894 C CA . GLU A 1 361 ? -25.308 7.181 0.364 1.00 36.31 361 GLU A CA 1
ATOM 2895 C C . GLU A 1 361 ? -23.938 7.892 0.348 1.00 36.31 361 GLU A C 1
ATOM 2897 O O . GLU A 1 361 ? -23.211 7.878 1.349 1.00 36.31 361 GLU A O 1
ATOM 2902 N N . TRP A 1 362 ? -23.601 8.556 -0.764 1.00 35.12 362 TRP A N 1
ATOM 2903 C CA . TRP A 1 362 ? -22.353 9.303 -0.956 1.00 35.12 362 TRP A CA 1
ATOM 2904 C C . TRP A 1 362 ? -22.355 10.625 -0.189 1.00 35.12 362 TRP A C 1
ATOM 2906 O O . TRP A 1 362 ? -21.350 10.974 0.439 1.00 35.12 362 TRP A O 1
ATOM 2916 N N . GLU A 1 363 ? -23.501 11.305 -0.153 1.00 35.84 363 GLU A N 1
ATOM 2917 C CA . GLU A 1 363 ? -23.715 12.490 0.679 1.00 35.84 363 GLU A CA 1
ATOM 2918 C C . GLU A 1 363 ? -23.609 12.177 2.176 1.00 35.84 363 GLU A C 1
ATOM 2920 O O . GLU A 1 363 ? -23.246 13.045 2.959 1.00 35.84 363 GLU A O 1
ATOM 2925 N N . SER A 1 364 ? -23.835 10.930 2.601 1.00 43.09 364 SER A N 1
ATOM 2926 C CA . SER A 1 364 ? -23.810 10.562 4.020 1.00 43.09 364 SER A CA 1
ATOM 2927 C C . SER A 1 364 ? -22.397 10.481 4.621 1.00 43.09 364 SER A C 1
ATOM 2929 O O . SER A 1 364 ? -22.195 10.883 5.767 1.00 43.09 364 SER A O 1
ATOM 2931 N N . PHE A 1 365 ? -21.396 10.005 3.868 1.00 37.62 365 PHE A N 1
ATOM 2932 C CA . PHE A 1 365 ? -19.990 10.070 4.304 1.00 37.62 365 PHE A CA 1
ATOM 2933 C C . PHE A 1 365 ? -19.391 11.460 4.065 1.00 37.62 365 PHE A C 1
ATOM 2935 O O . PHE A 1 365 ? -18.537 11.899 4.828 1.00 37.62 365 PHE A O 1
ATOM 2942 N N . GLU A 1 366 ? -19.859 12.181 3.041 1.00 40.97 366 GLU A N 1
ATOM 2943 C CA . GLU A 1 366 ? -19.505 13.588 2.855 1.00 40.97 366 GLU A CA 1
ATOM 2944 C C . GLU A 1 366 ? -20.067 14.482 3.954 1.00 40.97 366 GLU A C 1
ATOM 2946 O O . GLU A 1 366 ? -19.332 15.327 4.431 1.00 40.97 366 GLU A O 1
ATOM 2951 N N . SER A 1 367 ? -21.302 14.276 4.405 1.00 46.66 367 SER A N 1
ATOM 2952 C CA . SER A 1 367 ? -21.881 14.952 5.569 1.00 46.66 367 SER A CA 1
ATOM 2953 C C . SER A 1 367 ? -21.068 14.649 6.822 1.00 46.66 367 SER A C 1
ATOM 2955 O O . SER A 1 367 ? -20.817 15.550 7.610 1.00 46.66 367 SER A O 1
ATOM 2957 N N . LEU A 1 368 ? -20.601 13.406 6.975 1.00 46.53 368 LEU A N 1
ATOM 2958 C CA . LEU A 1 368 ? -19.735 13.002 8.081 1.00 46.53 368 LEU A CA 1
ATOM 2959 C C . LEU A 1 368 ? -18.339 13.642 7.993 1.00 46.53 368 LEU A C 1
ATOM 2961 O O . LEU A 1 368 ? -17.763 13.966 9.017 1.00 46.53 368 LEU A O 1
ATOM 2965 N N . LEU A 1 369 ? -17.792 13.864 6.793 1.00 39.62 369 LEU A N 1
ATOM 2966 C CA . LEU A 1 369 ? -16.530 14.591 6.594 1.00 39.62 369 LEU A CA 1
ATOM 2967 C C . LEU A 1 369 ? -16.693 16.120 6.629 1.00 39.62 369 LEU A C 1
ATOM 2969 O O . LEU A 1 369 ? -15.736 16.798 6.984 1.00 39.62 369 LEU A O 1
ATOM 2973 N N . ARG A 1 370 ? -17.863 16.656 6.262 1.00 43.41 370 ARG A N 1
ATOM 2974 C CA . ARG A 1 370 ? -18.202 18.090 6.282 1.00 43.41 370 ARG A CA 1
ATOM 2975 C C . ARG A 1 370 ? -18.486 18.576 7.698 1.00 43.41 370 ARG A C 1
ATOM 2977 O O . ARG A 1 370 ? -17.887 19.550 8.116 1.00 43.41 370 ARG A O 1
ATOM 2984 N N . GLN A 1 371 ? -19.232 17.811 8.499 1.00 44.53 371 GLN A N 1
ATOM 2985 C CA . GLN A 1 371 ? -19.375 18.059 9.947 1.00 44.53 371 GLN A CA 1
ATOM 2986 C C . GLN A 1 371 ? -18.019 18.157 10.670 1.00 44.53 371 GLN A C 1
ATOM 2988 O O . GLN A 1 371 ? -17.875 18.866 11.652 1.00 44.53 371 GLN A O 1
ATOM 2993 N N . ILE A 1 372 ? -16.994 17.483 10.144 1.00 43.03 372 ILE A N 1
ATOM 2994 C CA . ILE A 1 372 ? -15.622 17.484 10.663 1.00 43.03 372 ILE A CA 1
ATOM 2995 C C . ILE A 1 372 ? -14.817 18.720 10.205 1.00 43.03 372 ILE A C 1
ATOM 2997 O O . ILE A 1 372 ? -13.827 19.067 10.861 1.00 43.03 372 ILE A O 1
ATOM 3001 N N . THR A 1 373 ? -15.189 19.353 9.087 1.00 39.50 373 THR A N 1
ATOM 3002 C CA . THR A 1 373 ? -14.491 20.502 8.479 1.00 39.50 373 THR A CA 1
ATOM 3003 C C . THR A 1 373 ? -15.192 21.843 8.672 1.00 39.50 373 THR A C 1
ATOM 3005 O O . THR A 1 373 ? -14.523 22.859 8.547 1.00 39.50 373 THR A O 1
ATOM 3008 N N . ASP A 1 374 ? -16.488 21.855 8.976 1.00 35.41 374 ASP A N 1
ATOM 3009 C CA . ASP A 1 374 ? -17.323 23.063 8.927 1.00 35.41 374 ASP A CA 1
ATOM 3010 C C . ASP A 1 374 ? -17.307 23.889 10.231 1.00 35.41 374 ASP A C 1
ATOM 3012 O O . ASP A 1 374 ? -18.025 24.880 10.325 1.00 35.41 374 ASP A O 1
ATOM 3016 N N . ASP A 1 375 ? -16.468 23.537 11.213 1.00 36.91 375 ASP A N 1
ATOM 3017 C CA . ASP A 1 375 ? -16.322 24.329 12.446 1.00 36.91 375 ASP A CA 1
ATOM 3018 C C . ASP A 1 375 ? -15.368 25.528 12.322 1.00 36.91 375 ASP A C 1
ATOM 3020 O O . ASP A 1 375 ? -15.395 26.383 13.201 1.00 36.91 375 ASP A O 1
ATOM 3024 N N . GLU A 1 376 ? -14.587 25.668 11.243 1.00 35.75 376 GLU A N 1
ATOM 3025 C CA . GLU A 1 376 ? -13.889 26.929 10.938 1.00 35.75 376 GLU A CA 1
ATOM 3026 C C . GLU A 1 376 ? -13.827 27.163 9.419 1.00 35.75 376 GLU A C 1
ATOM 3028 O O . GLU A 1 376 ? -13.051 26.542 8.688 1.00 35.75 376 GLU A O 1
ATOM 3033 N N . GLU A 1 377 ? -14.671 28.083 8.944 1.00 36.16 377 GLU A N 1
ATOM 3034 C CA . GLU A 1 377 ? -14.486 28.765 7.667 1.00 36.16 377 GLU A CA 1
ATOM 3035 C C . GLU A 1 377 ? -13.065 29.346 7.567 1.00 36.16 377 GLU A C 1
ATOM 3037 O O . GLU A 1 377 ? -12.549 29.963 8.497 1.00 36.16 377 GLU A O 1
ATOM 3042 N N . GLU A 1 378 ? -12.469 29.181 6.386 1.00 37.94 378 GLU A N 1
ATOM 3043 C CA . GLU A 1 378 ? -11.534 30.140 5.792 1.00 37.94 378 GLU A CA 1
ATOM 3044 C C . GLU A 1 378 ? -10.408 30.686 6.690 1.00 37.94 378 GLU A C 1
ATOM 3046 O O . GLU A 1 378 ? -10.242 31.891 6.851 1.00 37.94 378 GLU A O 1
ATOM 3051 N N . SER A 1 379 ? -9.521 29.827 7.184 1.00 30.97 379 SER A N 1
ATOM 3052 C CA . SER A 1 379 ? -8.118 30.224 7.357 1.00 30.97 379 SER A CA 1
ATOM 3053 C C . SER A 1 379 ? -7.207 29.001 7.407 1.00 30.97 379 SER A C 1
ATOM 3055 O O . SER A 1 379 ? -7.523 27.978 7.998 1.00 30.97 379 SER A O 1
ATOM 3057 N N . ASP A 1 380 ? -6.070 29.102 6.728 1.00 30.20 380 ASP A N 1
ATOM 3058 C CA . ASP A 1 380 ? -4.922 28.203 6.864 1.00 30.20 380 ASP A CA 1
ATOM 3059 C C . ASP A 1 380 ? -4.986 26.813 6.203 1.00 30.20 380 ASP A C 1
ATOM 3061 O O . ASP A 1 380 ? -4.350 25.859 6.654 1.00 30.20 380 ASP A O 1
ATOM 3065 N N . ILE A 1 381 ? -5.506 26.743 4.969 1.00 32.44 381 ILE A N 1
ATOM 3066 C CA . ILE A 1 381 ? -4.845 25.909 3.936 1.00 32.44 381 ILE A CA 1
ATOM 3067 C C . ILE A 1 381 ? -3.540 26.624 3.523 1.00 32.44 381 ILE A C 1
ATOM 3069 O O . ILE A 1 381 ? -3.348 27.047 2.385 1.00 32.44 381 ILE A O 1
ATOM 3073 N N . LEU A 1 382 ? -2.644 26.836 4.487 1.00 29.97 382 LEU A N 1
ATOM 3074 C CA . LEU A 1 382 ? -1.299 27.343 4.266 1.00 29.97 382 LEU A CA 1
ATOM 3075 C C . LEU A 1 382 ? -0.366 26.137 4.167 1.00 29.97 382 LEU A C 1
ATOM 3077 O O . LEU A 1 382 ? -0.109 25.440 5.140 1.00 29.97 382 LEU A O 1
ATOM 3081 N N . TYR A 1 383 ? 0.106 25.912 2.942 1.00 33.03 383 TYR A N 1
ATOM 3082 C CA . TYR A 1 383 ? 1.444 25.430 2.605 1.00 33.03 383 TYR A CA 1
ATOM 3083 C C . TYR A 1 383 ? 2.103 24.435 3.574 1.00 33.03 383 TYR A C 1
ATOM 3085 O O . TYR A 1 383 ? 2.735 24.824 4.552 1.00 33.03 383 TYR A O 1
ATOM 3093 N N . PHE A 1 384 ? 2.167 23.171 3.162 1.00 29.56 384 PHE A N 1
ATOM 3094 C CA . PHE A 1 384 ? 3.357 22.366 3.435 1.00 29.56 384 PHE A CA 1
ATOM 3095 C C . PHE A 1 384 ? 4.202 22.334 2.161 1.00 29.56 384 PHE A C 1
ATOM 3097 O O . PHE A 1 384 ? 4.039 21.451 1.320 1.00 29.56 384 PHE A O 1
ATOM 3104 N N . LYS A 1 385 ? 5.031 23.376 2.014 1.00 31.25 385 LYS A N 1
ATOM 3105 C CA . LYS A 1 385 ? 6.283 23.312 1.251 1.00 31.25 385 LYS A CA 1
ATOM 3106 C C . LYS A 1 385 ? 7.289 22.430 1.982 1.00 31.25 385 LYS A C 1
ATOM 3108 O O . LYS A 1 385 ? 7.221 22.381 3.234 1.00 31.25 385 LYS A O 1
#

Sequence (385 aa):
MVNINKRKRRRKRKCGEMDTKPSKVSSVGKRINEIDKELSKYRGNGEWIAHNDAIERLFTVYKRDEDNSDIISLLKYEKAAALCEKNEIETSMKLITELGKEINVTEKPNWDLANDIQKILFCKCLFLASKLYCIKRTFGKAQKSLAVASRLLSDYNNVELKAQLHLSNAYHQLCLNQSHCTLELANHVIGYTDKAEQICTTLKDQIQETWEKIRRKILLIRSKAVIQFYLDSGDNEEFATVLSSSLEELESQLWHGLSLRQKVGFHMLKSNYFQIHGNVAKALDHAQVALQIAQECKFNKEVLLMNEHIRKLKVFPEDPVNDSESLVKKVLSIQTTTDGNAESNAAEMTDRGIFSTDDSEWESFESLLRQITDDEEESDILYFK

Organism: Paramuricea clavata (NCBI:txid317549)